Protein AF-A0A926WKE0-F1 (afdb_monomer_lite)

Secondary structure (DSSP, 8-state):
--SS---HHHHHHHHHHHHHTT--GGGHHHHHHHT-SHHHHHHHHHHHHHHHHHHHHS-HHHHHHHHHTS-HHHHHHH----SSPPHHHHHHHHHHHHHHHHHTTSS-THHHHS--GGG-HHHHH-GGGGGGB-TTS-EE--TT-EEETTEEEETTEEEEEPGGGBGGGTSSB-HHHHHHHHHHHHHS--EEEE-EEEEEEEEGGG-------------S---GGGTT-TT--EEEEEE--SS-GGGGT--EEEEEEEEEEETTTTEEEEEEEEEE-TT--BTTEEEEEEEEEEEETTTTEEEEEEEEEEEEEHHHHHHHHT--TTS-PPPSEEEEEEEEEEEE-HHHHHHHHHHHTTT-HHHHHHH-HHHIIIIIHHHHHHHHHHHHH--

Structure (mmCIF, N/CA/C/O backbone):
data_AF-A0A926WKE0-F1
#
_entry.id   AF-A0A926WKE0-F1
#
loop_
_atom_site.group_PDB
_atom_site.id
_atom_site.type_symbol
_atom_site.label_atom_id
_atom_site.label_alt_id
_atom_site.label_comp_id
_atom_site.label_asym_id
_atom_site.label_entity_id
_atom_site.label_seq_id
_atom_site.pdbx_PDB_ins_code
_atom_site.Cartn_x
_atom_site.Cartn_y
_atom_site.Cartn_z
_atom_site.occupancy
_atom_site.B_iso_or_equiv
_atom_site.auth_seq_id
_atom_site.auth_comp_id
_atom_site.auth_asym_id
_atom_site.auth_atom_id
_atom_site.pdbx_PDB_model_num
ATOM 1 N N . MET A 1 1 ? -3.768 -2.537 30.248 1.00 50.62 1 MET A N 1
ATOM 2 C CA . MET A 1 1 ? -4.640 -2.909 31.376 1.00 50.62 1 MET A CA 1
ATOM 3 C C . MET A 1 1 ? -6.034 -2.483 30.961 1.00 50.62 1 MET A C 1
ATOM 5 O O . MET A 1 1 ? -6.226 -1.296 30.725 1.00 50.62 1 MET A O 1
ATOM 9 N N . ASP A 1 2 ? -6.934 -3.432 30.718 1.00 64.12 2 ASP A N 1
ATOM 10 C CA . ASP A 1 2 ? -8.295 -3.113 30.278 1.00 64.12 2 ASP A CA 1
ATOM 11 C C . ASP A 1 2 ? -9.139 -2.862 31.525 1.00 64.12 2 ASP A C 1
ATOM 13 O O . ASP A 1 2 ? -9.459 -3.778 32.275 1.00 64.12 2 ASP A O 1
ATOM 17 N N . ILE A 1 3 ? -9.364 -1.578 31.808 1.00 75.69 3 ILE A N 1
ATOM 18 C CA . ILE A 1 3 ? -10.043 -1.104 33.021 1.00 75.69 3 ILE A CA 1
ATOM 19 C C . ILE A 1 3 ? -11.551 -1.386 32.950 1.00 75.69 3 ILE A C 1
ATOM 21 O O . ILE A 1 3 ? -12.174 -1.628 33.978 1.00 75.69 3 ILE A O 1
ATOM 25 N N . LEU A 1 4 ? -12.129 -1.410 31.745 1.00 87.12 4 LEU A N 1
ATOM 26 C CA . LEU A 1 4 ? -13.502 -1.853 31.517 1.00 87.12 4 LEU A CA 1
ATOM 27 C C . LEU A 1 4 ? -13.489 -3.259 30.918 1.00 87.12 4 LEU A C 1
ATOM 29 O O . LEU A 1 4 ? -12.735 -3.541 29.985 1.00 87.12 4 LEU A O 1
ATOM 33 N N . THR A 1 5 ? -14.348 -4.135 31.435 1.00 88.25 5 THR A N 1
ATOM 34 C CA . THR A 1 5 ? -14.555 -5.464 30.852 1.00 88.25 5 THR A CA 1
ATOM 35 C C . THR A 1 5 ? -15.672 -5.353 29.824 1.00 88.25 5 THR A C 1
ATOM 37 O O . THR A 1 5 ? -16.825 -5.204 30.203 1.00 88.25 5 THR A O 1
ATOM 40 N N . LEU A 1 6 ? -15.312 -5.379 28.540 1.00 92.62 6 LEU A N 1
ATOM 41 C CA . LEU A 1 6 ? -16.255 -5.496 27.423 1.00 92.62 6 LEU A CA 1
ATOM 42 C C . LEU A 1 6 ? -16.130 -6.874 26.777 1.00 92.62 6 LEU A C 1
ATOM 44 O O . LEU A 1 6 ? -15.054 -7.493 26.841 1.00 92.62 6 LEU A O 1
ATOM 48 N N . ASN A 1 7 ? -17.191 -7.327 26.106 1.00 93.38 7 ASN A N 1
ATOM 49 C CA . ASN A 1 7 ? -17.157 -8.576 25.352 1.00 93.38 7 ASN A CA 1
ATOM 50 C C . ASN A 1 7 ? -16.069 -8.547 24.260 1.00 93.38 7 ASN A C 1
ATOM 52 O O . ASN A 1 7 ? -16.185 -7.904 23.216 1.00 93.38 7 ASN A O 1
ATOM 56 N N . GLN A 1 8 ? -14.996 -9.305 24.490 1.00 91.88 8 GLN A N 1
ATOM 57 C CA . GLN A 1 8 ? -13.839 -9.356 23.596 1.00 91.88 8 GLN A CA 1
ATOM 58 C C . GLN A 1 8 ? -14.152 -9.987 22.238 1.00 91.88 8 GLN A C 1
ATOM 60 O O . GLN A 1 8 ? -13.481 -9.678 21.254 1.00 91.88 8 GLN A O 1
ATOM 65 N N . GLN A 1 9 ? -15.142 -10.879 22.167 1.00 94.06 9 GLN A N 1
ATOM 66 C CA . GLN A 1 9 ? -15.570 -11.463 20.901 1.00 94.06 9 GLN A CA 1
ATOM 67 C C . GLN A 1 9 ? -16.261 -10.410 20.032 1.00 94.06 9 GLN A C 1
ATOM 69 O O . GLN A 1 9 ? -15.940 -10.303 18.850 1.00 94.06 9 GLN A O 1
ATOM 74 N N . ASP A 1 10 ? -17.121 -9.590 20.630 1.00 95.19 10 ASP A N 1
ATOM 75 C CA . ASP A 1 10 ? -17.847 -8.536 19.919 1.00 95.19 10 ASP A CA 1
ATOM 76 C C . ASP A 1 10 ? -16.902 -7.416 19.472 1.00 95.19 10 ASP A C 1
ATOM 78 O O . ASP A 1 10 ? -17.025 -6.922 18.357 1.00 95.19 10 ASP A O 1
ATOM 82 N N . ILE A 1 11 ? -15.889 -7.071 20.279 1.00 94.62 11 ILE A N 1
ATOM 83 C CA . ILE A 1 11 ? -14.837 -6.122 19.874 1.00 94.62 11 ILE A CA 1
ATOM 84 C C . ILE A 1 11 ? -14.047 -6.646 18.667 1.00 94.62 11 ILE A C 1
ATOM 86 O O . ILE A 1 11 ? -13.788 -5.889 17.732 1.00 94.62 11 ILE A O 1
ATOM 90 N N . ARG A 1 12 ? -13.677 -7.933 18.653 1.00 92.19 12 ARG A N 1
ATOM 91 C CA . ARG A 1 12 ? -12.969 -8.544 17.512 1.00 92.19 12 ARG A CA 1
ATOM 92 C C . ARG A 1 12 ? -13.838 -8.597 16.262 1.00 92.19 12 ARG A C 1
ATOM 94 O O . ARG A 1 12 ? -13.347 -8.352 15.164 1.00 92.19 12 ARG A O 1
ATOM 101 N N . GLU A 1 13 ? -15.119 -8.902 16.418 1.00 94.25 13 GLU A N 1
ATOM 102 C CA . GLU A 1 13 ? -16.055 -8.911 15.299 1.00 94.25 13 GLU A CA 1
ATOM 103 C C . GLU A 1 13 ? -16.313 -7.488 14.781 1.00 94.25 13 GLU A C 1
ATOM 105 O O . GLU A 1 13 ? -16.297 -7.273 13.572 1.00 94.25 13 GLU A O 1
ATOM 110 N N . LEU A 1 14 ? -16.425 -6.489 15.664 1.00 95.56 14 LEU A N 1
ATOM 111 C CA . LEU A 1 14 ? -16.500 -5.075 15.288 1.00 95.56 14 LEU A CA 1
ATOM 112 C C . LEU A 1 14 ? -15.246 -4.644 14.519 1.00 95.56 14 LEU A C 1
ATOM 114 O O . LEU A 1 14 ? -15.367 -4.032 13.461 1.00 95.56 14 LEU A O 1
ATOM 118 N N . GLN A 1 15 ? -14.051 -5.005 14.998 1.00 92.75 15 GLN A N 1
ATOM 119 C CA . GLN A 1 15 ? -12.790 -4.771 14.282 1.00 92.75 15 GLN A CA 1
ATOM 120 C C . GLN A 1 15 ? -12.830 -5.375 12.875 1.00 92.75 15 GLN A C 1
ATOM 122 O O . GLN A 1 15 ? -12.518 -4.685 11.903 1.00 92.75 15 GLN A O 1
ATOM 127 N N . ARG A 1 16 ? -13.263 -6.636 12.754 1.00 91.06 16 ARG A N 1
ATOM 128 C CA . ARG A 1 16 ? -13.389 -7.333 11.469 1.00 91.06 16 ARG A CA 1
ATOM 129 C C . ARG A 1 16 ? -14.361 -6.622 10.525 1.00 91.06 16 ARG A C 1
ATOM 131 O O . ARG A 1 16 ? -14.027 -6.414 9.361 1.00 91.06 16 ARG A O 1
ATOM 138 N N . GLN A 1 17 ? -15.532 -6.213 11.012 1.00 93.00 17 GLN A N 1
ATOM 139 C CA . GLN A 1 17 ? -16.509 -5.486 10.197 1.00 93.00 17 GLN A CA 1
ATOM 140 C C . GLN A 1 17 ? -15.983 -4.115 9.772 1.00 93.00 17 GLN A C 1
ATOM 142 O O . GLN A 1 17 ? -16.062 -3.767 8.595 1.00 93.00 17 GLN A O 1
ATOM 147 N N . CYS A 1 18 ? -15.371 -3.356 10.681 1.00 92.25 18 CYS A N 1
ATOM 148 C CA . CYS A 1 18 ? -14.740 -2.088 10.325 1.00 92.25 18 CYS A CA 1
ATOM 149 C C . CYS A 1 18 ? -13.705 -2.280 9.211 1.00 92.25 18 CYS A C 1
ATOM 151 O O . CYS A 1 18 ? -13.685 -1.514 8.249 1.00 92.25 18 CYS A O 1
ATOM 153 N N . LEU A 1 19 ? -12.911 -3.352 9.292 1.00 89.69 19 LEU A N 1
ATOM 154 C CA . LEU A 1 19 ? -11.911 -3.690 8.289 1.00 89.69 19 LEU A CA 1
ATOM 155 C C . LEU A 1 19 ? -12.528 -3.961 6.911 1.00 89.69 19 LEU A C 1
ATOM 157 O O . LEU A 1 19 ? -12.051 -3.429 5.906 1.00 89.69 19 LEU A O 1
ATOM 161 N N . HIS A 1 20 ? -13.582 -4.780 6.865 1.00 90.19 20 HIS A N 1
ATOM 162 C CA . HIS A 1 20 ? -14.314 -5.101 5.639 1.00 90.19 20 HIS A CA 1
ATOM 163 C C . HIS A 1 20 ? -14.942 -3.862 5.001 1.00 90.19 20 HIS A C 1
ATOM 165 O O . HIS A 1 20 ? -14.899 -3.715 3.787 1.00 90.19 20 HIS A O 1
ATOM 171 N N . HIS A 1 21 ? -15.466 -2.938 5.803 1.00 89.19 21 HIS A N 1
ATOM 172 C CA . HIS A 1 21 ? -16.137 -1.740 5.298 1.00 89.19 21 HIS A CA 1
ATOM 173 C C . HIS A 1 21 ? -15.226 -0.510 5.164 1.00 89.19 21 HIS A C 1
ATOM 175 O O . HIS A 1 21 ? -15.724 0.571 4.854 1.00 89.19 21 HIS A O 1
ATOM 181 N N . ASN A 1 22 ? -13.911 -0.657 5.375 1.00 85.50 22 ASN A N 1
ATOM 182 C CA . ASN A 1 22 ? -12.935 0.440 5.380 1.00 85.50 22 ASN A CA 1
ATOM 183 C C . ASN A 1 22 ? -13.323 1.595 6.330 1.00 85.50 22 ASN A C 1
ATOM 185 O O . ASN A 1 22 ? -13.154 2.764 5.997 1.00 85.50 22 ASN A O 1
ATOM 189 N N . ILE A 1 23 ? -13.865 1.262 7.504 1.00 88.94 23 ILE A N 1
ATOM 190 C CA . ILE A 1 23 ? -14.236 2.225 8.546 1.00 88.94 23 ILE A CA 1
ATOM 191 C C . ILE A 1 23 ? -13.058 2.391 9.496 1.00 88.94 23 ILE A C 1
ATOM 193 O O . ILE A 1 23 ? -12.761 1.488 10.282 1.00 88.94 23 ILE A O 1
ATOM 197 N N . PHE A 1 24 ? -12.393 3.546 9.458 1.00 89.25 24 PHE A N 1
ATOM 198 C CA . PHE A 1 24 ? -11.326 3.818 10.413 1.00 89.25 24 PHE A CA 1
ATOM 199 C C . PHE A 1 24 ? -11.893 3.912 11.837 1.00 89.25 24 PHE A C 1
ATOM 201 O O . PHE A 1 24 ? -13.015 4.384 12.027 1.00 89.25 24 PHE A O 1
ATOM 208 N N . PRO A 1 25 ? -11.131 3.507 12.870 1.00 91.62 25 PRO A N 1
ATOM 209 C CA . PRO A 1 25 ? -11.602 3.536 14.257 1.00 91.62 25 PRO A CA 1
ATOM 210 C C . PRO A 1 25 ? -12.144 4.904 14.703 1.00 91.62 25 PRO A C 1
ATOM 212 O O . PRO A 1 25 ? -13.098 4.975 15.481 1.00 91.62 25 PRO A O 1
ATOM 215 N N . ILE A 1 26 ? -11.570 5.996 14.188 1.00 89.94 26 ILE A N 1
ATOM 216 C CA . ILE A 1 26 ? -12.008 7.368 14.481 1.00 89.94 26 ILE A CA 1
ATOM 217 C C . ILE A 1 26 ? -13.424 7.674 13.950 1.00 89.94 26 ILE A C 1
ATOM 219 O O . ILE A 1 26 ? -14.161 8.472 14.541 1.00 89.94 26 ILE A O 1
ATOM 223 N N . ASP A 1 27 ? -13.855 6.967 12.904 1.00 91.75 27 ASP A N 1
ATOM 224 C CA . ASP A 1 27 ? -15.157 7.128 12.251 1.00 91.75 27 ASP A CA 1
ATOM 225 C C . ASP A 1 27 ? -16.274 6.305 12.913 1.00 91.75 27 ASP A C 1
ATOM 227 O O . ASP A 1 27 ? -17.445 6.418 12.537 1.00 91.75 27 ASP A O 1
ATOM 231 N N . LEU A 1 28 ? -15.974 5.511 13.949 1.00 94.38 28 LEU A N 1
ATOM 232 C CA . LEU A 1 28 ? -16.997 4.773 14.707 1.00 94.38 28 LEU A CA 1
ATOM 233 C C . LEU A 1 28 ? -18.065 5.704 15.290 1.00 94.38 28 LEU A C 1
ATOM 235 O O . LEU A 1 28 ? -19.253 5.379 15.302 1.00 94.38 28 LEU A O 1
ATOM 239 N N . SER A 1 29 ? -17.659 6.908 15.697 1.00 92.00 29 SER A N 1
ATOM 240 C CA . SER A 1 29 ? -18.574 7.955 16.152 1.00 92.00 29 SER A CA 1
ATOM 241 C C . SER A 1 29 ? -19.630 8.319 15.108 1.00 92.00 29 SER A C 1
ATOM 243 O O . SER A 1 29 ? -20.815 8.455 15.429 1.00 92.00 29 SER A O 1
ATOM 245 N N . TRP A 1 30 ? -19.208 8.421 13.850 1.00 92.62 30 TRP A N 1
ATOM 246 C CA . TRP A 1 30 ? -20.073 8.694 12.718 1.00 92.62 30 TRP A CA 1
ATOM 247 C C . TRP A 1 30 ? -20.967 7.493 12.403 1.00 92.62 30 TRP A C 1
ATOM 249 O O . TRP A 1 30 ? -22.154 7.679 12.130 1.00 92.62 30 TRP A O 1
ATOM 259 N N . CYS A 1 31 ? -20.456 6.267 12.536 1.00 93.88 31 CYS A N 1
ATOM 260 C CA . CYS A 1 31 ? -21.246 5.046 12.355 1.00 93.88 31 CYS A CA 1
ATOM 261 C C . CYS A 1 31 ? -22.376 4.938 13.389 1.00 93.88 31 CYS A C 1
ATOM 263 O O . CYS A 1 31 ? -23.520 4.649 13.039 1.00 93.88 31 CYS A O 1
ATOM 265 N N . ALA A 1 32 ? -22.090 5.252 14.657 1.00 93.12 32 ALA A N 1
ATOM 266 C CA . ALA A 1 32 ? -23.094 5.291 15.721 1.00 93.12 32 ALA A CA 1
ATOM 267 C C . ALA A 1 32 ? -24.168 6.367 15.489 1.00 93.12 32 ALA A C 1
ATOM 269 O O . ALA A 1 32 ? -25.306 6.216 15.936 1.00 93.12 32 ALA A O 1
ATOM 270 N N . PHE A 1 33 ? -23.809 7.472 14.830 1.00 92.88 33 PHE A N 1
ATOM 271 C CA . PHE A 1 33 ? -24.733 8.561 14.515 1.00 92.88 33 PHE A CA 1
ATOM 272 C C . PHE A 1 33 ? -25.608 8.247 13.296 1.00 92.88 33 PHE A C 1
ATOM 274 O O . PHE A 1 33 ? -26.826 8.413 13.345 1.00 92.88 33 PHE A O 1
ATOM 281 N N . THR A 1 34 ? -24.997 7.780 12.209 1.00 93.44 34 THR A N 1
ATOM 282 C CA . THR A 1 34 ? -25.680 7.521 10.932 1.00 93.44 34 THR A CA 1
ATOM 283 C C . THR A 1 34 ? -26.339 6.153 10.853 1.00 93.44 34 THR A C 1
ATOM 285 O O . THR A 1 34 ? -27.159 5.931 9.964 1.00 93.44 34 THR A O 1
ATOM 288 N N . LYS A 1 35 ? -26.009 5.248 11.783 1.00 94.56 35 LYS A N 1
ATOM 289 C CA . LYS A 1 35 ? -26.439 3.843 11.783 1.00 94.56 35 LYS A CA 1
ATOM 290 C C . LYS A 1 35 ? -25.976 3.090 10.532 1.00 94.56 35 LYS A C 1
ATOM 292 O O . LYS A 1 35 ? -26.679 2.220 10.024 1.00 94.56 35 LYS A O 1
ATOM 297 N N . SER A 1 36 ? -24.806 3.462 10.013 1.00 91.25 36 SER A N 1
ATOM 298 C CA . SER A 1 36 ? -24.241 2.939 8.771 1.00 91.25 36 SER A CA 1
ATOM 299 C C . SER A 1 36 ? -22.720 2.767 8.895 1.00 91.25 36 SER A C 1
ATOM 301 O O . SER A 1 36 ? -22.077 3.641 9.469 1.00 91.25 36 SER A O 1
ATOM 303 N N . PRO A 1 37 ? -22.125 1.715 8.300 1.00 91.50 37 PRO A N 1
ATOM 304 C CA . PRO A 1 37 ? -22.807 0.582 7.673 1.00 91.50 37 PRO A CA 1
ATOM 305 C C . PRO A 1 37 ? -23.507 -0.286 8.729 1.00 91.50 37 PRO A C 1
ATOM 307 O O . PRO A 1 37 ? -23.085 -0.344 9.885 1.00 91.50 37 PRO A O 1
ATOM 310 N N . GLU A 1 38 ? -24.609 -0.929 8.340 1.00 93.56 38 GLU A N 1
ATOM 311 C CA . GLU A 1 38 ? -25.462 -1.687 9.264 1.00 93.56 38 GLU A CA 1
ATOM 312 C C . GLU A 1 38 ? -24.694 -2.767 10.057 1.00 93.56 38 GLU A C 1
ATOM 314 O O . GLU A 1 38 ? -24.864 -2.790 11.278 1.00 93.56 38 GLU A O 1
ATOM 319 N N . PRO A 1 39 ? -23.789 -3.575 9.456 1.00 93.62 39 PRO A N 1
ATOM 320 C CA . PRO A 1 39 ? -23.023 -4.580 10.202 1.00 93.62 39 PRO A CA 1
ATOM 321 C C . PRO A 1 39 ? -22.148 -3.991 11.317 1.00 93.62 39 PRO A C 1
ATOM 323 O O . PRO A 1 39 ? -22.067 -4.553 12.405 1.00 93.62 39 PRO A O 1
ATOM 326 N N . VAL A 1 40 ? -21.532 -2.828 11.080 1.00 95.25 40 VAL A N 1
ATOM 327 C CA . VAL A 1 40 ? -20.726 -2.124 12.093 1.00 95.25 40 VAL A CA 1
ATOM 328 C C . VAL A 1 40 ? -21.629 -1.554 13.181 1.00 95.25 40 VAL A C 1
ATOM 330 O O . VAL A 1 40 ? -21.352 -1.721 14.366 1.00 95.25 40 VAL A O 1
ATOM 333 N N . TYR A 1 41 ? -22.732 -0.905 12.800 1.00 96.19 41 TYR A N 1
ATOM 334 C CA . TYR A 1 41 ? -23.654 -0.291 13.755 1.00 96.19 41 TYR A CA 1
ATOM 335 C C . TYR A 1 41 ? -24.299 -1.315 14.700 1.00 96.19 41 TYR A C 1
ATOM 337 O O . TYR A 1 41 ? -24.374 -1.067 15.904 1.00 96.19 41 TYR A O 1
ATOM 345 N N . GLN A 1 42 ? -24.732 -2.465 14.172 1.00 96.75 42 GLN A N 1
ATOM 346 C CA . GLN A 1 42 ? -25.377 -3.521 14.957 1.00 96.75 42 GLN A CA 1
ATOM 347 C C . GLN A 1 42 ? -24.465 -4.091 16.054 1.00 96.75 42 GLN A C 1
ATOM 349 O O . GLN A 1 42 ? -24.966 -4.478 17.105 1.00 96.75 42 GLN A O 1
ATOM 354 N N . LEU A 1 43 ? -23.145 -4.102 15.838 1.00 97.06 43 LEU A N 1
ATOM 355 C CA . LEU A 1 43 ? -22.153 -4.522 16.836 1.00 97.06 43 LEU A CA 1
ATOM 356 C C . LEU A 1 43 ? -21.749 -3.380 17.773 1.00 97.06 43 LEU A C 1
ATOM 358 O O . LEU A 1 43 ? -21.578 -3.580 18.972 1.00 97.06 43 LEU A O 1
ATOM 362 N N . LEU A 1 44 ? -21.602 -2.169 17.231 1.00 97.25 44 LEU A N 1
ATOM 363 C CA . LEU A 1 44 ? -21.143 -1.004 17.980 1.00 97.25 44 LEU A CA 1
ATOM 364 C C . LEU A 1 44 ? -22.152 -0.553 19.040 1.00 97.25 44 LEU A C 1
ATOM 366 O O . LEU A 1 44 ? -21.750 -0.149 20.128 1.00 97.25 44 LEU A O 1
ATOM 370 N N . GLN A 1 45 ? -23.451 -0.584 18.734 1.00 96.94 45 GLN A N 1
ATOM 371 C CA . GLN A 1 45 ? -24.468 -0.039 19.635 1.00 96.94 45 GLN A CA 1
ATOM 372 C C . GLN A 1 45 ? -24.565 -0.810 20.970 1.00 96.94 45 GLN A C 1
ATOM 374 O O . GLN A 1 45 ? -24.479 -0.150 22.004 1.00 96.94 45 GLN A O 1
ATOM 379 N N . PRO A 1 46 ? -24.640 -2.157 20.999 1.00 97.31 46 PRO A N 1
ATOM 380 C CA . PRO A 1 46 ? -24.606 -2.912 22.255 1.00 97.31 46 PRO A CA 1
ATOM 381 C C . PRO A 1 46 ? -23.328 -2.678 23.069 1.00 97.31 46 PRO A C 1
ATOM 383 O O . PRO A 1 46 ? -23.400 -2.496 24.280 1.00 97.31 46 PRO A O 1
ATOM 386 N N . LEU A 1 47 ? -22.169 -2.611 22.403 1.00 97.50 47 LEU A N 1
ATOM 387 C CA . LEU A 1 47 ? -20.888 -2.329 23.057 1.00 97.50 47 LEU A CA 1
ATOM 388 C C . LEU A 1 47 ? -20.849 -0.926 23.677 1.00 97.50 47 LEU A C 1
ATOM 390 O O . LEU A 1 47 ? -20.289 -0.741 24.757 1.00 97.50 47 LEU A O 1
ATOM 394 N N . LEU A 1 48 ? -21.436 0.072 23.007 1.00 97.12 48 LEU A N 1
ATOM 395 C CA . LEU A 1 48 ? -21.572 1.422 23.555 1.00 97.12 48 LEU A CA 1
ATOM 396 C C . LEU A 1 48 ? -22.440 1.423 24.809 1.00 97.12 48 LEU A C 1
ATOM 398 O O . LEU A 1 48 ? -22.066 2.067 25.786 1.00 97.12 48 LEU A O 1
ATOM 402 N N . ASP A 1 49 ? -23.569 0.719 24.779 1.00 96.56 49 ASP A N 1
ATOM 403 C CA . ASP A 1 49 ? -24.500 0.660 25.904 1.00 96.56 49 ASP A CA 1
ATOM 404 C C . ASP A 1 49 ? -23.850 -0.049 27.110 1.00 96.56 49 ASP A C 1
ATOM 406 O O . ASP A 1 49 ? -23.799 0.532 28.195 1.00 96.56 49 ASP A O 1
ATOM 410 N N . GLU A 1 50 ? -23.211 -1.208 26.899 1.00 97.06 50 GLU A N 1
ATOM 411 C CA . GLU A 1 50 ? -22.418 -1.925 27.917 1.00 97.06 50 GLU A CA 1
ATOM 412 C C . GLU A 1 50 ? -21.307 -1.035 28.503 1.00 97.06 50 GLU A C 1
ATOM 414 O O . GLU A 1 50 ? -21.104 -0.955 29.717 1.00 97.06 50 GLU A O 1
ATOM 419 N N . CYS A 1 51 ? -20.585 -0.310 27.645 1.00 97.25 51 CYS A N 1
ATOM 420 C CA . CYS A 1 51 ? -19.511 0.570 28.084 1.00 97.25 51 CYS A CA 1
ATOM 421 C C . CYS A 1 51 ? -20.031 1.763 28.899 1.00 97.25 51 CYS A C 1
ATOM 423 O O . CYS A 1 51 ? -19.374 2.167 29.858 1.00 97.25 51 CYS A O 1
ATOM 425 N N . ILE A 1 52 ? -21.184 2.336 28.542 1.00 97.00 52 ILE A N 1
ATOM 426 C CA . ILE A 1 52 ? -21.809 3.429 29.299 1.00 97.00 52 ILE A CA 1
ATOM 427 C C . ILE A 1 52 ? -22.240 2.939 30.681 1.00 97.00 52 ILE A C 1
ATOM 429 O O . ILE A 1 52 ? -21.956 3.619 31.667 1.00 97.00 52 ILE A O 1
ATOM 433 N N . GLU A 1 53 ? -22.878 1.771 30.763 1.00 96.38 53 GLU A N 1
ATOM 434 C CA . GLU A 1 53 ? -23.275 1.161 32.036 1.00 96.38 53 GLU A CA 1
ATOM 435 C C . GLU A 1 53 ? -22.057 0.942 32.942 1.00 96.38 53 GLU A C 1
ATOM 437 O O . GLU A 1 53 ? -22.050 1.379 34.094 1.00 96.38 53 GLU A O 1
ATOM 442 N N . ASN A 1 54 ? -20.976 0.379 32.396 1.00 96.25 54 ASN A N 1
ATOM 443 C CA . ASN A 1 54 ? -19.732 0.177 33.135 1.00 96.25 54 ASN A CA 1
ATOM 444 C C . ASN A 1 54 ? -19.100 1.500 33.606 1.00 96.25 54 ASN A C 1
ATOM 446 O O . ASN A 1 54 ? -18.644 1.598 34.745 1.00 96.25 54 ASN A O 1
ATOM 450 N N . LEU A 1 55 ? -19.095 2.540 32.764 1.00 96.31 55 LEU A N 1
ATOM 451 C CA . LEU A 1 55 ? -18.561 3.860 33.121 1.00 96.31 55 LEU A CA 1
ATOM 452 C C . LEU A 1 55 ? -19.351 4.546 34.243 1.00 96.31 55 LEU A C 1
ATOM 454 O O . LEU A 1 55 ? -18.766 5.296 35.022 1.00 96.31 55 LEU A O 1
ATOM 458 N N . GLN A 1 56 ? -20.664 4.323 34.322 1.00 95.44 56 GLN A N 1
ATOM 459 C CA . GLN A 1 56 ? -21.526 4.916 35.352 1.00 95.44 56 GLN A CA 1
ATOM 460 C C . GLN A 1 56 ? -21.318 4.297 36.739 1.00 95.44 56 GLN A C 1
ATOM 462 O O . GLN A 1 56 ? -21.680 4.916 37.739 1.00 95.44 56 GLN A O 1
ATOM 467 N N . ILE A 1 57 ? -20.733 3.099 36.805 1.00 95.25 57 ILE A N 1
ATOM 468 C CA . ILE A 1 57 ? -20.403 2.411 38.059 1.00 95.25 57 ILE A CA 1
ATOM 469 C C . ILE A 1 57 ? -19.076 2.928 38.640 1.00 95.25 57 ILE A C 1
ATOM 471 O O . ILE A 1 57 ? -18.878 2.863 39.854 1.00 95.25 57 ILE A O 1
ATOM 475 N N . LEU A 1 58 ? -18.185 3.463 37.797 1.00 94.25 58 LEU A N 1
ATOM 476 C CA . LEU A 1 58 ? -16.881 3.961 38.231 1.00 94.25 58 LEU A CA 1
ATOM 477 C C . LEU A 1 58 ? -17.013 5.174 39.154 1.00 94.25 58 LEU A C 1
ATOM 479 O O . LEU A 1 58 ? -17.768 6.114 38.891 1.00 94.25 58 LEU A O 1
ATOM 483 N N . ASN A 1 59 ? -16.191 5.202 40.200 1.00 93.00 59 ASN A N 1
ATOM 484 C CA . ASN A 1 59 ? -15.989 6.416 40.979 1.00 93.00 59 ASN A CA 1
ATOM 485 C C . ASN A 1 59 ? -15.068 7.414 40.239 1.00 93.00 59 ASN A C 1
ATOM 487 O O . ASN A 1 59 ? -14.446 7.100 39.222 1.00 93.00 59 ASN A O 1
ATOM 491 N N . THR A 1 60 ? -14.966 8.643 40.754 1.00 90.62 60 THR A N 1
ATOM 492 C CA . THR A 1 60 ? -14.187 9.723 40.122 1.00 90.62 60 THR A CA 1
ATOM 493 C C . THR A 1 60 ? -12.708 9.374 39.922 1.00 90.62 60 THR A C 1
ATOM 495 O O . THR A 1 60 ? -12.127 9.755 38.905 1.00 90.62 60 THR A O 1
ATOM 498 N N . ASP A 1 61 ? -12.089 8.657 40.864 1.00 92.06 61 ASP A N 1
ATOM 499 C CA . ASP A 1 61 ? -10.678 8.273 40.762 1.00 92.06 61 ASP A CA 1
ATOM 500 C C . ASP A 1 61 ? -10.467 7.176 39.716 1.00 92.06 61 ASP A C 1
ATOM 502 O O . ASP A 1 61 ? -9.540 7.272 38.912 1.00 92.06 61 ASP A O 1
ATOM 506 N N . GLU A 1 62 ? -11.350 6.179 39.666 1.00 93.81 62 GLU A N 1
ATOM 507 C CA . GLU A 1 62 ? -11.321 5.117 38.652 1.00 93.81 62 GLU A CA 1
ATOM 508 C C . GLU A 1 62 ? -11.525 5.676 37.241 1.00 93.81 62 GLU A C 1
ATOM 510 O O . GLU A 1 62 ? -10.788 5.321 36.318 1.00 93.81 62 GLU A O 1
ATOM 515 N N . LEU A 1 63 ? -12.477 6.602 37.076 1.00 93.88 63 LEU A N 1
ATOM 516 C CA . LEU A 1 63 ? -12.705 7.277 35.802 1.00 93.88 63 LEU A CA 1
ATOM 517 C C . LEU A 1 63 ? -11.476 8.084 35.369 1.00 93.88 63 LEU A C 1
ATOM 519 O O . LEU A 1 63 ? -11.107 8.060 34.197 1.00 93.88 63 LEU A O 1
ATOM 523 N N . ARG A 1 64 ? -10.813 8.774 36.302 1.00 92.06 64 ARG A N 1
ATOM 524 C CA . ARG A 1 64 ? -9.572 9.496 36.003 1.00 92.06 64 ARG A CA 1
ATOM 525 C C . ARG A 1 64 ? -8.466 8.543 35.552 1.00 92.06 64 ARG A C 1
ATOM 527 O O . ARG A 1 64 ? -7.855 8.800 34.524 1.00 92.06 64 ARG A O 1
ATOM 534 N N . ILE A 1 65 ? -8.258 7.428 36.256 1.00 93.81 65 ILE A N 1
ATOM 535 C CA . ILE A 1 65 ? -7.259 6.414 35.875 1.00 93.81 65 ILE A CA 1
ATOM 536 C C . ILE A 1 65 ? -7.543 5.867 34.468 1.00 93.81 65 ILE A C 1
ATOM 538 O O . ILE A 1 65 ? -6.613 5.682 33.682 1.00 93.81 65 ILE A O 1
ATOM 542 N N . LEU A 1 66 ? -8.816 5.636 34.128 1.00 94.56 66 LEU A N 1
ATOM 543 C CA . LEU A 1 66 ? -9.219 5.220 32.785 1.00 94.56 66 LEU A CA 1
ATOM 544 C C . LEU A 1 66 ? -8.817 6.246 31.723 1.00 94.56 66 LEU A C 1
ATOM 546 O O . LEU A 1 66 ? -8.242 5.871 30.704 1.00 94.56 66 LEU A O 1
ATOM 550 N N . LEU A 1 67 ? -9.133 7.520 31.951 1.00 93.56 67 LEU A N 1
ATOM 551 C CA . LEU A 1 67 ? -8.837 8.601 31.013 1.00 93.56 67 LEU A CA 1
ATOM 552 C C . LEU A 1 67 ? -7.328 8.810 30.865 1.00 93.56 67 LEU A C 1
ATOM 554 O O . LEU A 1 67 ? -6.834 8.893 29.746 1.00 93.56 67 LEU A O 1
ATOM 558 N N . ASP A 1 68 ? -6.587 8.802 31.971 1.00 92.44 68 ASP A N 1
ATOM 559 C CA . ASP A 1 68 ? -5.129 8.951 31.977 1.00 92.44 68 ASP A CA 1
ATOM 560 C C . ASP A 1 68 ? -4.421 7.803 31.232 1.00 92.44 68 ASP A C 1
ATOM 562 O O . ASP A 1 68 ? -3.305 7.969 30.739 1.00 92.44 68 ASP A O 1
ATOM 566 N N . ALA A 1 69 ? -5.067 6.637 31.115 1.00 92.19 69 ALA A N 1
ATOM 567 C CA . ALA A 1 69 ? -4.564 5.503 30.346 1.00 92.19 69 ALA A CA 1
ATOM 568 C C . ALA A 1 69 ? -4.856 5.590 28.832 1.00 92.19 69 ALA A C 1
ATOM 570 O O . ALA A 1 69 ? -4.337 4.764 28.072 1.00 92.19 69 ALA A O 1
ATOM 571 N N . MET A 1 70 ? -5.684 6.539 28.374 1.00 92.50 70 MET A N 1
ATOM 572 C CA . MET A 1 70 ? -6.004 6.701 26.952 1.00 92.50 70 MET A CA 1
ATOM 573 C C . MET A 1 70 ? -4.924 7.511 26.211 1.00 92.50 70 MET A C 1
ATOM 575 O O . MET A 1 70 ? -4.370 8.462 26.764 1.00 92.50 70 MET A O 1
ATOM 579 N N . PRO A 1 71 ? -4.640 7.200 24.930 1.00 90.88 71 PRO A N 1
ATOM 580 C CA . PRO A 1 71 ? -3.732 8.004 24.116 1.00 90.88 71 PRO A CA 1
ATOM 581 C C . PRO A 1 71 ? -4.196 9.468 23.987 1.00 90.88 71 PRO A C 1
ATOM 583 O O . PRO A 1 71 ? -5.401 9.714 23.868 1.00 90.88 71 PRO A O 1
ATOM 586 N N . PRO A 1 72 ? -3.278 10.452 23.897 1.00 89.62 72 PRO A N 1
ATOM 587 C CA . PRO A 1 72 ? -3.642 11.868 23.774 1.00 89.62 72 PRO A CA 1
ATOM 588 C C . PRO A 1 72 ? -4.608 12.182 22.621 1.00 89.62 72 PRO A C 1
ATOM 590 O O . PRO A 1 72 ? -5.522 12.985 22.792 1.00 89.62 72 PRO A O 1
ATOM 593 N N . GLY A 1 73 ? -4.457 11.518 21.468 1.00 86.31 73 GLY A N 1
ATOM 594 C CA . GLY A 1 73 ? -5.359 11.693 20.322 1.00 86.31 73 GLY A CA 1
ATOM 595 C C . GLY A 1 73 ? -6.804 11.269 20.612 1.00 86.31 73 GLY A C 1
ATOM 596 O O . GLY A 1 73 ? -7.740 11.948 20.200 1.00 86.31 73 GLY A O 1
ATOM 597 N N . ILE A 1 74 ? -6.990 10.209 21.404 1.00 89.94 74 ILE A N 1
ATOM 598 C CA . ILE A 1 74 ? -8.307 9.725 21.847 1.00 89.94 74 ILE A CA 1
ATOM 599 C C . ILE A 1 74 ? -8.935 10.716 22.837 1.00 89.94 74 ILE A C 1
ATOM 601 O O . ILE A 1 74 ? -10.115 11.059 22.735 1.00 89.94 74 ILE A O 1
ATOM 605 N N . LEU A 1 75 ? -8.129 11.260 23.756 1.00 90.69 75 LEU A N 1
ATOM 606 C CA . LEU A 1 75 ? -8.576 12.253 24.738 1.00 90.69 75 LEU A CA 1
ATOM 607 C C . LEU A 1 75 ? -9.081 13.551 24.095 1.00 90.69 75 LEU A C 1
ATOM 609 O O . LEU A 1 75 ? -10.055 14.137 24.580 1.00 90.69 75 LEU A O 1
ATOM 613 N N . MET A 1 76 ? -8.487 13.978 22.975 1.00 88.94 76 MET A N 1
ATOM 614 C CA . MET A 1 76 ? -8.973 15.143 22.222 1.00 88.94 76 MET A CA 1
ATOM 615 C C . MET A 1 76 ? -10.440 14.984 21.789 1.00 88.94 76 MET A C 1
ATOM 617 O O . MET A 1 76 ? -11.195 15.957 21.812 1.00 88.94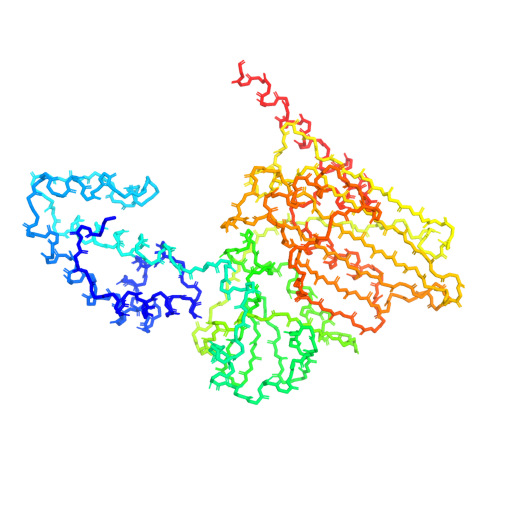 76 MET A O 1
ATOM 621 N N . GLY A 1 77 ? -10.875 13.759 21.469 1.00 85.94 77 GLY A N 1
ATOM 622 C CA . GLY A 1 77 ? -12.264 13.454 21.113 1.00 85.94 77 GLY A CA 1
ATOM 623 C C . GLY A 1 77 ? -13.254 13.562 22.283 1.00 85.94 77 GLY A C 1
ATOM 624 O O . GLY A 1 77 ? -14.453 13.785 22.074 1.00 85.94 77 GLY A O 1
ATOM 625 N N . ILE A 1 78 ? -12.776 13.462 23.527 1.00 90.50 78 ILE A N 1
ATOM 626 C CA . ILE A 1 78 ? -13.600 13.530 24.745 1.00 90.50 78 ILE A CA 1
ATOM 627 C C . ILE A 1 78 ? -13.795 14.978 25.210 1.00 90.50 78 ILE A C 1
ATOM 629 O O . ILE A 1 78 ? -14.905 15.366 25.584 1.00 90.50 78 ILE A O 1
ATOM 633 N N . GLY A 1 79 ? -12.752 15.806 25.118 1.00 87.25 79 GLY A N 1
ATOM 634 C CA . GLY A 1 79 ? -12.782 17.195 25.579 1.00 87.25 79 GLY A CA 1
ATOM 635 C C . GLY A 1 79 ? -12.935 17.324 27.100 1.00 87.25 79 GLY A C 1
ATOM 636 O O . GLY A 1 79 ? -12.569 16.430 27.858 1.00 87.25 79 GLY A O 1
ATOM 637 N N . LYS A 1 80 ? -13.460 18.466 27.562 1.00 89.88 80 LYS A N 1
ATOM 638 C CA . LYS A 1 80 ? -13.641 18.732 28.996 1.00 89.88 80 LYS A CA 1
ATOM 639 C C . LYS A 1 80 ? -14.782 17.887 29.580 1.00 89.88 80 LYS A C 1
ATOM 641 O O . LYS A 1 80 ? -15.878 17.840 29.017 1.00 89.88 80 LYS A O 1
ATOM 646 N N . ILE A 1 81 ? -14.519 17.276 30.732 1.00 90.31 81 ILE A N 1
ATOM 647 C CA . ILE A 1 81 ? -15.458 16.423 31.467 1.00 90.31 81 ILE A CA 1
ATOM 648 C C . ILE A 1 81 ? -15.924 17.155 32.730 1.00 90.31 81 ILE A C 1
ATOM 650 O O . ILE A 1 81 ? -15.109 17.751 33.436 1.00 90.31 81 ILE A O 1
ATOM 654 N N . ASP A 1 82 ? -17.231 17.123 32.984 1.00 89.25 82 ASP A N 1
ATOM 655 C CA . ASP A 1 82 ? -17.838 17.639 34.211 1.00 89.25 82 ASP A CA 1
ATOM 656 C C . ASP A 1 82 ? -17.754 16.608 35.344 1.00 89.25 82 ASP A C 1
ATOM 658 O O . ASP A 1 82 ? -17.602 15.410 35.104 1.00 89.25 82 ASP A O 1
ATOM 662 N N . THR A 1 83 ? -17.895 17.066 36.588 1.00 86.06 83 THR A N 1
ATOM 663 C CA . THR A 1 83 ? -17.914 16.190 37.766 1.00 86.06 83 THR A CA 1
ATOM 664 C C . THR A 1 83 ? -19.233 16.382 38.525 1.00 86.06 83 THR A C 1
ATOM 666 O O . THR A 1 83 ? -19.376 17.401 39.207 1.00 86.06 83 THR A O 1
ATOM 669 N N . PRO A 1 84 ? -20.197 15.439 38.444 1.00 86.50 84 PRO A N 1
ATOM 670 C CA . PRO A 1 84 ? -20.160 14.189 37.672 1.00 86.50 84 PRO A CA 1
ATOM 671 C C . PRO A 1 84 ? -20.378 14.403 36.157 1.00 86.50 84 PRO A C 1
ATOM 673 O O . PRO A 1 84 ? -20.996 15.400 35.772 1.00 86.50 84 PRO A O 1
ATOM 676 N N . PRO A 1 85 ? -19.931 13.467 35.295 1.00 93.94 85 PRO A N 1
ATOM 677 C CA . PRO A 1 85 ? -20.167 13.558 33.858 1.00 93.94 85 PRO A CA 1
ATOM 678 C C . PRO A 1 85 ? -21.659 13.496 33.511 1.00 93.94 85 PRO A C 1
ATOM 680 O O . PRO A 1 85 ? -22.434 12.733 34.088 1.00 93.94 85 PRO A O 1
ATOM 683 N N . SER A 1 86 ? -22.066 14.267 32.507 1.00 95.06 86 SER A N 1
ATOM 684 C CA . SER A 1 86 ? -23.385 14.142 31.883 1.00 95.06 86 SER A CA 1
ATOM 685 C C . SER A 1 86 ? -23.513 12.842 31.077 1.00 95.06 86 SER A C 1
ATOM 687 O O . SER A 1 86 ? -22.524 12.258 30.632 1.00 95.06 86 SER A O 1
ATOM 689 N N . GLN A 1 87 ? -24.748 12.425 30.781 1.00 94.06 87 GLN A N 1
ATOM 690 C CA . GLN A 1 87 ? -25.015 11.267 29.910 1.00 94.06 87 GLN A CA 1
ATOM 691 C C . GLN A 1 87 ? -24.346 11.387 28.532 1.00 94.06 87 GLN A C 1
ATOM 693 O O . GLN A 1 87 ? -23.820 10.417 27.987 1.00 94.06 87 GLN A O 1
ATOM 698 N N . GLN A 1 88 ? -24.296 12.601 27.980 1.00 93.56 88 GLN A N 1
ATOM 699 C CA . GLN A 1 88 ? -23.613 12.853 26.715 1.00 93.56 88 GLN A CA 1
ATOM 700 C C . GLN A 1 88 ? -22.092 12.678 26.837 1.00 93.56 88 GLN A C 1
ATOM 702 O O . GLN A 1 88 ? -21.467 12.150 25.916 1.00 93.56 88 GLN A O 1
ATOM 707 N N . GLN A 1 89 ? -21.488 13.094 27.955 1.00 94.44 89 GLN A N 1
ATOM 708 C CA . GLN A 1 89 ? -20.062 12.879 28.209 1.00 94.44 89 GLN A CA 1
ATOM 709 C C . GLN A 1 89 ? -19.746 11.396 28.397 1.00 94.44 89 GLN A C 1
ATOM 711 O O . GLN A 1 89 ? -18.795 10.928 27.780 1.00 94.44 89 GLN A O 1
ATOM 716 N N . TYR A 1 90 ? -20.573 10.635 29.123 1.00 96.44 90 TYR A N 1
ATOM 717 C CA . TYR A 1 90 ? -20.415 9.178 29.207 1.00 96.44 90 TYR A CA 1
ATOM 718 C C . TYR A 1 90 ? -20.428 8.518 27.828 1.00 96.44 90 TYR A C 1
ATOM 720 O O . TYR A 1 90 ? -19.529 7.742 27.514 1.00 96.44 90 TYR A O 1
ATOM 728 N N . ARG A 1 91 ? -21.371 8.894 26.955 1.00 95.31 91 ARG A N 1
ATOM 729 C CA . ARG A 1 91 ? -21.420 8.371 25.581 1.00 95.31 91 ARG A CA 1
ATOM 730 C C . ARG A 1 91 ? -20.177 8.728 24.763 1.00 95.31 91 ARG A C 1
ATOM 732 O O . ARG A 1 91 ? -19.708 7.909 23.978 1.00 95.31 91 ARG A O 1
ATOM 739 N N . ARG A 1 92 ? -19.631 9.938 24.929 1.00 94.44 92 ARG A N 1
ATOM 740 C CA . ARG A 1 92 ? -18.378 10.344 24.266 1.00 94.44 92 ARG A CA 1
ATOM 741 C C . ARG A 1 92 ? -17.187 9.534 24.771 1.00 94.44 92 ARG A C 1
ATOM 743 O O . ARG A 1 92 ? -16.417 9.060 23.945 1.00 94.44 92 ARG A O 1
ATOM 750 N N . ILE A 1 93 ? -17.063 9.356 26.086 1.00 95.94 93 ILE A N 1
ATOM 751 C CA . ILE A 1 93 ? -15.997 8.553 26.702 1.00 95.94 93 ILE A CA 1
ATOM 752 C C . ILE A 1 93 ? -16.088 7.103 26.217 1.00 95.94 93 ILE A C 1
ATOM 754 O O . ILE A 1 93 ? -15.090 6.570 25.745 1.00 95.94 93 ILE A O 1
ATOM 758 N N . ALA A 1 94 ? -17.280 6.498 26.252 1.00 96.75 94 ALA A N 1
ATOM 759 C CA . ALA A 1 94 ? -17.511 5.128 25.792 1.00 96.75 94 ALA A CA 1
ATOM 760 C C . ALA A 1 94 ? -17.088 4.928 24.334 1.00 96.75 94 ALA A C 1
ATOM 762 O O . ALA A 1 94 ? -16.359 3.998 24.004 1.00 96.75 94 ALA A O 1
ATOM 763 N N . ASN A 1 95 ? -17.494 5.848 23.463 1.00 95.44 95 ASN A N 1
ATOM 764 C CA . ASN A 1 95 ? -17.145 5.802 22.052 1.00 95.44 95 ASN A CA 1
ATOM 765 C C . ASN A 1 95 ? -15.631 5.892 21.824 1.00 95.44 95 ASN A C 1
ATOM 767 O O . ASN A 1 95 ? -15.068 5.069 21.115 1.00 95.44 95 ASN A O 1
ATOM 771 N N . GLN A 1 96 ? -14.960 6.835 22.486 1.00 95.31 96 GLN A N 1
ATOM 772 C CA . GLN A 1 96 ? -13.508 6.992 22.385 1.00 95.31 96 GLN A CA 1
ATOM 773 C C . GLN A 1 96 ? -12.747 5.795 22.975 1.00 95.31 96 GLN A C 1
ATOM 775 O 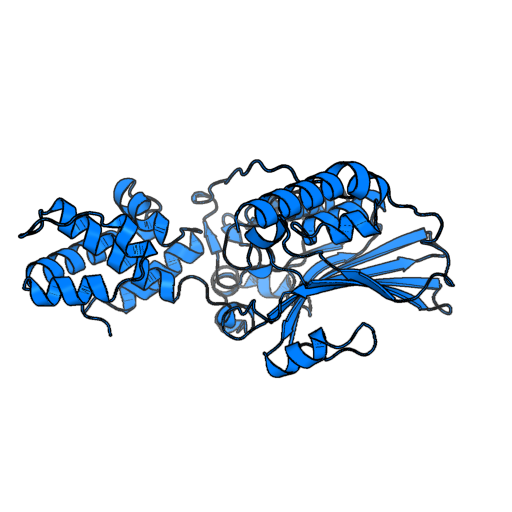O . GLN A 1 96 ? -11.729 5.371 22.428 1.00 95.31 96 GLN A O 1
ATOM 780 N N . TYR A 1 97 ? -13.276 5.184 24.037 1.00 95.38 97 TYR A N 1
ATOM 781 C CA . TYR A 1 97 ? -12.730 3.951 24.591 1.00 95.38 97 TYR A CA 1
ATOM 782 C C . TYR A 1 97 ? -12.835 2.782 23.603 1.00 95.38 97 TYR A C 1
ATOM 784 O O . TYR A 1 97 ? -11.842 2.100 23.357 1.00 95.38 97 TYR A O 1
ATOM 792 N N . ILE A 1 98 ? -14.001 2.579 22.981 1.00 95.75 98 ILE A N 1
ATOM 793 C CA . ILE A 1 98 ? -14.185 1.543 21.954 1.00 95.75 98 ILE A CA 1
ATOM 794 C C . ILE A 1 98 ? -13.306 1.829 20.733 1.00 95.75 98 ILE A C 1
ATOM 796 O O . ILE A 1 98 ? -12.649 0.910 20.250 1.00 95.75 98 ILE A O 1
ATOM 800 N N . THR A 1 99 ? -13.217 3.081 20.271 1.00 94.88 99 THR A N 1
ATOM 801 C CA . THR A 1 99 ? -12.281 3.492 19.211 1.00 94.88 99 THR A CA 1
ATOM 802 C C . THR A 1 99 ? -10.857 3.058 19.534 1.00 94.88 99 THR A C 1
ATOM 804 O O . THR A 1 99 ? -10.240 2.388 18.711 1.00 94.88 99 THR A O 1
ATOM 807 N N . MET A 1 100 ? -10.363 3.339 20.743 1.00 93.19 100 MET A N 1
ATOM 808 C CA . MET A 1 100 ? -9.035 2.900 21.178 1.00 93.19 100 MET A CA 1
ATOM 809 C C . MET A 1 100 ? -8.891 1.368 21.145 1.00 93.19 100 MET A C 1
ATOM 811 O O . MET A 1 100 ? -7.857 0.852 20.717 1.00 93.19 100 MET A O 1
ATOM 815 N N . LEU A 1 101 ? -9.902 0.618 21.599 1.00 92.69 101 LEU A N 1
ATOM 816 C CA . LEU A 1 101 ? -9.867 -0.849 21.576 1.00 92.69 101 LEU A CA 1
ATOM 817 C C . LEU A 1 101 ? -9.849 -1.406 20.148 1.00 92.69 101 LEU A C 1
ATOM 819 O O . LEU A 1 101 ? -9.113 -2.353 19.869 1.00 92.69 101 LEU A O 1
ATOM 823 N N . VAL A 1 102 ? -10.632 -0.823 19.239 1.00 92.31 102 VAL A N 1
ATOM 824 C CA . VAL A 1 102 ? -10.666 -1.208 17.823 1.00 92.31 102 VAL A CA 1
ATOM 825 C C . VAL A 1 102 ? -9.339 -0.861 17.143 1.00 92.31 102 VAL A C 1
ATOM 827 O O . VAL A 1 102 ? -8.783 -1.699 16.437 1.00 92.31 102 VAL A O 1
ATOM 830 N N . GLU A 1 103 ? -8.788 0.324 17.407 1.00 88.88 103 GLU A N 1
ATOM 831 C CA . GLU A 1 103 ? -7.546 0.825 16.808 1.00 88.88 103 GLU A CA 1
ATOM 832 C C . GLU A 1 103 ? -6.333 -0.064 17.091 1.00 88.88 103 GLU A C 1
ATOM 834 O O . GLU A 1 103 ? -5.572 -0.356 16.169 1.00 88.88 103 GLU A O 1
ATOM 839 N N . ARG A 1 104 ? -6.195 -0.578 18.322 1.00 83.88 104 ARG A N 1
ATOM 840 C CA . ARG A 1 104 ? -5.059 -1.428 18.742 1.00 83.88 104 ARG A CA 1
ATOM 841 C C . ARG A 1 104 ? -4.781 -2.622 17.825 1.00 83.88 104 ARG A C 1
ATOM 843 O O . ARG A 1 104 ? -3.647 -3.092 17.783 1.00 83.88 104 ARG A O 1
ATOM 850 N N . CYS A 1 105 ? -5.798 -3.129 17.133 1.00 73.19 105 CYS A N 1
ATOM 851 C CA . CYS A 1 105 ? -5.686 -4.296 16.262 1.00 73.19 105 CYS A CA 1
ATOM 852 C C . CYS A 1 105 ? -6.318 -4.067 14.884 1.00 73.19 105 CYS A C 1
ATOM 854 O O . CYS A 1 105 ? -6.581 -5.043 14.187 1.00 73.19 105 CYS A O 1
ATOM 856 N N . TYR A 1 106 ? -6.594 -2.817 14.490 1.00 82.00 106 TYR A N 1
ATOM 857 C CA . TYR A 1 106 ? -7.418 -2.553 13.309 1.00 82.00 106 TYR A CA 1
ATOM 858 C C . TYR A 1 106 ? -6.793 -3.112 12.028 1.00 82.00 106 TYR A C 1
ATOM 860 O O . TYR A 1 106 ? -7.469 -3.800 11.279 1.00 82.00 106 TYR A O 1
ATOM 868 N N . SER A 1 107 ? -5.509 -2.867 11.759 1.00 81.62 107 SER A N 1
ATOM 869 C CA . SER A 1 107 ? -4.882 -3.345 10.518 1.00 81.62 107 SER A CA 1
ATOM 870 C C . SER A 1 107 ? -3.391 -3.633 10.698 1.00 81.62 107 SER A C 1
ATOM 872 O O . SER A 1 107 ? -2.570 -2.974 10.050 1.00 81.62 107 SER A O 1
ATOM 874 N N . PRO A 1 108 ? -3.022 -4.598 11.561 1.00 84.62 108 PRO A N 1
ATOM 875 C CA . PRO A 1 108 ? -1.625 -4.856 11.851 1.00 84.62 108 PRO A CA 1
ATOM 876 C C . PRO A 1 108 ? -0.895 -5.378 10.612 1.00 84.62 108 PRO A C 1
ATOM 878 O O . PRO A 1 108 ? -1.461 -6.107 9.787 1.00 84.62 108 PRO A O 1
ATOM 881 N N . LEU A 1 109 ? 0.375 -5.005 10.485 1.00 87.00 109 LEU A N 1
ATOM 882 C CA . LEU A 1 109 ? 1.217 -5.381 9.353 1.00 87.00 109 LEU A CA 1
ATOM 883 C C . LEU A 1 109 ? 1.571 -6.860 9.360 1.00 87.00 109 LEU A C 1
ATOM 885 O O . LEU A 1 109 ? 1.650 -7.481 8.300 1.00 87.00 109 LEU A O 1
ATOM 889 N N . ARG A 1 110 ? 1.741 -7.454 10.544 1.00 86.69 110 ARG A N 1
ATOM 890 C CA . ARG A 1 110 ? 2.059 -8.888 10.667 1.00 86.69 110 ARG A CA 1
ATOM 891 C C . ARG A 1 110 ? 1.064 -9.780 9.904 1.00 86.69 110 ARG A C 1
ATOM 893 O O . ARG A 1 110 ? 1.465 -10.782 9.320 1.00 86.69 110 ARG A O 1
ATOM 900 N N . ASP A 1 111 ? -0.203 -9.367 9.856 1.00 85.25 111 ASP A N 1
ATOM 901 C CA . ASP A 1 111 ? -1.301 -10.118 9.249 1.00 85.25 111 ASP A CA 1
ATOM 902 C C . ASP A 1 111 ? -1.306 -10.017 7.706 1.00 85.25 111 ASP A C 1
ATOM 904 O O . ASP A 1 111 ? -1.986 -10.803 7.051 1.00 85.25 111 ASP A O 1
ATOM 908 N N . VAL A 1 112 ? -0.568 -9.066 7.111 1.00 88.50 112 VAL A N 1
ATOM 909 C CA . VAL A 1 112 ? -0.379 -8.969 5.644 1.00 88.50 112 VAL A CA 1
ATOM 910 C C . VAL A 1 112 ? 0.976 -9.480 5.171 1.00 88.50 112 VAL A C 1
ATOM 912 O O . VAL A 1 112 ? 1.135 -9.798 3.999 1.00 88.50 112 VAL A O 1
ATOM 915 N N . ILE A 1 113 ? 1.957 -9.580 6.069 1.00 89.56 113 ILE A N 1
ATOM 916 C CA . ILE A 1 113 ? 3.269 -10.163 5.760 1.00 89.56 113 ILE A CA 1
ATOM 917 C C . ILE A 1 113 ? 3.168 -11.691 5.691 1.00 89.56 113 ILE A C 1
ATOM 919 O O . ILE A 1 113 ? 3.773 -12.323 4.826 1.00 89.56 113 ILE A O 1
ATOM 923 N N . HIS A 1 114 ? 2.382 -12.285 6.592 1.00 79.94 114 HIS A N 1
ATOM 924 C CA . HIS A 1 114 ? 2.180 -13.726 6.691 1.00 79.94 114 HIS A CA 1
ATOM 925 C C . HIS A 1 114 ? 0.718 -14.080 6.428 1.00 79.94 114 HIS A C 1
ATOM 927 O O . HIS A 1 114 ? -0.059 -14.305 7.354 1.00 79.94 114 HIS A O 1
ATOM 933 N N . ILE A 1 115 ? 0.339 -14.133 5.153 1.00 78.06 115 ILE A N 1
ATOM 934 C CA . ILE A 1 115 ? -1.007 -14.559 4.769 1.00 78.06 115 ILE A CA 1
ATOM 935 C C . ILE A 1 115 ? -1.052 -16.087 4.799 1.00 78.06 115 ILE A C 1
ATOM 937 O O . ILE A 1 115 ? -0.435 -16.745 3.966 1.00 78.06 115 ILE A O 1
ATOM 941 N N . ASP A 1 116 ? -1.793 -16.656 5.750 1.00 78.94 116 ASP A N 1
ATOM 942 C CA . ASP A 1 116 ? -2.216 -18.055 5.670 1.00 78.94 116 ASP A CA 1
ATOM 943 C C . ASP A 1 116 ? -3.381 -18.145 4.671 1.00 78.94 116 ASP A C 1
ATOM 945 O O . ASP A 1 116 ? -4.446 -17.576 4.924 1.00 78.94 116 ASP A O 1
ATOM 949 N N . PRO A 1 117 ? -3.240 -18.854 3.537 1.00 70.75 117 PRO A N 1
ATOM 950 C CA . PRO A 1 117 ? -4.325 -18.983 2.568 1.00 70.75 117 PRO A CA 1
ATOM 951 C C . PRO A 1 117 ? -5.615 -19.555 3.172 1.00 70.75 117 PRO A C 1
ATOM 953 O O . PRO A 1 117 ? -6.701 -19.248 2.681 1.00 70.75 117 PRO A O 1
ATOM 956 N N . ASN A 1 118 ? -5.521 -20.352 4.244 1.00 78.06 118 ASN A N 1
ATOM 957 C CA . ASN A 1 118 ? -6.684 -20.930 4.921 1.00 78.06 118 ASN A CA 1
ATOM 958 C C . ASN A 1 118 ? -7.449 -19.917 5.786 1.00 78.06 118 ASN A C 1
ATOM 960 O O . ASN A 1 118 ? -8.594 -20.178 6.151 1.00 78.06 118 ASN A O 1
ATOM 964 N N . SER A 1 119 ? -6.845 -18.768 6.105 1.00 86.12 119 SER A N 1
ATOM 965 C CA . SER A 1 119 ? -7.478 -17.689 6.872 1.00 86.12 119 SER A CA 1
ATOM 966 C C . SER A 1 119 ? -7.984 -16.539 5.993 1.00 86.12 119 SER A C 1
ATOM 968 O O . SER A 1 119 ? -8.544 -15.568 6.503 1.00 86.12 119 SER A O 1
ATOM 970 N N . SER A 1 120 ? -7.839 -16.641 4.666 1.00 92.62 120 SER A N 1
ATOM 971 C CA . SER A 1 120 ? -8.300 -15.608 3.739 1.00 92.62 120 SER A CA 1
ATOM 972 C C . SER A 1 120 ? -9.828 -15.515 3.716 1.00 92.62 120 SER A C 1
ATOM 974 O O . SER A 1 120 ? -10.501 -16.371 3.145 1.00 92.62 120 SER A O 1
ATOM 976 N N . SER A 1 121 ? -10.381 -14.419 4.243 1.00 93.06 121 SER A N 1
ATOM 977 C CA . SER A 1 121 ? -11.811 -14.094 4.130 1.00 93.06 121 SER A CA 1
ATOM 978 C C . SER A 1 121 ? -12.275 -14.060 2.672 1.00 93.06 121 SER A C 1
ATOM 980 O O . SER A 1 121 ? -13.364 -14.533 2.361 1.00 93.06 121 SER A O 1
ATOM 982 N N . VAL A 1 122 ? -11.421 -13.574 1.763 1.00 95.25 122 VAL A N 1
ATOM 983 C CA . VAL A 1 122 ? -11.702 -13.574 0.320 1.00 95.25 122 VAL A CA 1
ATOM 984 C C . VAL A 1 122 ? -11.877 -14.995 -0.219 1.00 95.25 122 VAL A C 1
ATOM 986 O O . VAL A 1 122 ? -12.859 -15.256 -0.904 1.00 95.25 122 VAL A O 1
ATOM 989 N N . LEU A 1 123 ? -10.963 -15.923 0.081 1.00 95.31 123 LEU A N 1
ATOM 990 C CA . LEU A 1 123 ? -11.051 -17.300 -0.425 1.00 95.31 123 LEU A CA 1
ATOM 991 C C . LEU A 1 123 ? -12.118 -18.134 0.293 1.00 95.31 123 LEU A C 1
ATOM 993 O O . LEU A 1 123 ? -12.633 -19.086 -0.287 1.00 95.31 123 LEU A O 1
ATOM 997 N N . LEU A 1 124 ? -12.468 -17.785 1.532 1.00 94.38 124 LEU A N 1
ATOM 998 C CA . LEU A 1 124 ? -13.599 -18.391 2.234 1.00 94.38 124 LEU A CA 1
ATOM 999 C C . LEU A 1 124 ? -14.934 -18.014 1.575 1.00 94.38 124 LEU A C 1
ATOM 1001 O O . LEU A 1 124 ? -15.803 -18.870 1.428 1.00 94.38 124 LEU A O 1
ATOM 1005 N N . GLU A 1 125 ? -15.094 -16.757 1.150 1.00 94.44 125 GLU A N 1
ATOM 1006 C CA . GLU A 1 125 ? -16.310 -16.287 0.472 1.00 94.44 125 GLU A CA 1
ATOM 1007 C C . GLU A 1 125 ? -16.338 -16.581 -1.036 1.00 94.44 125 GLU A C 1
ATOM 1009 O O . GLU A 1 125 ? -17.413 -16.769 -1.607 1.00 94.44 125 GLU A O 1
ATOM 1014 N N . CYS A 1 126 ? -15.180 -16.597 -1.694 1.00 95.62 126 CYS A N 1
ATOM 1015 C CA . CYS A 1 126 ? -15.021 -16.792 -3.138 1.00 95.62 126 CYS A CA 1
ATOM 1016 C C . CYS A 1 126 ? -13.931 -17.847 -3.414 1.00 95.62 126 CYS A C 1
ATOM 1018 O O . CYS A 1 126 ? -12.848 -17.512 -3.912 1.00 95.62 126 CYS A O 1
ATOM 1020 N N . PRO A 1 127 ? -14.172 -19.129 -3.078 1.00 95.50 127 PRO A N 1
ATOM 1021 C CA . PRO A 1 127 ? -13.162 -20.188 -3.162 1.00 95.50 127 PRO A CA 1
ATOM 1022 C C . PRO A 1 127 ? -12.655 -20.440 -4.585 1.00 95.50 127 PRO A C 1
ATOM 1024 O O . PRO A 1 127 ? -11.523 -20.892 -4.768 1.00 95.50 127 PRO A O 1
ATOM 1027 N N . GLU A 1 128 ? -13.450 -20.119 -5.606 1.00 95.31 128 GLU A N 1
ATOM 1028 C CA . GLU A 1 128 ? -13.052 -20.223 -7.008 1.00 95.31 128 GLU A CA 1
ATOM 1029 C C . GLU A 1 128 ? -11.872 -19.309 -7.370 1.00 95.31 128 GLU A C 1
ATOM 1031 O O . GLU A 1 128 ? -11.114 -19.635 -8.287 1.00 95.31 128 GLU A O 1
ATOM 1036 N N . LEU A 1 129 ? -11.667 -18.211 -6.627 1.00 95.94 129 LEU A N 1
ATOM 1037 C CA . LEU A 1 129 ? -10.566 -17.277 -6.862 1.00 95.94 129 LEU A CA 1
ATOM 1038 C C . LEU A 1 129 ? -9.198 -17.892 -6.583 1.00 95.94 129 LEU A C 1
ATOM 1040 O O . LEU A 1 129 ? -8.204 -17.356 -7.056 1.00 95.94 129 LEU A O 1
ATOM 1044 N N . LYS A 1 130 ? -9.117 -19.033 -5.887 1.00 94.62 130 LYS A N 1
ATOM 1045 C CA . LYS A 1 130 ? -7.847 -19.728 -5.636 1.00 94.62 130 LYS A CA 1
ATOM 1046 C C . LYS A 1 130 ? -7.066 -20.023 -6.925 1.00 94.62 130 LYS A C 1
ATOM 1048 O O . LYS A 1 130 ? -5.843 -20.012 -6.903 1.00 94.62 130 LYS A O 1
ATOM 1053 N N . ASN A 1 131 ? -7.765 -20.239 -8.041 1.00 95.00 131 ASN A N 1
ATOM 1054 C CA . ASN A 1 131 ? -7.157 -20.501 -9.351 1.00 95.00 131 ASN A CA 1
ATOM 1055 C C . ASN A 1 131 ? -6.855 -19.224 -10.157 1.00 95.00 131 ASN A C 1
ATOM 1057 O O . ASN A 1 131 ? -6.397 -19.310 -11.294 1.00 95.00 131 ASN A O 1
ATOM 1061 N N . CYS A 1 132 ? -7.154 -18.051 -9.599 1.00 96.50 132 CYS A N 1
ATOM 1062 C CA . CYS A 1 132 ? -6.949 -16.751 -10.231 1.00 96.50 132 CYS A CA 1
ATOM 1063 C C . CYS A 1 132 ? -5.697 -16.032 -9.712 1.00 96.50 132 CYS A C 1
ATOM 1065 O O . CYS A 1 132 ? -5.461 -14.902 -10.127 1.00 96.50 132 CYS A O 1
ATOM 1067 N N . PHE A 1 133 ? -4.916 -16.645 -8.821 1.00 95.88 133 PHE A N 1
ATOM 1068 C CA . PHE A 1 133 ? -3.648 -16.097 -8.336 1.00 95.88 133 PHE A CA 1
ATOM 1069 C C . PHE A 1 133 ? -2.467 -16.742 -9.060 1.00 95.88 133 PHE A C 1
ATOM 1071 O O . PHE A 1 133 ? -2.526 -17.924 -9.402 1.00 95.88 133 PHE A O 1
ATOM 1078 N N . ASP A 1 134 ? -1.414 -15.966 -9.309 1.00 95.69 134 ASP A N 1
ATOM 1079 C CA . ASP A 1 134 ? -0.133 -16.504 -9.768 1.00 95.69 134 ASP A CA 1
ATOM 1080 C C . ASP A 1 134 ? 0.738 -16.998 -8.598 1.00 95.69 134 ASP A C 1
ATOM 1082 O O . ASP A 1 134 ? 0.346 -16.932 -7.431 1.00 95.69 134 ASP A O 1
ATOM 1086 N N . ASP A 1 135 ? 1.933 -17.497 -8.917 1.00 93.75 135 ASP A N 1
ATOM 1087 C CA . ASP A 1 135 ? 2.878 -18.029 -7.926 1.00 93.75 135 ASP A CA 1
ATOM 1088 C C . ASP A 1 135 ? 3.410 -16.953 -6.957 1.00 93.75 135 ASP A C 1
ATOM 1090 O O . ASP A 1 135 ? 3.884 -17.285 -5.872 1.00 93.75 135 ASP A O 1
ATOM 1094 N N . ASP A 1 136 ? 3.308 -15.670 -7.329 1.00 93.50 136 ASP A N 1
ATOM 1095 C CA . ASP A 1 136 ? 3.664 -14.520 -6.491 1.00 93.50 136 ASP A CA 1
ATOM 1096 C C . ASP A 1 136 ? 2.483 -14.074 -5.592 1.00 93.50 136 ASP A C 1
ATOM 1098 O O . ASP A 1 136 ? 2.622 -13.140 -4.798 1.00 93.50 136 ASP A O 1
ATOM 1102 N N . GLY A 1 137 ? 1.314 -14.724 -5.696 1.00 93.88 137 GLY A N 1
ATOM 1103 C CA . GLY A 1 137 ? 0.100 -14.378 -4.950 1.00 93.88 137 GLY A CA 1
ATOM 1104 C C . GLY A 1 137 ? -0.659 -13.171 -5.513 1.00 93.88 137 GLY A C 1
ATOM 1105 O O . GLY A 1 137 ? -1.515 -12.606 -4.829 1.00 93.88 137 GLY A O 1
ATOM 1106 N N . LEU A 1 138 ? -0.373 -12.753 -6.749 1.00 97.50 138 LEU A N 1
ATOM 1107 C CA . LEU A 1 138 ? -1.060 -11.645 -7.409 1.00 97.50 138 LEU A CA 1
ATOM 1108 C C . LEU A 1 138 ? -2.321 -12.134 -8.120 1.00 97.50 138 LEU A C 1
ATOM 1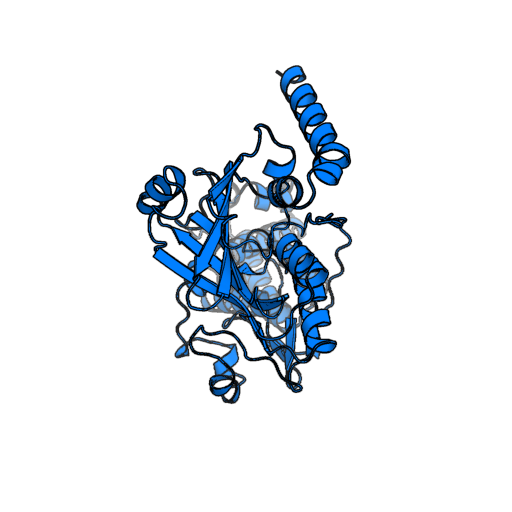110 O O . LEU A 1 138 ? -2.298 -13.130 -8.842 1.00 97.50 138 LEU A O 1
ATOM 1114 N N . LEU A 1 139 ? -3.419 -11.391 -7.980 1.00 97.88 139 LEU A N 1
ATOM 1115 C CA . LEU A 1 139 ? -4.654 -11.661 -8.707 1.00 97.88 139 LEU A CA 1
ATOM 1116 C C . LEU A 1 139 ? -4.439 -11.390 -10.200 1.00 97.88 139 LEU A C 1
ATOM 1118 O O . LEU A 1 139 ? -4.139 -10.260 -10.592 1.00 97.88 139 LEU A O 1
ATOM 1122 N N . ILE A 1 140 ? -4.620 -12.413 -11.033 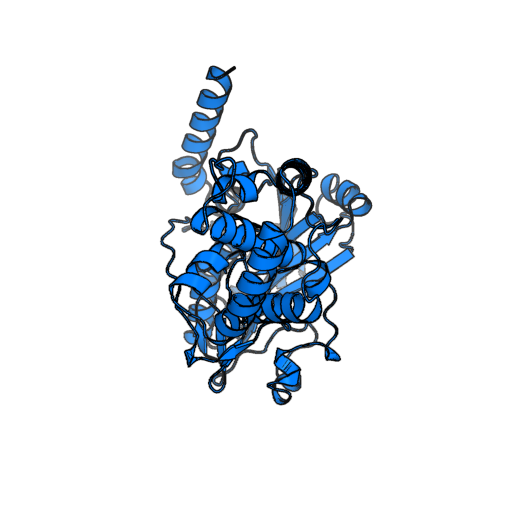1.00 98.00 140 ILE A N 1
ATOM 1123 C CA . ILE A 1 140 ? -4.516 -12.340 -12.489 1.00 98.00 140 ILE A CA 1
ATOM 1124 C C . ILE A 1 140 ? -5.777 -11.677 -13.038 1.00 98.00 140 ILE A C 1
ATOM 1126 O O . ILE A 1 140 ? -6.867 -12.257 -13.022 1.00 98.00 140 ILE A O 1
ATOM 1130 N N . LEU A 1 141 ? -5.627 -10.454 -13.545 1.00 97.19 141 LEU A N 1
ATOM 1131 C CA . LEU A 1 141 ? -6.756 -9.677 -14.030 1.00 97.19 141 LEU A CA 1
ATOM 1132 C C . LEU A 1 141 ? -7.242 -10.194 -15.382 1.00 97.19 141 LEU A C 1
ATOM 1134 O O . LEU A 1 141 ? -6.475 -10.557 -16.272 1.00 97.19 141 LEU A O 1
ATOM 1138 N N . ASN A 1 142 ? -8.560 -10.217 -15.523 1.00 94.31 142 ASN A N 1
ATOM 1139 C CA . ASN A 1 142 ? -9.278 -10.600 -16.725 1.00 94.31 142 ASN A CA 1
ATOM 1140 C C . ASN A 1 142 ? -10.632 -9.866 -16.747 1.00 94.31 142 ASN A C 1
ATOM 1142 O O . ASN A 1 142 ? -10.953 -9.097 -15.842 1.00 94.31 142 ASN A O 1
ATOM 1146 N N . LYS A 1 143 ? -11.450 -10.131 -17.768 1.00 93.88 143 LYS A N 1
ATOM 1147 C CA . LYS A 1 143 ? -12.752 -9.474 -17.984 1.00 93.88 143 LYS A CA 1
ATOM 1148 C C . LYS A 1 143 ? -13.794 -9.653 -16.865 1.00 93.88 143 LYS A C 1
ATOM 1150 O O . LYS A 1 143 ? -14.811 -8.970 -16.895 1.00 93.88 143 LYS A O 1
ATOM 1155 N N . GLU A 1 144 ? -13.600 -10.584 -15.930 1.00 95.69 144 GLU A N 1
ATOM 1156 C CA . GLU A 1 144 ? -14.495 -10.769 -14.777 1.00 95.69 144 GLU A CA 1
ATOM 1157 C C . GLU A 1 144 ? -14.262 -9.727 -13.676 1.00 95.69 144 GLU A C 1
ATOM 1159 O O . GLU A 1 144 ? -15.135 -9.528 -12.828 1.00 95.69 144 GLU A O 1
ATOM 1164 N N . PHE A 1 145 ? -13.111 -9.051 -13.694 1.00 97.00 145 PHE A N 1
ATOM 1165 C CA . PHE A 1 145 ? -12.734 -8.049 -12.707 1.00 97.00 145 PHE A CA 1
ATOM 1166 C C . PHE A 1 145 ? -12.933 -6.645 -13.269 1.00 97.00 145 PHE A C 1
ATOM 1168 O O . PHE A 1 145 ? -12.495 -6.326 -14.372 1.00 97.00 145 PHE A O 1
ATOM 1175 N N . THR A 1 146 ? -13.580 -5.777 -12.495 1.00 96.25 146 THR A N 1
ATOM 1176 C CA . THR A 1 146 ? -13.639 -4.341 -12.796 1.00 96.25 146 THR A CA 1
ATOM 1177 C C . THR A 1 146 ? -12.864 -3.589 -11.730 1.00 96.25 146 THR A C 1
ATOM 1179 O O . THR A 1 146 ? -13.296 -3.526 -10.579 1.00 96.25 146 THR A O 1
ATOM 1182 N N . LEU A 1 147 ? -11.714 -3.031 -12.103 1.00 95.06 147 LEU A N 1
ATOM 1183 C CA . LEU A 1 147 ? -10.904 -2.232 -11.192 1.00 95.06 147 LEU A CA 1
ATOM 1184 C C . LEU A 1 147 ? -11.572 -0.876 -10.961 1.00 95.06 147 LEU A C 1
ATOM 1186 O O . LEU A 1 147 ? -11.943 -0.173 -11.900 1.00 95.06 147 LEU A O 1
ATOM 1190 N N . LEU A 1 148 ? -11.720 -0.526 -9.691 1.00 91.69 148 LEU A N 1
ATOM 1191 C CA . LEU A 1 148 ? -12.139 0.781 -9.203 1.00 91.69 148 LEU A CA 1
ATOM 1192 C C . LEU A 1 148 ? -10.966 1.380 -8.410 1.00 91.69 148 LEU A C 1
ATOM 1194 O O . LEU A 1 148 ? -10.161 0.621 -7.866 1.00 91.69 148 LEU A O 1
ATOM 1198 N N . PRO A 1 149 ? -10.874 2.710 -8.244 1.00 83.69 149 PRO A N 1
ATOM 1199 C CA . PRO A 1 149 ? -9.795 3.311 -7.452 1.00 83.69 149 PRO A CA 1
ATOM 1200 C C . PRO A 1 149 ? -9.729 2.785 -6.005 1.00 83.69 149 PRO A C 1
ATOM 1202 O O . PRO A 1 149 ? -8.652 2.660 -5.435 1.00 83.69 149 PRO A O 1
ATOM 1205 N N . GLY A 1 150 ? -10.881 2.428 -5.418 1.00 86.19 150 GLY A N 1
ATOM 1206 C CA . GLY A 1 150 ? -10.975 1.928 -4.039 1.00 86.19 150 GLY A CA 1
ATOM 1207 C C . GLY A 1 150 ? -10.991 0.402 -3.866 1.00 86.19 150 GLY A C 1
ATOM 1208 O O . GLY A 1 150 ? -11.011 -0.069 -2.733 1.00 86.19 150 GLY A O 1
ATOM 1209 N N . GLY A 1 151 ? -11.025 -0.380 -4.948 1.00 92.94 151 GLY A N 1
ATOM 1210 C CA . GLY A 1 151 ? -11.083 -1.844 -4.878 1.00 92.94 151 GLY A CA 1
ATOM 1211 C C . GLY A 1 151 ? -11.429 -2.496 -6.215 1.00 92.94 151 GLY A C 1
ATOM 1212 O O . GLY A 1 151 ? -11.556 -1.827 -7.233 1.00 92.94 151 GLY A O 1
ATOM 1213 N N . ILE A 1 152 ? -11.607 -3.811 -6.224 1.00 96.31 152 ILE A N 1
ATOM 1214 C CA . ILE A 1 152 ? -11.865 -4.604 -7.428 1.00 96.31 152 ILE A CA 1
ATOM 1215 C C . ILE A 1 152 ? -13.256 -5.215 -7.321 1.00 96.31 152 ILE A C 1
ATOM 1217 O O . ILE A 1 152 ? -13.521 -6.023 -6.432 1.00 96.31 152 ILE A O 1
ATOM 1221 N N . LYS A 1 153 ? -14.154 -4.851 -8.235 1.00 97.19 153 LYS A N 1
ATOM 1222 C CA . LYS A 1 153 ? -15.486 -5.448 -8.311 1.00 97.19 153 LYS A CA 1
ATOM 1223 C C . LYS A 1 153 ? -15.409 -6.843 -8.930 1.00 97.19 153 LYS A C 1
ATOM 1225 O O . LYS A 1 153 ? -14.866 -7.013 -10.023 1.00 97.19 153 LYS A O 1
ATOM 1230 N N . TYR A 1 154 ? -16.016 -7.808 -8.243 1.00 97.56 154 TYR A N 1
ATOM 1231 C CA . TYR A 1 154 ? -16.131 -9.205 -8.656 1.00 97.56 154 TYR A CA 1
ATOM 1232 C C . TYR A 1 154 ? -17.450 -9.796 -8.142 1.00 97.56 154 TYR A C 1
ATOM 1234 O O . TYR A 1 154 ? -17.684 -9.824 -6.941 1.00 97.56 154 TYR A O 1
ATOM 1242 N N . ARG A 1 155 ? -18.338 -10.251 -9.038 1.00 95.75 155 ARG A N 1
ATOM 1243 C CA . ARG A 1 155 ? -19.584 -10.987 -8.703 1.00 95.75 155 ARG A CA 1
ATOM 1244 C C . ARG A 1 155 ? -20.426 -10.398 -7.547 1.00 95.75 155 ARG A C 1
ATOM 1246 O O . ARG A 1 155 ? -20.910 -11.126 -6.686 1.00 95.75 155 ARG A O 1
ATOM 1253 N N . GLY A 1 156 ? -20.636 -9.079 -7.531 1.00 96.00 156 GLY A N 1
ATOM 1254 C CA . GLY A 1 156 ? -21.422 -8.408 -6.482 1.00 96.00 156 GLY A CA 1
ATOM 1255 C C . GLY A 1 156 ? -20.660 -8.158 -5.175 1.00 96.00 156 GLY A C 1
ATOM 1256 O O . GLY A 1 156 ? -21.268 -7.785 -4.170 1.00 96.00 156 GLY A O 1
ATOM 1257 N N . LYS A 1 157 ? -19.340 -8.356 -5.182 1.00 96.44 157 LYS A N 1
ATOM 1258 C CA . LYS A 1 157 ? -18.406 -8.103 -4.083 1.00 96.44 157 LYS A CA 1
ATOM 1259 C C . LYS A 1 157 ? -17.346 -7.089 -4.502 1.00 96.44 157 LYS A C 1
ATOM 1261 O O . LYS A 1 157 ? -17.094 -6.905 -5.696 1.00 96.44 157 LYS A O 1
ATOM 1266 N N . ILE A 1 158 ? -16.705 -6.474 -3.515 1.00 96.25 158 ILE A N 1
ATOM 1267 C CA . ILE A 1 158 ? -15.478 -5.693 -3.683 1.00 96.25 158 ILE A CA 1
ATOM 1268 C C . ILE A 1 158 ? -14.340 -6.403 -2.952 1.00 96.25 158 ILE A C 1
ATOM 1270 O O . ILE A 1 158 ? -14.438 -6.677 -1.755 1.00 96.25 158 ILE A O 1
ATOM 1274 N N . LEU A 1 159 ? -13.261 -6.674 -3.683 1.00 95.88 159 LEU A N 1
ATOM 1275 C CA . LEU A 1 159 ? -11.975 -7.108 -3.147 1.00 95.88 159 LEU A CA 1
ATOM 1276 C C . LEU A 1 159 ? -11.116 -5.864 -2.910 1.00 95.88 159 LEU A C 1
ATOM 1278 O O . LEU A 1 159 ? -11.000 -5.018 -3.798 1.00 95.88 159 LEU A O 1
ATOM 1282 N N . HIS A 1 160 ? -10.508 -5.726 -1.737 1.00 94.12 160 HIS A N 1
ATOM 1283 C CA . HIS A 1 160 ? -9.674 -4.555 -1.455 1.00 94.12 160 HIS A CA 1
ATOM 1284 C C . HIS A 1 160 ? -8.254 -4.764 -1.970 1.00 94.12 160 HIS A C 1
ATOM 1286 O O . HIS A 1 160 ? -7.724 -5.870 -1.900 1.00 94.12 160 HIS A O 1
ATOM 1292 N N . TYR A 1 161 ? -7.601 -3.693 -2.418 1.00 94.94 161 TYR A N 1
ATOM 1293 C CA . TYR A 1 161 ? -6.170 -3.736 -2.713 1.00 94.94 161 TYR A CA 1
ATOM 1294 C C . TYR A 1 161 ? -5.356 -4.027 -1.452 1.00 94.94 161 TYR A C 1
ATOM 1296 O O . TYR A 1 161 ? -5.757 -3.663 -0.335 1.00 94.94 161 TYR A O 1
ATOM 1304 N N . HIS A 1 162 ? -4.204 -4.667 -1.650 1.00 94.88 162 HIS A N 1
ATOM 1305 C CA . HIS A 1 162 ? -3.276 -5.000 -0.577 1.00 94.88 162 HIS A CA 1
ATOM 1306 C C . HIS A 1 162 ? -2.896 -3.763 0.256 1.00 94.88 162 HIS A C 1
ATOM 1308 O O . HIS A 1 162 ? -2.802 -2.652 -0.263 1.00 94.88 162 HIS A O 1
ATOM 1314 N N . GLN A 1 163 ? -2.652 -3.947 1.556 1.00 93.25 163 GLN A N 1
ATOM 1315 C CA . GLN A 1 163 ? -2.358 -2.854 2.495 1.00 93.25 163 GLN A CA 1
ATOM 1316 C C . GLN A 1 163 ? -1.146 -1.997 2.078 1.00 93.25 163 GLN A C 1
ATOM 1318 O O . GLN A 1 163 ? -1.151 -0.788 2.276 1.00 93.25 163 GLN A O 1
ATOM 1323 N N . PHE A 1 164 ? -0.149 -2.594 1.426 1.00 94.31 164 PHE A N 1
ATOM 1324 C CA . PHE A 1 164 ? 1.025 -1.880 0.906 1.00 94.31 164 PHE A CA 1
ATOM 1325 C C . PHE A 1 164 ? 0.786 -1.061 -0.375 1.00 94.31 164 PHE A C 1
ATOM 1327 O O . PHE A 1 164 ? 1.646 -0.276 -0.758 1.00 94.31 164 PHE A O 1
ATOM 1334 N N . LEU A 1 165 ? -0.388 -1.178 -1.003 1.00 93.75 165 LEU A N 1
ATOM 1335 C CA . LEU A 1 165 ? -0.844 -0.269 -2.064 1.00 93.75 165 LEU A CA 1
ATOM 1336 C C . LEU A 1 165 ? -1.598 0.949 -1.503 1.00 93.75 165 LEU A C 1
ATOM 1338 O O . LEU A 1 165 ? -2.178 1.734 -2.255 1.00 93.75 165 LEU A O 1
ATOM 1342 N N . ARG A 1 166 ? -1.622 1.100 -0.176 1.00 87.50 166 ARG A N 1
ATOM 1343 C CA . ARG A 1 166 ? -2.287 2.193 0.530 1.00 87.50 166 ARG A CA 1
ATOM 1344 C C . ARG A 1 166 ? -1.270 3.167 1.100 1.00 87.50 166 ARG A C 1
ATOM 1346 O O . ARG A 1 166 ? -0.131 2.802 1.395 1.00 87.50 166 ARG A O 1
ATOM 1353 N N . ARG A 1 167 ? -1.693 4.414 1.275 1.00 78.00 167 ARG A N 1
ATOM 1354 C CA . ARG A 1 167 ? -0.847 5.471 1.833 1.00 78.00 167 ARG A CA 1
ATOM 1355 C C . ARG A 1 167 ? -0.427 5.122 3.257 1.00 78.00 167 ARG A C 1
ATOM 1357 O O . ARG A 1 167 ? -1.224 4.589 4.036 1.00 78.00 167 ARG A O 1
ATOM 1364 N N . SER A 1 168 ? 0.848 5.367 3.556 1.00 76.94 168 SER A N 1
ATOM 1365 C CA . SER A 1 168 ? 1.478 5.041 4.845 1.00 76.94 168 SER A CA 1
ATOM 1366 C C . SER A 1 168 ? 1.223 3.596 5.303 1.00 76.94 168 SER A C 1
ATOM 1368 O O . SER A 1 168 ? 1.183 3.316 6.500 1.00 76.94 168 SER A O 1
ATOM 1370 N N . PHE A 1 169 ? 0.971 2.687 4.351 1.00 85.19 169 PHE A N 1
ATOM 1371 C CA . PHE A 1 169 ? 0.712 1.265 4.575 1.00 85.19 169 PHE A CA 1
ATOM 1372 C C . PHE A 1 169 ? -0.437 0.963 5.545 1.00 85.19 169 PHE A C 1
ATOM 1374 O O . PHE A 1 169 ? -0.471 -0.107 6.142 1.00 85.19 169 PHE A O 1
ATOM 1381 N N . SER A 1 170 ? -1.364 1.892 5.756 1.00 73.56 170 SER A N 1
ATOM 1382 C CA . SER A 1 170 ? -2.417 1.761 6.778 1.00 73.56 170 SER A CA 1
ATOM 1383 C C . SER A 1 170 ? -3.697 2.511 6.417 1.00 73.56 170 SER A C 1
ATOM 1385 O O . SER A 1 170 ? -4.779 2.075 6.810 1.00 73.56 170 SER A O 1
ATOM 1387 N N . ALA A 1 171 ? -3.579 3.592 5.642 1.00 69.75 171 ALA A N 1
ATOM 1388 C CA . ALA A 1 171 ? -4.663 4.506 5.312 1.00 69.75 171 ALA A CA 1
ATOM 1389 C C . ALA A 1 171 ? -5.380 4.126 4.000 1.00 69.75 171 ALA A C 1
ATOM 1391 O O . ALA A 1 171 ? -5.487 2.951 3.640 1.00 69.75 171 ALA A O 1
ATOM 1392 N N . GLU A 1 172 ? -5.906 5.132 3.301 1.00 77.50 172 GLU A N 1
ATOM 1393 C CA . GLU A 1 172 ? -6.614 4.985 2.029 1.00 77.50 172 GLU A CA 1
ATOM 1394 C C . GLU A 1 172 ? -5.716 4.477 0.887 1.00 77.50 172 GLU A C 1
ATOM 1396 O O . GLU A 1 172 ? -4.501 4.720 0.901 1.00 77.50 172 GLU A O 1
ATOM 1401 N N . PRO A 1 173 ? -6.298 3.822 -0.135 1.00 84.38 173 PRO A N 1
ATOM 1402 C CA . PRO A 1 173 ? -5.591 3.411 -1.345 1.00 84.38 173 PRO A CA 1
ATOM 1403 C C . PRO A 1 173 ? -4.793 4.548 -2.003 1.00 84.38 173 PRO A C 1
ATOM 1405 O O . PRO A 1 173 ? -5.174 5.717 -1.942 1.00 84.38 173 PRO A O 1
ATOM 1408 N N . ASN A 1 174 ? -3.688 4.208 -2.670 1.00 87.62 174 ASN A N 1
ATOM 1409 C CA . ASN A 1 174 ? -2.984 5.136 -3.555 1.00 87.62 174 ASN A CA 1
ATOM 1410 C C . ASN A 1 174 ? -3.809 5.338 -4.838 1.00 87.62 174 ASN A C 1
ATOM 1412 O O . ASN A 1 174 ? -3.580 4.665 -5.843 1.00 87.62 174 ASN A O 1
ATOM 1416 N N . PHE A 1 175 ? -4.814 6.217 -4.765 1.00 88.19 175 PHE A N 1
ATOM 1417 C CA . PHE A 1 175 ? -5.794 6.410 -5.833 1.00 88.19 175 PHE A CA 1
ATOM 1418 C C . PHE A 1 175 ? -5.148 6.770 -7.173 1.00 88.19 175 PHE A C 1
ATOM 1420 O O . PHE A 1 175 ? -5.552 6.197 -8.177 1.00 88.19 175 PHE A O 1
ATOM 1427 N N . ASP A 1 176 ? -4.107 7.609 -7.191 1.00 87.69 176 ASP A N 1
ATOM 1428 C CA . ASP A 1 176 ? -3.459 8.029 -8.443 1.00 87.69 176 ASP A CA 1
ATOM 1429 C C . ASP A 1 176 ? -2.803 6.847 -9.166 1.00 87.69 176 ASP A C 1
ATOM 1431 O O . ASP A 1 176 ? -2.986 6.650 -10.368 1.00 87.69 176 ASP A O 1
ATOM 1435 N N . PHE A 1 177 ? -2.068 6.012 -8.420 1.00 93.12 177 PHE A N 1
ATOM 1436 C CA . PHE A 1 177 ? -1.466 4.806 -8.982 1.00 93.12 177 PHE A CA 1
ATOM 1437 C C . PHE A 1 177 ? -2.539 3.813 -9.434 1.00 93.12 177 PHE A C 1
ATOM 1439 O O . PHE A 1 177 ? -2.457 3.274 -10.534 1.00 93.12 177 PHE A O 1
ATOM 1446 N N . LEU A 1 178 ? -3.544 3.565 -8.593 1.00 94.00 178 LEU A N 1
ATOM 1447 C CA . LEU A 1 178 ? -4.553 2.536 -8.835 1.00 94.00 178 LEU A CA 1
ATOM 1448 C C . LEU A 1 178 ? -5.518 2.908 -9.960 1.00 94.00 178 LEU A C 1
ATOM 1450 O O . LEU A 1 178 ? -5.895 2.033 -10.734 1.00 94.00 178 LEU A O 1
ATOM 1454 N N . GLU A 1 179 ? -5.901 4.179 -10.082 1.00 92.06 179 GLU A N 1
ATOM 1455 C CA . GLU A 1 179 ? -6.716 4.673 -11.194 1.00 92.06 179 GLU A CA 1
ATOM 1456 C C . GLU A 1 179 ? -5.950 4.543 -12.509 1.00 92.06 179 GLU A C 1
ATOM 1458 O O . GLU A 1 179 ? -6.469 3.971 -13.469 1.00 92.06 179 GLU A O 1
ATOM 1463 N N . ARG A 1 180 ? -4.673 4.941 -12.531 1.00 93.19 180 ARG A N 1
ATOM 1464 C CA . ARG A 1 180 ? -3.848 4.811 -13.733 1.00 93.19 180 ARG A CA 1
ATOM 1465 C C . ARG A 1 180 ? -3.553 3.357 -14.100 1.00 93.19 180 ARG A C 1
ATOM 1467 O O . ARG A 1 180 ? -3.628 2.990 -15.270 1.00 93.19 180 ARG A O 1
ATOM 1474 N N . PHE A 1 181 ? -3.294 2.501 -13.113 1.00 96.25 181 PHE A N 1
ATOM 1475 C CA . PHE A 1 181 ? -3.145 1.059 -13.315 1.00 96.25 181 PHE A CA 1
ATOM 1476 C C . PHE A 1 181 ? -4.440 0.425 -13.847 1.00 96.25 181 PHE A C 1
ATOM 1478 O O . PHE A 1 181 ? -4.403 -0.390 -14.773 1.00 96.25 181 PHE A O 1
ATOM 1485 N N . ALA A 1 182 ? -5.598 0.819 -13.307 1.00 94.69 182 ALA A N 1
ATOM 1486 C CA . ALA A 1 182 ? -6.902 0.369 -13.783 1.00 94.69 182 ALA A CA 1
ATOM 1487 C C . ALA A 1 182 ? -7.140 0.786 -15.239 1.00 94.69 182 ALA A C 1
ATOM 1489 O O . ALA A 1 182 ? -7.515 -0.051 -16.065 1.00 94.69 182 ALA A O 1
ATOM 1490 N N . ASP A 1 183 ? -6.860 2.045 -15.573 1.00 94.44 183 ASP A N 1
ATOM 1491 C CA . ASP A 1 183 ? -6.965 2.559 -16.934 1.00 94.44 183 ASP A CA 1
ATOM 1492 C C . ASP A 1 183 ? -6.040 1.801 -17.889 1.00 94.44 183 ASP A C 1
ATOM 1494 O O . ASP A 1 183 ? -6.511 1.323 -18.923 1.00 94.44 183 ASP A O 1
ATOM 1498 N N . HIS A 1 184 ? -4.775 1.583 -17.511 1.00 95.38 184 HIS A N 1
ATOM 1499 C CA . HIS A 1 184 ? -3.825 0.776 -18.280 1.00 95.38 184 HIS A CA 1
ATOM 1500 C C . HIS A 1 184 ? -4.362 -0.634 -18.559 1.00 95.38 184 HIS A C 1
ATOM 1502 O O . HIS A 1 184 ? -4.343 -1.096 -19.704 1.00 95.38 184 HIS A O 1
ATOM 1508 N N . SER A 1 185 ? -4.889 -1.307 -17.531 1.00 95.12 185 SER A N 1
ATOM 1509 C CA . SER A 1 185 ? -5.442 -2.661 -17.659 1.00 95.12 185 SER A CA 1
ATOM 1510 C C . SER A 1 185 ? -6.661 -2.733 -18.586 1.00 95.12 185 SER A C 1
ATOM 1512 O O . SER A 1 185 ? -6.927 -3.773 -19.182 1.00 95.12 185 SER A O 1
ATOM 1514 N N . ARG A 1 186 ? -7.401 -1.624 -18.729 1.00 93.12 186 ARG A N 1
ATOM 1515 C CA . ARG A 1 186 ? -8.607 -1.534 -19.560 1.00 93.12 186 ARG A CA 1
ATOM 1516 C C . ARG A 1 186 ? -8.295 -1.219 -21.021 1.00 93.12 186 ARG A C 1
ATOM 1518 O O . ARG A 1 186 ? -9.015 -1.685 -21.901 1.00 93.12 186 ARG A O 1
ATOM 1525 N N . ILE A 1 187 ? -7.294 -0.376 -21.276 1.00 93.88 187 ILE A N 1
ATOM 1526 C CA . ILE A 1 187 ? -7.006 0.149 -22.623 1.00 93.88 187 ILE A CA 1
ATOM 1527 C C . ILE A 1 187 ? -5.948 -0.658 -23.380 1.00 93.88 187 ILE A C 1
ATOM 1529 O O . ILE A 1 187 ? -5.811 -0.492 -24.592 1.00 93.88 187 ILE A O 1
ATOM 1533 N N . THR A 1 188 ? -5.190 -1.509 -22.688 1.00 94.69 188 THR A N 1
ATOM 1534 C CA . THR A 1 188 ? -4.123 -2.319 -23.284 1.00 94.69 188 THR A CA 1
ATOM 1535 C C . THR A 1 188 ? -4.478 -3.805 -23.292 1.00 94.69 188 THR A C 1
ATOM 1537 O O . THR A 1 188 ? -5.375 -4.255 -22.587 1.00 94.69 188 THR A O 1
ATOM 1540 N N . ASN A 1 189 ? -3.733 -4.585 -24.079 1.00 95.06 189 ASN A N 1
ATOM 1541 C CA . ASN A 1 189 ? -3.782 -6.051 -24.040 1.00 95.06 189 ASN A CA 1
ATOM 1542 C C . ASN A 1 189 ? -2.701 -6.641 -23.113 1.00 95.06 189 ASN A C 1
ATOM 1544 O O . ASN A 1 189 ? -2.366 -7.820 -23.235 1.00 95.06 189 ASN A O 1
ATOM 1548 N N . ASN A 1 190 ? -2.112 -5.824 -22.234 1.00 97.31 190 ASN A N 1
ATOM 1549 C CA . ASN A 1 190 ? -1.053 -6.265 -21.335 1.00 97.31 190 ASN A CA 1
ATOM 1550 C C . ASN A 1 190 ? -1.634 -7.128 -20.214 1.00 97.31 190 ASN A C 1
ATOM 1552 O O . ASN A 1 190 ? -2.718 -6.866 -19.688 1.00 97.31 190 ASN A O 1
ATOM 1556 N N . GLN A 1 191 ? -0.890 -8.155 -19.815 1.00 97.88 191 GLN A N 1
ATOM 1557 C CA . GLN A 1 191 ? -1.274 -8.999 -18.699 1.00 97.88 191 GLN A CA 1
ATOM 1558 C C . GLN A 1 191 ? -0.981 -8.269 -17.391 1.00 97.88 191 GLN A C 1
ATOM 1560 O O . GLN A 1 191 ? 0.169 -8.166 -16.965 1.00 97.88 191 GLN A O 1
ATOM 1565 N N . CYS A 1 192 ? -2.041 -7.779 -16.754 1.00 98.31 192 CYS A N 1
ATOM 1566 C CA . CYS A 1 192 ? -1.965 -7.072 -15.484 1.00 98.31 192 CYS A CA 1
ATOM 1567 C C . CYS A 1 192 ? -2.296 -8.015 -14.323 1.00 98.31 192 CYS A C 1
ATOM 1569 O O . CYS A 1 192 ? -3.227 -8.820 -14.397 1.00 98.31 192 CYS A O 1
ATOM 1571 N N . ARG A 1 193 ? -1.545 -7.900 -13.231 1.00 98.44 193 ARG A N 1
ATOM 1572 C CA . ARG A 1 193 ? -1.786 -8.613 -11.975 1.00 98.44 193 ARG A CA 1
ATOM 1573 C C . ARG A 1 193 ? -1.595 -7.668 -10.803 1.00 98.44 193 ARG A C 1
ATOM 1575 O O . ARG A 1 193 ? -0.746 -6.780 -10.874 1.00 98.44 193 ARG A O 1
ATOM 1582 N N . ILE A 1 194 ? -2.364 -7.853 -9.737 1.00 98.25 194 ILE A N 1
ATOM 1583 C CA . ILE A 1 194 ? -2.337 -6.950 -8.582 1.00 98.25 194 ILE A CA 1
ATOM 1584 C C . ILE A 1 194 ? -2.625 -7.691 -7.277 1.00 98.25 194 ILE A C 1
ATOM 1586 O O . ILE A 1 194 ? -3.419 -8.629 -7.242 1.00 98.25 194 ILE A O 1
ATOM 1590 N N . ALA A 1 195 ? -1.973 -7.275 -6.199 1.00 97.12 195 ALA A N 1
ATOM 1591 C CA . ALA A 1 195 ? -2.149 -7.843 -4.875 1.00 97.12 195 ALA A CA 1
ATOM 1592 C C . ALA A 1 195 ? -3.449 -7.336 -4.234 1.00 97.12 195 ALA A C 1
ATOM 1594 O O . ALA A 1 195 ? -3.778 -6.144 -4.290 1.00 97.12 195 ALA A O 1
ATOM 1595 N N . ILE A 1 196 ? -4.160 -8.237 -3.558 1.00 95.69 196 ILE A N 1
ATOM 1596 C CA . ILE A 1 196 ? -5.369 -7.919 -2.793 1.00 95.69 196 ILE A CA 1
ATOM 1597 C C . ILE A 1 196 ? -5.145 -8.140 -1.296 1.00 95.69 196 ILE A C 1
ATOM 1599 O O . ILE A 1 196 ? -4.260 -8.886 -0.885 1.00 95.69 196 ILE A O 1
ATOM 1603 N N . ASP A 1 197 ? -5.961 -7.504 -0.463 1.00 93.88 197 ASP A N 1
ATOM 1604 C CA . ASP A 1 197 ? -6.003 -7.777 0.971 1.00 93.88 197 ASP A CA 1
ATOM 1605 C C . ASP A 1 197 ? -6.921 -8.974 1.233 1.00 93.88 197 ASP A C 1
ATOM 1607 O O . ASP A 1 197 ? -8.147 -8.863 1.233 1.00 93.88 197 ASP A O 1
ATOM 1611 N N . HIS A 1 198 ? -6.314 -10.132 1.476 1.00 93.69 198 HIS A N 1
ATOM 1612 C CA . HIS A 1 198 ? -7.011 -11.399 1.701 1.00 93.69 198 HIS A CA 1
ATOM 1613 C C . HIS A 1 198 ? -7.947 -11.407 2.916 1.00 93.69 198 HIS A C 1
ATOM 1615 O O . HIS A 1 198 ? -8.774 -12.317 3.023 1.00 93.69 198 HIS A O 1
ATOM 1621 N N . ARG A 1 199 ? -7.832 -10.413 3.805 1.00 91.25 199 ARG A N 1
ATOM 1622 C CA . ARG A 1 199 ? -8.646 -10.241 5.016 1.00 91.25 199 ARG A CA 1
ATOM 1623 C C . ARG A 1 199 ? -9.862 -9.348 4.775 1.00 91.25 199 ARG A C 1
ATOM 1625 O O . ARG A 1 199 ? -10.659 -9.160 5.686 1.00 91.25 199 ARG A O 1
ATOM 1632 N N . ARG A 1 200 ? -9.990 -8.730 3.594 1.00 90.31 200 ARG A N 1
ATOM 1633 C CA . ARG A 1 200 ? -11.012 -7.716 3.311 1.00 90.31 200 ARG A CA 1
ATOM 1634 C C . ARG A 1 200 ? -11.850 -8.077 2.096 1.00 90.31 200 ARG A C 1
ATOM 1636 O O . ARG A 1 200 ? -11.361 -8.100 0.969 1.00 90.31 200 ARG A O 1
ATOM 1643 N N . ILE A 1 201 ? -13.139 -8.276 2.337 1.00 93.00 201 ILE A N 1
ATOM 1644 C CA . ILE A 1 201 ? -14.156 -8.420 1.305 1.00 93.00 201 ILE A CA 1
ATOM 1645 C C . ILE A 1 201 ? -15.430 -7.732 1.785 1.00 93.00 201 ILE A C 1
ATOM 1647 O O . ILE A 1 201 ? -15.761 -7.794 2.966 1.00 93.00 201 ILE A O 1
ATOM 1651 N N . MET A 1 202 ? -16.132 -7.060 0.878 1.00 92.50 202 MET A N 1
ATOM 1652 C CA . MET A 1 202 ? -17.400 -6.400 1.192 1.00 92.50 202 MET A CA 1
ATOM 1653 C C . MET A 1 202 ? -18.423 -6.591 0.078 1.00 92.50 202 MET A C 1
ATOM 1655 O O . MET A 1 202 ? -18.078 -6.931 -1.058 1.00 92.50 202 MET A O 1
ATOM 1659 N N . SER A 1 203 ? -19.699 -6.354 0.386 1.00 93.06 203 SER A N 1
ATOM 1660 C CA . SER A 1 203 ? -20.740 -6.304 -0.637 1.00 93.06 203 SER A CA 1
ATOM 1661 C C . SER A 1 203 ? -20.542 -5.093 -1.543 1.00 93.06 203 SER A C 1
ATOM 1663 O O . SER A 1 203 ? -20.268 -3.987 -1.079 1.00 93.06 203 SER A O 1
ATOM 1665 N N . GLU A 1 204 ? -20.787 -5.257 -2.842 1.00 93.06 204 GLU A N 1
ATOM 1666 C CA . GLU A 1 204 ? -20.792 -4.135 -3.786 1.00 93.06 204 GLU A CA 1
ATOM 1667 C C . GLU A 1 204 ? -21.800 -3.044 -3.387 1.00 93.06 204 GLU A C 1
ATOM 1669 O O . GLU A 1 204 ? -21.551 -1.862 -3.600 1.00 93.06 204 GLU A O 1
ATOM 1674 N N . LYS A 1 205 ? -22.918 -3.410 -2.745 1.00 91.19 205 LYS A N 1
ATOM 1675 C CA . LYS A 1 205 ? -23.953 -2.450 -2.305 1.00 91.19 205 LYS A CA 1
ATOM 1676 C C . LYS A 1 205 ? -23.454 -1.469 -1.240 1.00 91.19 205 LYS A C 1
ATOM 1678 O O . LYS A 1 205 ? -23.988 -0.366 -1.092 1.00 91.19 205 LYS A O 1
ATOM 1683 N N . GLU A 1 206 ? -22.454 -1.892 -0.482 1.00 87.00 206 GLU A N 1
ATOM 1684 C CA . GLU A 1 206 ? -21.876 -1.135 0.624 1.00 87.00 206 GLU A CA 1
ATOM 1685 C C . GLU A 1 206 ? -20.688 -0.301 0.161 1.00 87.00 206 GLU A C 1
ATOM 1687 O O . GLU A 1 206 ? -20.237 0.571 0.898 1.00 87.00 206 GLU A O 1
ATOM 1692 N N . TYR A 1 207 ? -20.206 -0.528 -1.067 1.00 88.62 207 TYR A N 1
ATOM 1693 C CA . TYR A 1 207 ? -19.123 0.248 -1.637 1.00 88.62 207 TYR A CA 1
ATOM 1694 C C . TYR A 1 207 ? -19.489 1.731 -1.648 1.00 88.62 207 TYR A C 1
ATOM 1696 O O . TYR A 1 207 ? -20.584 2.146 -2.057 1.00 88.62 207 TYR A O 1
ATOM 1704 N N . ARG A 1 208 ? -18.545 2.544 -1.187 1.00 82.12 208 ARG A N 1
ATOM 1705 C CA . ARG A 1 208 ? -18.610 3.997 -1.254 1.00 82.12 208 ARG A CA 1
ATOM 1706 C C . ARG A 1 208 ? -17.364 4.467 -1.978 1.00 82.12 208 ARG A C 1
ATOM 1708 O O . ARG A 1 208 ? -16.249 4.116 -1.605 1.00 82.12 208 ARG A O 1
ATOM 1715 N N . ARG A 1 209 ? -17.562 5.251 -3.036 1.00 79.50 209 ARG A N 1
ATOM 1716 C CA . ARG A 1 209 ? -16.448 5.898 -3.720 1.00 79.50 209 ARG A CA 1
ATOM 1717 C C . ARG A 1 209 ? -15.977 7.058 -2.853 1.00 79.50 209 ARG A C 1
ATOM 1719 O O . ARG A 1 209 ? -16.725 8.009 -2.646 1.00 79.50 209 ARG A O 1
ATOM 1726 N N . ILE A 1 210 ? -14.740 6.968 -2.388 1.00 74.88 210 ILE A N 1
ATOM 1727 C CA . ILE A 1 210 ? -14.023 8.093 -1.798 1.00 74.88 210 ILE A CA 1
ATOM 1728 C C . ILE A 1 210 ? -13.366 8.846 -2.952 1.00 74.88 210 ILE A C 1
ATOM 1730 O O . ILE A 1 210 ? -12.821 8.234 -3.872 1.00 74.88 210 ILE A O 1
ATOM 1734 N N . MET A 1 211 ? -13.496 10.168 -2.944 1.00 71.00 211 MET A N 1
ATOM 1735 C CA . MET A 1 211 ? -12.801 11.038 -3.883 1.00 71.00 211 MET A CA 1
ATOM 1736 C C . MET A 1 211 ? -11.854 11.903 -3.077 1.00 71.00 211 MET A C 1
ATOM 1738 O O . MET A 1 211 ? -12.291 12.697 -2.246 1.00 71.00 211 MET A O 1
ATOM 1742 N N . GLU A 1 212 ? -10.569 11.734 -3.332 1.00 68.56 212 GLU A N 1
ATOM 1743 C CA . GLU A 1 212 ? -9.547 12.641 -2.854 1.00 68.56 212 GLU A CA 1
ATOM 1744 C C . GLU A 1 212 ? -9.032 13.441 -4.042 1.00 68.56 212 GLU A C 1
ATOM 1746 O O . GLU A 1 212 ? -8.730 12.873 -5.088 1.00 68.56 212 GLU A O 1
ATOM 1751 N N . TYR A 1 213 ? -8.952 14.756 -3.871 1.00 70.94 213 TYR A N 1
ATOM 1752 C CA . TYR A 1 213 ? -8.350 15.642 -4.851 1.00 70.94 213 TYR A CA 1
ATOM 1753 C C . TYR A 1 213 ? -7.014 16.103 -4.301 1.00 70.94 213 TYR A C 1
ATOM 1755 O O . TYR A 1 213 ? -6.965 16.878 -3.347 1.00 70.94 213 TYR A O 1
ATOM 1763 N N . ASP A 1 214 ? -5.946 15.617 -4.912 1.00 64.38 214 ASP A N 1
ATOM 1764 C CA . ASP A 1 214 ? -4.584 16.014 -4.604 1.00 64.38 214 ASP A CA 1
ATOM 1765 C C . ASP A 1 214 ? -3.823 16.207 -5.922 1.00 64.38 214 ASP A C 1
ATOM 1767 O O . ASP A 1 214 ? -4.198 15.632 -6.944 1.00 64.38 214 ASP A O 1
ATOM 1771 N N . HIS A 1 215 ? -2.799 17.059 -5.932 1.00 63.88 215 HIS A N 1
ATOM 1772 C CA . HIS A 1 215 ? -2.002 17.317 -7.135 1.00 63.88 215 HIS A CA 1
ATOM 1773 C C . HIS A 1 215 ? -0.610 16.727 -6.955 1.00 63.88 215 HIS A C 1
ATOM 1775 O O . HIS A 1 215 ? 0.198 17.238 -6.181 1.00 63.88 215 HIS A O 1
ATOM 1781 N N . TRP A 1 216 ? -0.332 15.664 -7.709 1.00 63.56 216 TRP A N 1
ATOM 1782 C CA . TRP A 1 216 ? 0.977 15.024 -7.755 1.00 63.56 216 TRP A CA 1
ATOM 1783 C C . TRP A 1 216 ? 1.553 15.108 -9.154 1.00 63.56 216 TRP A C 1
ATOM 1785 O O . TRP A 1 216 ? 0.903 14.750 -10.135 1.00 63.56 216 TRP A O 1
ATOM 1795 N N . TYR A 1 217 ? 2.795 15.573 -9.224 1.00 58.03 217 TYR A N 1
ATOM 1796 C CA . TYR A 1 217 ? 3.543 15.686 -10.463 1.00 58.03 217 TYR A CA 1
ATOM 1797 C C . TYR A 1 217 ? 4.478 14.489 -10.585 1.00 58.03 217 TYR A C 1
ATOM 1799 O O . TYR A 1 217 ? 5.244 14.184 -9.668 1.00 58.03 217 TYR A O 1
ATOM 1807 N N . GLY A 1 218 ? 4.396 13.807 -11.723 1.00 59.28 218 GLY A N 1
ATOM 1808 C CA . GLY A 1 218 ? 5.422 12.885 -12.181 1.00 59.28 218 GLY A CA 1
ATOM 1809 C C . GLY A 1 218 ? 6.213 13.518 -13.329 1.00 59.28 218 GLY A C 1
ATOM 1810 O O . GLY A 1 218 ? 5.689 14.415 -13.992 1.00 59.28 218 GLY A O 1
ATOM 1811 N N . PRO A 1 219 ? 7.448 13.064 -13.587 1.00 63.03 219 PRO A N 1
ATOM 1812 C CA . PRO A 1 219 ? 8.184 13.381 -14.808 1.00 63.03 219 PRO A CA 1
ATOM 1813 C C . PRO A 1 219 ? 7.291 13.286 -16.057 1.00 63.03 219 PRO A C 1
ATOM 1815 O O . PRO A 1 219 ? 6.764 12.217 -16.372 1.00 63.03 219 PRO A O 1
ATOM 1818 N N . LEU A 1 220 ? 7.134 14.406 -16.772 1.00 56.19 220 LEU A N 1
ATOM 1819 C CA . LEU A 1 220 ? 6.403 14.458 -18.048 1.00 56.19 220 LEU A CA 1
ATOM 1820 C C . LEU A 1 220 ? 7.330 14.175 -19.232 1.00 56.19 220 LEU A C 1
ATOM 1822 O O . LEU A 1 220 ? 6.879 13.719 -20.284 1.00 56.19 220 LEU A O 1
ATOM 1826 N N . VAL A 1 221 ? 8.626 14.449 -19.059 1.00 60.75 221 VAL A N 1
ATOM 1827 C CA . VAL A 1 221 ? 9.656 14.252 -20.076 1.00 60.75 221 VAL A CA 1
ATOM 1828 C C . VAL A 1 221 ? 10.827 13.503 -19.454 1.00 60.75 221 VAL A C 1
ATOM 1830 O O . VAL A 1 221 ? 11.567 14.051 -18.646 1.00 60.75 221 VAL A O 1
ATOM 1833 N N . PHE A 1 222 ? 11.007 12.249 -19.864 1.00 71.69 222 PHE A N 1
ATOM 1834 C CA . PHE A 1 222 ? 12.201 11.467 -19.560 1.00 71.69 222 PHE A CA 1
ATOM 1835 C C . PHE A 1 222 ? 13.188 11.541 -20.728 1.00 71.69 222 PHE A C 1
ATOM 1837 O O . PHE A 1 222 ? 12.796 11.334 -21.878 1.00 71.69 222 PHE A O 1
ATOM 1844 N N . ASP A 1 223 ? 14.474 11.796 -20.460 1.00 73.75 223 ASP A N 1
ATOM 1845 C CA . ASP A 1 223 ? 15.512 11.668 -21.490 1.00 73.75 223 ASP A CA 1
ATOM 1846 C C . ASP A 1 223 ? 15.717 10.191 -21.854 1.00 73.75 223 ASP A C 1
ATOM 1848 O O . ASP A 1 223 ? 16.412 9.420 -21.190 1.00 73.75 223 ASP A O 1
ATOM 1852 N N . THR A 1 224 ? 15.102 9.805 -22.966 1.00 80.62 224 THR A N 1
ATOM 1853 C CA . THR A 1 224 ? 15.118 8.435 -23.477 1.00 80.62 224 THR A CA 1
ATOM 1854 C C . THR A 1 224 ? 16.384 8.100 -24.261 1.00 80.62 224 THR A C 1
ATOM 1856 O O . THR A 1 224 ? 16.578 6.941 -24.627 1.00 80.62 224 THR A O 1
ATOM 1859 N N . SER A 1 225 ? 17.280 9.066 -24.508 1.00 82.19 225 SER A N 1
ATOM 1860 C CA . SER A 1 225 ? 18.420 8.898 -25.424 1.00 82.19 225 SER A CA 1
ATOM 1861 C C . SER A 1 225 ? 19.345 7.735 -25.053 1.00 82.19 225 SER A C 1
ATOM 1863 O O . SER A 1 225 ? 19.993 7.156 -25.925 1.00 82.19 225 SER A O 1
ATOM 1865 N N . ARG A 1 226 ? 19.379 7.355 -23.768 1.00 86.75 226 ARG A N 1
ATOM 1866 C CA . ARG A 1 226 ? 20.237 6.289 -23.221 1.00 86.75 226 ARG A CA 1
ATOM 1867 C C . ARG A 1 226 ? 19.483 5.034 -22.787 1.00 86.75 226 ARG A C 1
ATOM 1869 O O . ARG A 1 226 ? 20.100 4.098 -22.271 1.00 86.75 226 ARG A O 1
ATOM 1876 N N . ILE A 1 227 ? 18.163 4.981 -22.968 1.00 89.88 227 ILE A N 1
ATOM 1877 C CA . ILE A 1 227 ? 17.356 3.854 -22.482 1.00 89.88 227 ILE A CA 1
ATOM 1878 C C . ILE A 1 227 ? 17.680 2.550 -23.232 1.00 89.88 227 ILE A C 1
ATOM 1880 O O . ILE A 1 227 ? 17.630 1.478 -22.639 1.00 89.88 227 ILE A O 1
ATOM 1884 N N . ASP A 1 228 ? 18.100 2.648 -24.497 1.00 92.94 228 ASP A N 1
ATOM 1885 C CA . ASP A 1 228 ? 18.506 1.510 -25.337 1.00 92.94 228 ASP A CA 1
ATOM 1886 C C . ASP A 1 228 ? 20.030 1.262 -25.346 1.00 92.94 228 ASP A C 1
ATOM 1888 O O . ASP A 1 228 ? 20.492 0.276 -25.919 1.00 92.94 228 ASP A O 1
ATOM 1892 N N . ASP A 1 229 ? 20.834 2.121 -24.704 1.00 92.31 229 ASP A N 1
ATOM 1893 C CA . ASP A 1 229 ? 22.285 1.922 -24.610 1.00 92.31 229 ASP A CA 1
ATOM 1894 C C . ASP A 1 229 ? 22.616 0.873 -23.537 1.00 92.31 229 ASP A C 1
ATOM 1896 O O . ASP A 1 229 ? 22.489 1.124 -22.334 1.00 92.31 229 ASP A O 1
ATOM 1900 N N . LEU A 1 230 ? 23.074 -0.303 -23.976 1.00 91.69 230 LEU A N 1
ATOM 1901 C CA . LEU A 1 230 ? 23.505 -1.411 -23.113 1.00 91.69 230 LEU A CA 1
ATOM 1902 C C . LEU A 1 230 ? 24.794 -1.106 -22.323 1.00 91.69 230 LEU A C 1
ATOM 1904 O O . LEU A 1 230 ? 25.156 -1.864 -21.428 1.00 91.69 230 LEU A O 1
ATOM 1908 N N . ASN A 1 231 ? 25.518 -0.028 -22.638 1.00 92.19 231 ASN A N 1
ATOM 1909 C CA . ASN A 1 231 ? 26.670 0.421 -21.848 1.00 92.19 231 ASN A CA 1
ATOM 1910 C C . ASN A 1 231 ? 26.271 1.414 -20.752 1.00 92.19 231 ASN A C 1
ATOM 1912 O O . ASN A 1 231 ? 27.041 1.625 -19.815 1.00 92.19 231 ASN A O 1
ATOM 1916 N N . TYR A 1 232 ? 25.082 2.014 -20.847 1.00 90.06 232 TYR A N 1
ATOM 1917 C CA . TYR A 1 232 ? 24.575 2.936 -19.840 1.00 90.06 232 TYR A CA 1
ATOM 1918 C C . TYR A 1 232 ? 23.960 2.149 -18.677 1.00 90.06 232 TYR A C 1
ATOM 1920 O O . TYR A 1 232 ? 22.747 1.942 -18.608 1.00 90.06 232 TYR A O 1
ATOM 1928 N N . VAL A 1 233 ? 24.837 1.667 -17.800 1.00 93.06 233 VAL A N 1
ATOM 1929 C CA . VAL A 1 233 ? 24.541 0.862 -16.608 1.00 93.06 233 VAL A CA 1
ATOM 1930 C C . VAL A 1 233 ? 25.199 1.485 -15.377 1.00 93.06 233 VAL A C 1
ATOM 1932 O O . VAL A 1 233 ? 26.107 2.306 -15.499 1.00 93.06 233 VAL A O 1
ATOM 1935 N N . GLY A 1 234 ? 24.769 1.076 -14.187 1.00 93.75 234 GLY A N 1
ATOM 1936 C CA . GLY A 1 234 ? 25.311 1.553 -12.918 1.00 93.75 234 GLY A CA 1
ATOM 1937 C C . GLY A 1 234 ? 24.228 2.014 -11.954 1.00 93.75 234 GLY A C 1
ATOM 1938 O O . GLY A 1 234 ? 23.048 2.083 -12.300 1.00 93.75 234 GLY A O 1
ATOM 1939 N N . VAL A 1 235 ? 24.648 2.294 -10.722 1.00 95.12 235 VAL A N 1
ATOM 1940 C CA . VAL A 1 235 ? 23.777 2.783 -9.652 1.00 95.12 235 VAL A CA 1
ATOM 1941 C C . VAL A 1 235 ? 23.876 4.302 -9.554 1.00 95.12 235 VAL A C 1
ATOM 1943 O O . VAL A 1 235 ? 24.967 4.870 -9.551 1.00 95.12 235 VAL A O 1
ATOM 1946 N N . THR A 1 236 ? 22.727 4.960 -9.484 1.00 95.81 236 THR A N 1
ATOM 1947 C CA . THR A 1 236 ? 22.589 6.373 -9.139 1.00 95.81 236 THR A CA 1
ATOM 1948 C C . THR A 1 236 ? 21.901 6.461 -7.790 1.00 95.81 236 THR A C 1
ATOM 1950 O O . THR A 1 236 ? 20.863 5.838 -7.590 1.00 95.81 236 THR A O 1
ATOM 1953 N N . VAL A 1 237 ? 22.464 7.247 -6.878 1.00 96.62 237 VAL A N 1
ATOM 1954 C CA . VAL A 1 237 ? 21.855 7.527 -5.577 1.00 96.62 237 VAL A CA 1
ATOM 1955 C C . VAL A 1 237 ? 21.411 8.981 -5.565 1.00 96.62 237 VAL A C 1
ATOM 1957 O O . VAL A 1 237 ? 22.216 9.882 -5.809 1.00 96.62 237 VAL A O 1
ATOM 1960 N N . LYS A 1 238 ? 20.125 9.203 -5.308 1.00 96.44 238 LYS A N 1
ATOM 1961 C CA . LYS A 1 238 ? 19.554 10.521 -5.034 1.00 96.44 238 LYS A CA 1
ATOM 1962 C C . LYS A 1 238 ? 19.254 10.599 -3.549 1.00 96.44 238 LYS A C 1
ATOM 1964 O O . LYS A 1 238 ? 18.690 9.659 -3.007 1.00 96.44 238 LYS A O 1
ATOM 1969 N N . THR A 1 239 ? 19.661 11.676 -2.891 1.00 95.12 239 THR A N 1
ATOM 1970 C CA . THR A 1 239 ? 19.544 11.825 -1.434 1.00 95.12 239 THR A CA 1
ATOM 1971 C C . THR A 1 239 ? 18.633 12.994 -1.117 1.00 95.12 239 THR A C 1
ATOM 1973 O O . THR A 1 239 ? 18.833 14.097 -1.639 1.00 95.12 239 THR A O 1
ATOM 1976 N N . ARG A 1 240 ? 17.673 12.774 -0.218 1.00 93.06 240 ARG A N 1
ATOM 1977 C CA . ARG A 1 240 ? 16.793 13.832 0.255 1.00 93.06 240 ARG A CA 1
ATOM 1978 C C . ARG A 1 240 ? 17.580 14.795 1.132 1.00 93.06 240 ARG A C 1
ATOM 1980 O O . ARG A 1 240 ? 18.383 14.426 1.987 1.00 93.06 240 ARG A O 1
ATOM 1987 N N . LYS A 1 241 ? 17.353 16.086 0.917 1.00 90.25 241 LYS A N 1
ATOM 1988 C CA . LYS A 1 241 ? 17.974 17.131 1.726 1.00 90.25 241 LYS A CA 1
ATOM 1989 C C . LYS A 1 241 ? 17.097 17.444 2.934 1.00 90.25 241 LYS A C 1
ATOM 1991 O O . LYS A 1 241 ? 16.036 18.029 2.762 1.00 90.25 241 LYS A O 1
ATOM 1996 N N . HIS A 1 242 ? 17.596 17.183 4.138 1.00 88.94 242 HIS A N 1
ATOM 1997 C CA . HIS A 1 242 ? 16.889 17.531 5.373 1.00 88.94 242 HIS A CA 1
ATOM 1998 C C . HIS A 1 242 ? 17.235 18.945 5.896 1.00 88.94 242 HIS A C 1
ATOM 2000 O O . HIS A 1 242 ? 18.319 19.465 5.588 1.00 88.94 242 HIS A O 1
ATOM 2006 N N . PRO A 1 243 ? 16.331 19.576 6.674 1.00 88.94 243 PRO A N 1
ATOM 2007 C CA . PRO A 1 243 ? 14.921 19.189 6.823 1.00 88.94 243 PRO A CA 1
ATOM 2008 C C . PRO A 1 243 ? 14.170 19.356 5.487 1.00 88.94 243 PRO A C 1
ATOM 2010 O O . PRO A 1 243 ? 14.491 20.268 4.719 1.00 88.94 243 PRO A O 1
ATOM 2013 N N . SER A 1 244 ? 13.216 18.466 5.195 1.00 89.38 244 SER A N 1
ATOM 2014 C CA . SER A 1 244 ? 12.455 18.471 3.939 1.00 89.38 244 SER A CA 1
ATOM 2015 C C . SER A 1 244 ? 10.961 18.693 4.193 1.00 89.38 244 SER A C 1
ATOM 2017 O O . SER A 1 244 ? 10.418 18.110 5.133 1.00 89.38 244 SER A O 1
ATOM 2019 N N . PRO A 1 245 ? 10.256 19.472 3.349 1.00 88.62 245 PRO A N 1
ATOM 2020 C CA . PRO A 1 245 ? 8.799 19.593 3.440 1.00 88.62 245 PRO A CA 1
ATOM 2021 C C . PRO A 1 245 ? 8.079 18.255 3.188 1.00 88.62 245 PRO A C 1
ATOM 2023 O O . PRO A 1 245 ? 6.937 18.082 3.608 1.00 88.62 245 PRO A O 1
ATOM 2026 N N . PHE A 1 246 ? 8.745 17.297 2.533 1.00 87.69 246 PHE A N 1
ATOM 2027 C CA . PHE A 1 246 ? 8.196 15.972 2.225 1.00 87.69 246 PHE A CA 1
ATOM 2028 C C . PHE A 1 246 ? 8.267 14.990 3.407 1.00 87.69 246 PHE A C 1
ATOM 2030 O O . PHE A 1 246 ? 7.570 13.974 3.393 1.00 87.69 246 PHE A O 1
ATOM 2037 N N . ASP A 1 247 ? 9.039 15.309 4.453 1.00 86.50 247 ASP A N 1
ATOM 2038 C CA . ASP A 1 247 ? 9.183 14.458 5.645 1.00 86.50 247 ASP A CA 1
ATOM 2039 C C . ASP A 1 247 ? 7.873 14.354 6.448 1.00 86.50 247 ASP A C 1
ATOM 2041 O O . ASP A 1 247 ? 7.677 13.394 7.183 1.00 86.50 247 ASP A O 1
ATOM 2045 N N . ASN A 1 248 ? 6.933 15.288 6.266 1.00 73.06 248 ASN A N 1
ATOM 2046 C CA . ASN A 1 248 ? 5.622 15.235 6.924 1.00 73.06 248 ASN A CA 1
ATOM 2047 C C . ASN A 1 248 ? 4.744 14.067 6.445 1.00 73.06 248 ASN A C 1
ATOM 2049 O O . ASN A 1 248 ? 3.833 13.663 7.162 1.00 73.06 248 ASN A O 1
ATOM 2053 N N . ASN A 1 249 ? 4.994 13.548 5.238 1.00 69.25 249 ASN A N 1
ATOM 2054 C CA . ASN A 1 249 ? 4.174 12.497 4.634 1.00 69.25 249 ASN A CA 1
ATOM 2055 C C . ASN A 1 249 ? 4.873 11.135 4.656 1.00 69.25 249 ASN A C 1
ATOM 2057 O O . ASN A 1 249 ? 4.239 10.120 4.940 1.00 69.25 249 ASN A O 1
ATOM 2061 N N . TYR A 1 250 ? 6.161 11.106 4.308 1.00 79.19 250 TYR A N 1
ATOM 2062 C CA . TYR A 1 250 ? 6.933 9.872 4.207 1.00 79.19 250 TYR A CA 1
ATOM 2063 C C . TYR A 1 250 ? 8.427 10.188 4.286 1.00 79.19 250 TYR A C 1
ATOM 2065 O O . TYR A 1 250 ? 8.967 10.823 3.376 1.00 79.19 250 TYR A O 1
ATOM 2073 N N . VAL A 1 251 ? 9.091 9.791 5.376 1.00 88.50 251 VAL A N 1
ATOM 2074 C CA . VAL A 1 251 ? 10.488 10.160 5.630 1.00 88.50 251 VAL A CA 1
ATOM 2075 C C . VAL A 1 251 ? 11.414 9.215 4.866 1.00 88.50 251 VAL A C 1
ATOM 2077 O O . VAL A 1 251 ? 11.563 8.038 5.194 1.00 88.50 251 VAL A O 1
ATOM 2080 N N . LEU A 1 252 ? 12.057 9.748 3.831 1.00 93.12 252 LEU A N 1
ATOM 2081 C CA . LEU A 1 252 ? 13.043 9.044 3.017 1.00 93.12 252 LEU A CA 1
ATOM 2082 C C . LEU A 1 252 ? 14.417 9.669 3.214 1.00 93.12 252 LEU A C 1
ATOM 2084 O O . LEU A 1 252 ? 14.526 10.892 3.239 1.00 93.12 252 LEU A O 1
ATOM 2088 N N . ASP A 1 253 ? 15.451 8.836 3.264 1.00 95.00 253 ASP A N 1
ATOM 2089 C CA . ASP A 1 253 ? 16.837 9.303 3.300 1.00 95.00 253 ASP A CA 1
ATOM 2090 C C . ASP A 1 253 ? 17.396 9.388 1.867 1.00 95.00 253 ASP A C 1
ATOM 2092 O O . ASP A 1 253 ? 17.929 10.420 1.445 1.00 95.00 253 ASP A O 1
ATOM 2096 N N . HIS A 1 254 ? 17.226 8.328 1.069 1.00 96.19 254 HIS A N 1
ATOM 2097 C CA . HIS A 1 254 ? 17.680 8.293 -0.323 1.00 96.19 254 HIS A CA 1
ATOM 2098 C C . HIS A 1 254 ? 16.887 7.316 -1.195 1.00 96.19 254 HIS A C 1
ATOM 2100 O O . HIS A 1 254 ? 16.125 6.485 -0.714 1.00 96.19 254 HIS A O 1
ATOM 2106 N N . THR A 1 255 ? 17.046 7.436 -2.511 1.00 97.69 255 THR A N 1
ATOM 2107 C CA . THR A 1 255 ? 16.530 6.497 -3.514 1.00 97.69 255 THR A CA 1
ATOM 2108 C C . THR A 1 255 ? 17.676 6.016 -4.384 1.00 97.69 255 THR A C 1
ATOM 2110 O O . THR A 1 255 ? 18.482 6.810 -4.877 1.00 97.69 255 THR A O 1
ATOM 2113 N N . GLU A 1 256 ? 17.743 4.707 -4.583 1.00 98.00 256 GLU A N 1
ATOM 2114 C CA . GLU A 1 256 ? 18.741 4.063 -5.424 1.00 98.00 256 GLU A CA 1
ATOM 2115 C C . GLU A 1 256 ? 18.094 3.640 -6.745 1.00 98.00 256 GLU A C 1
ATOM 2117 O O . GLU A 1 256 ? 17.106 2.910 -6.750 1.00 98.00 256 GLU A O 1
ATOM 2122 N N . ILE A 1 257 ? 18.662 4.090 -7.864 1.00 97.62 257 ILE A N 1
ATOM 2123 C CA . ILE A 1 257 ? 18.236 3.769 -9.229 1.00 97.62 257 ILE A CA 1
ATOM 2124 C C . ILE A 1 257 ? 19.361 2.980 -9.895 1.00 97.62 257 ILE A C 1
ATOM 2126 O O . ILE A 1 257 ? 20.439 3.522 -10.146 1.00 97.62 257 ILE A O 1
ATOM 2130 N N . TYR A 1 258 ? 19.132 1.703 -10.179 1.00 96.94 258 TYR A N 1
ATOM 2131 C CA . TYR A 1 258 ? 20.140 0.793 -10.702 1.00 96.94 258 TYR A CA 1
ATOM 2132 C C . TYR A 1 258 ? 19.767 0.270 -12.088 1.00 96.94 258 TYR A C 1
ATOM 2134 O O . TYR A 1 258 ? 18.791 -0.455 -12.262 1.00 96.94 258 TYR A O 1
ATOM 2142 N N . TRP A 1 259 ? 20.591 0.606 -13.081 1.00 96.50 259 TRP A N 1
ATOM 2143 C CA . TRP A 1 259 ? 20.503 0.035 -14.421 1.00 96.50 259 TRP A CA 1
ATOM 2144 C C . TRP A 1 259 ? 21.523 -1.083 -14.599 1.00 96.50 259 TRP A C 1
ATOM 2146 O O . TRP A 1 259 ? 22.715 -0.903 -14.336 1.00 96.50 259 TRP A O 1
ATOM 2156 N N . LYS A 1 260 ? 21.076 -2.215 -15.139 1.00 95.38 260 LYS A N 1
ATOM 2157 C CA . LYS A 1 260 ? 21.934 -3.319 -15.587 1.00 95.38 260 LYS A CA 1
ATOM 2158 C C . LYS A 1 260 ? 21.481 -3.817 -16.954 1.00 95.38 260 LYS A C 1
ATOM 2160 O O . LYS A 1 260 ? 20.38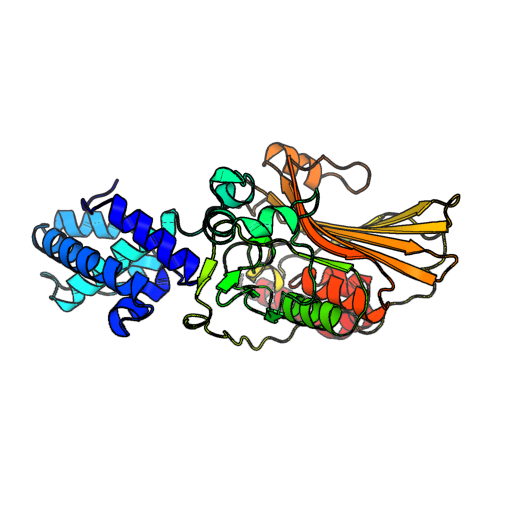9 -3.494 -17.415 1.00 95.38 260 LYS A O 1
ATOM 2165 N N . SER A 1 261 ? 22.323 -4.592 -17.619 1.00 95.62 261 SER A N 1
ATOM 2166 C CA . SER A 1 261 ? 22.021 -5.112 -18.951 1.00 95.62 261 SER A CA 1
ATOM 2167 C C . SER A 1 261 ? 22.546 -6.527 -19.128 1.00 95.62 261 SER A C 1
ATOM 2169 O O . SER A 1 261 ? 23.688 -6.801 -18.756 1.00 95.62 261 SER A O 1
ATOM 2171 N N . ASP A 1 262 ? 21.767 -7.368 -19.794 1.00 93.00 262 ASP A N 1
ATOM 2172 C CA . ASP A 1 262 ? 22.222 -8.625 -20.368 1.00 93.00 262 ASP A CA 1
ATOM 2173 C C . ASP A 1 262 ? 22.403 -8.451 -21.882 1.00 93.00 262 ASP A C 1
ATOM 2175 O O . ASP A 1 262 ? 21.450 -8.282 -22.647 1.00 93.00 262 ASP A O 1
ATOM 2179 N N . ARG A 1 263 ? 23.666 -8.478 -22.321 1.00 89.62 263 ARG A N 1
ATOM 2180 C CA . ARG A 1 263 ? 24.028 -8.322 -23.737 1.00 89.62 263 ARG A CA 1
ATOM 2181 C C . ARG A 1 263 ? 23.666 -9.540 -24.575 1.00 89.62 263 ARG A C 1
ATOM 2183 O O . ARG A 1 263 ? 23.489 -9.392 -25.778 1.00 89.62 263 ARG A O 1
ATOM 2190 N N . SER A 1 264 ? 23.581 -10.723 -23.968 1.00 91.19 264 SER A N 1
ATOM 2191 C CA . SER A 1 264 ? 23.252 -11.952 -24.692 1.00 91.19 264 SER A CA 1
ATOM 2192 C C . SER A 1 264 ? 21.787 -11.967 -25.127 1.00 91.19 264 SER A C 1
ATOM 2194 O O . SER A 1 264 ? 21.470 -12.451 -26.211 1.00 91.19 264 SER A O 1
ATOM 2196 N N . THR A 1 265 ? 20.912 -11.355 -24.327 1.00 92.06 265 THR A N 1
ATOM 2197 C CA . THR A 1 265 ? 19.472 -11.272 -24.593 1.00 92.06 265 THR A CA 1
ATOM 2198 C C . THR A 1 265 ? 19.017 -9.896 -25.076 1.00 92.06 265 THR A C 1
ATOM 2200 O O . THR A 1 265 ? 17.841 -9.738 -25.383 1.00 92.06 265 THR A O 1
ATOM 2203 N N . SER A 1 266 ? 19.912 -8.901 -25.147 1.00 94.62 266 SER A N 1
ATOM 2204 C CA . SER A 1 266 ? 19.572 -7.494 -25.438 1.00 94.62 266 SER A CA 1
ATOM 2205 C C . SER A 1 266 ? 18.492 -6.938 -24.501 1.00 94.62 266 SER A C 1
ATOM 2207 O O . SER A 1 266 ? 17.569 -6.241 -24.921 1.00 94.62 266 SER A O 1
ATOM 2209 N N . VAL A 1 267 ? 18.596 -7.277 -23.214 1.00 96.81 267 VAL A N 1
ATOM 2210 C CA . VAL A 1 267 ? 17.652 -6.830 -22.183 1.00 96.81 267 VAL A CA 1
ATOM 2211 C C . VAL A 1 267 ? 18.350 -5.855 -21.259 1.00 96.81 267 VAL A C 1
ATOM 2213 O O . VAL A 1 267 ? 19.431 -6.135 -20.741 1.00 96.81 267 VAL A O 1
ATOM 2216 N N . LYS A 1 268 ? 17.709 -4.718 -21.019 1.00 96.44 268 LYS A N 1
ATOM 2217 C CA . LYS A 1 268 ? 18.107 -3.756 -20.003 1.00 96.44 268 LYS A CA 1
ATOM 2218 C C . LYS A 1 268 ? 17.112 -3.808 -18.855 1.00 96.44 268 LYS A C 1
ATOM 2220 O O . LYS A 1 268 ? 15.907 -3.759 -19.077 1.00 96.44 268 LYS A O 1
ATOM 2225 N N . THR A 1 269 ? 17.618 -3.897 -17.637 1.00 97.56 269 THR A N 1
ATOM 2226 C CA . THR A 1 269 ? 16.807 -3.956 -16.425 1.00 97.56 269 THR A CA 1
ATOM 2227 C C . THR A 1 269 ? 17.003 -2.685 -15.621 1.00 97.56 269 THR A C 1
ATOM 2229 O O . THR A 1 269 ? 18.144 -2.254 -15.422 1.00 97.56 269 THR A O 1
ATOM 2232 N N . LEU A 1 270 ? 15.897 -2.115 -15.154 1.00 97.81 270 LEU A N 1
ATOM 2233 C CA . LEU A 1 270 ? 15.890 -1.075 -14.140 1.00 97.81 270 LEU A CA 1
ATOM 2234 C C . LEU A 1 270 ? 15.398 -1.653 -12.822 1.00 97.81 270 LEU A C 1
ATOM 2236 O O . LEU A 1 270 ? 14.336 -2.266 -12.780 1.00 97.81 270 LEU A O 1
ATOM 2240 N N . GLU A 1 271 ? 16.127 -1.363 -11.756 1.00 98.31 271 GLU A N 1
ATOM 2241 C CA . GLU A 1 271 ? 15.686 -1.568 -10.385 1.00 98.31 271 GLU A CA 1
ATOM 2242 C C . GLU A 1 271 ? 15.680 -0.225 -9.653 1.00 98.31 271 GLU A C 1
ATOM 2244 O O . GLU A 1 271 ? 16.635 0.546 -9.765 1.00 98.31 271 GLU A O 1
ATOM 2249 N N . ILE A 1 272 ? 14.616 0.069 -8.908 1.00 98.50 272 ILE A N 1
ATOM 2250 C CA . ILE A 1 272 ? 14.555 1.243 -8.030 1.00 98.50 272 ILE A CA 1
ATOM 2251 C C . ILE A 1 272 ? 14.166 0.789 -6.636 1.00 98.50 272 ILE A C 1
ATOM 2253 O O . ILE A 1 272 ? 13.199 0.047 -6.489 1.00 98.50 272 ILE A O 1
ATOM 2257 N N . GLU A 1 273 ? 14.879 1.266 -5.621 1.00 98.25 273 GLU A N 1
ATOM 2258 C CA . GLU A 1 273 ? 14.514 1.071 -4.221 1.00 98.25 273 GLU A CA 1
ATOM 2259 C C . GLU A 1 273 ? 14.549 2.397 -3.461 1.00 98.25 273 GLU A C 1
ATOM 2261 O O . GLU A 1 273 ? 15.528 3.142 -3.528 1.00 98.25 273 GLU A O 1
ATOM 2266 N N . GLU A 1 274 ? 13.482 2.673 -2.720 1.00 96.50 274 GLU A N 1
ATOM 2267 C CA . GLU A 1 274 ? 13.459 3.740 -1.722 1.00 96.50 274 GLU A CA 1
ATOM 2268 C C . GLU A 1 274 ? 14.078 3.276 -0.420 1.00 96.50 274 GLU A C 1
ATOM 2270 O O . GLU A 1 274 ? 13.757 2.185 0.035 1.00 96.50 274 GLU A O 1
ATOM 2275 N N . ILE A 1 275 ? 14.880 4.126 0.215 1.00 96.44 275 ILE A N 1
ATOM 2276 C CA . ILE A 1 275 ? 15.451 3.876 1.534 1.00 96.44 275 ILE A CA 1
ATOM 2277 C C . ILE A 1 275 ? 14.807 4.844 2.523 1.00 96.44 275 ILE A C 1
ATOM 2279 O O . ILE A 1 275 ? 15.108 6.041 2.544 1.00 96.44 275 ILE A O 1
ATOM 2283 N N . ALA A 1 276 ? 13.875 4.313 3.315 1.00 92.81 276 ALA A N 1
ATOM 2284 C CA . ALA A 1 276 ? 13.199 5.039 4.384 1.00 92.81 276 ALA A CA 1
ATOM 2285 C C . ALA A 1 276 ? 14.160 5.430 5.517 1.00 92.81 276 ALA A C 1
ATOM 2287 O O . ALA A 1 276 ? 15.240 4.849 5.684 1.00 92.81 276 ALA A O 1
ATOM 2288 N N . SER A 1 277 ? 13.758 6.391 6.345 1.00 90.38 277 SER A N 1
ATOM 2289 C CA . SER A 1 277 ? 14.562 6.748 7.509 1.00 90.38 277 SER A CA 1
ATOM 2290 C C . SER A 1 277 ? 14.740 5.558 8.451 1.00 90.38 277 SER A C 1
ATOM 2292 O O . SER A 1 277 ? 13.800 4.820 8.739 1.00 90.38 277 SER A O 1
ATOM 2294 N N . SER A 1 278 ? 15.935 5.403 9.023 1.00 85.94 278 SER A N 1
ATOM 2295 C CA . SER A 1 278 ? 16.183 4.409 10.085 1.00 85.94 278 SER A CA 1
ATOM 2296 C C . SER A 1 278 ? 15.316 4.606 11.339 1.00 85.94 278 SER A C 1
ATOM 2298 O O . SER A 1 278 ? 15.227 3.706 12.172 1.00 85.94 278 SER A O 1
ATOM 2300 N N . LYS A 1 279 ? 14.667 5.768 11.477 1.00 85.19 279 LYS A N 1
ATOM 2301 C CA . LYS A 1 279 ? 13.708 6.064 12.550 1.00 85.19 279 LYS A CA 1
ATOM 2302 C C . LYS A 1 279 ? 12.302 5.541 12.262 1.00 85.19 279 LYS A C 1
ATOM 2304 O O . LYS A 1 279 ? 11.548 5.325 13.208 1.00 85.19 279 LYS A O 1
ATOM 2309 N N . ASP A 1 280 ? 11.963 5.331 10.993 1.00 84.50 280 ASP A N 1
ATOM 2310 C CA . ASP A 1 280 ? 10.643 4.866 10.590 1.00 84.50 280 ASP A CA 1
ATOM 2311 C C . ASP A 1 280 ? 10.560 3.362 10.813 1.00 84.50 280 ASP A C 1
ATOM 2313 O O . ASP A 1 280 ? 11.229 2.574 10.143 1.00 84.50 280 ASP A O 1
ATOM 2317 N N . ASN A 1 281 ? 9.744 2.963 11.783 1.00 85.50 281 ASN A N 1
ATOM 2318 C CA . ASN A 1 281 ? 9.530 1.572 12.135 1.00 85.50 281 ASN A CA 1
ATOM 2319 C C . ASN A 1 281 ? 8.032 1.294 12.241 1.00 85.50 281 ASN A C 1
ATOM 2321 O O . ASN A 1 281 ? 7.320 1.923 13.023 1.00 85.50 281 ASN A O 1
ATOM 2325 N N . TYR A 1 282 ? 7.571 0.324 11.463 1.00 87.00 282 TYR A N 1
ATOM 2326 C CA . TYR A 1 282 ? 6.184 -0.095 11.416 1.00 87.00 282 TYR A CA 1
ATOM 2327 C C . TYR A 1 282 ? 6.081 -1.505 11.994 1.00 87.00 282 TYR A C 1
ATOM 2329 O O . TYR A 1 282 ? 6.409 -2.487 11.331 1.00 87.00 282 TYR A O 1
ATOM 2337 N N . GLU A 1 283 ? 5.662 -1.610 13.257 1.00 87.31 283 GLU A N 1
ATOM 2338 C CA . GLU A 1 283 ? 5.518 -2.893 13.968 1.00 87.31 283 GLU A CA 1
ATOM 2339 C C . GLU A 1 283 ? 6.785 -3.773 13.931 1.00 87.31 283 GLU A C 1
ATOM 2341 O O . GLU A 1 283 ? 6.715 -4.990 13.767 1.00 87.31 283 GLU A O 1
ATOM 2346 N N . GLY A 1 284 ? 7.963 -3.162 14.074 1.00 90.12 284 GLY A N 1
ATOM 2347 C CA . GLY A 1 284 ? 9.252 -3.856 14.027 1.00 90.12 284 GLY A CA 1
ATOM 2348 C C . GLY A 1 284 ? 9.884 -3.934 12.635 1.00 90.12 284 GLY A C 1
ATOM 2349 O O . GLY A 1 284 ? 11.026 -4.382 12.529 1.00 90.12 284 GLY A O 1
ATOM 2350 N N . TRP A 1 285 ? 9.204 -3.453 11.591 1.00 93.69 285 TRP A N 1
ATOM 2351 C CA . TRP A 1 285 ? 9.682 -3.502 10.209 1.00 93.69 285 TRP A CA 1
ATOM 2352 C C . TRP A 1 285 ? 10.061 -2.131 9.657 1.00 93.69 285 TRP A C 1
ATOM 2354 O O . TRP A 1 285 ? 9.346 -1.147 9.839 1.00 93.69 285 TRP A O 1
ATOM 2364 N N . HIS A 1 286 ? 11.155 -2.093 8.903 1.00 94.25 286 HIS A N 1
ATOM 2365 C CA . HIS A 1 286 ? 11.464 -1.008 7.976 1.00 94.25 286 HIS A CA 1
ATOM 2366 C C . HIS A 1 286 ? 10.998 -1.409 6.577 1.00 94.25 286 HIS A C 1
ATOM 2368 O O . HIS A 1 286 ? 11.202 -2.554 6.159 1.00 94.25 286 HIS A O 1
ATOM 2374 N N . ILE A 1 287 ? 10.339 -0.487 5.879 1.00 94.56 287 ILE A N 1
ATOM 2375 C CA . ILE A 1 287 ? 9.589 -0.774 4.657 1.00 94.56 287 ILE A CA 1
ATOM 2376 C C . ILE A 1 287 ? 10.146 0.064 3.511 1.00 94.56 287 ILE A C 1
ATOM 2378 O O . ILE A 1 287 ? 10.126 1.288 3.576 1.00 94.56 287 ILE A O 1
ATOM 2382 N N . ASN A 1 288 ? 10.566 -0.609 2.442 1.00 95.69 288 ASN A N 1
ATOM 2383 C CA . ASN A 1 288 ? 11.084 0.014 1.229 1.00 95.69 288 ASN A CA 1
ATOM 2384 C C . ASN A 1 288 ? 10.196 -0.355 0.036 1.00 95.69 288 ASN A C 1
ATOM 2386 O O . ASN A 1 288 ? 9.981 -1.542 -0.235 1.00 95.69 288 ASN A O 1
ATOM 2390 N N . ARG A 1 289 ? 9.701 0.636 -0.718 1.00 96.75 289 ARG A N 1
ATOM 2391 C CA . ARG A 1 289 ? 9.071 0.372 -2.022 1.00 96.75 289 ARG A CA 1
ATOM 2392 C C . ARG A 1 289 ? 10.152 0.054 -3.050 1.00 96.75 289 ARG A C 1
ATOM 2394 O O . ARG A 1 289 ? 11.230 0.649 -3.046 1.00 96.75 289 ARG A O 1
ATOM 2401 N N . TYR A 1 290 ? 9.843 -0.883 -3.936 1.00 98.31 290 TYR A N 1
ATOM 2402 C CA . TYR A 1 290 ? 10.754 -1.386 -4.952 1.00 98.31 290 TYR A CA 1
ATOM 2403 C C . TYR A 1 290 ? 10.049 -1.536 -6.302 1.00 98.31 290 TYR A C 1
ATOM 2405 O O . TYR A 1 290 ? 8.891 -1.947 -6.351 1.00 98.31 290 TYR A O 1
ATOM 2413 N N . ILE A 1 291 ? 10.759 -1.239 -7.385 1.00 98.62 291 ILE A N 1
ATOM 2414 C CA . ILE A 1 291 ? 10.336 -1.476 -8.769 1.00 98.62 291 ILE A CA 1
ATOM 2415 C C . ILE A 1 291 ? 11.396 -2.316 -9.473 1.00 98.62 291 ILE A C 1
ATOM 2417 O O . ILE A 1 291 ? 12.588 -2.038 -9.327 1.00 98.62 291 ILE A O 1
ATOM 2421 N N . HIS A 1 292 ? 10.957 -3.258 -10.306 1.00 98.44 292 HIS A N 1
ATOM 2422 C CA . HIS A 1 292 ? 11.783 -3.916 -11.316 1.00 98.44 292 HIS A CA 1
ATOM 2423 C C . HIS A 1 292 ? 11.117 -3.803 -12.691 1.00 98.44 292 HIS A C 1
ATOM 2425 O O . HIS A 1 292 ? 9.907 -3.957 -12.847 1.00 98.44 292 HIS A O 1
ATOM 2431 N N . SER A 1 293 ? 11.905 -3.478 -13.712 1.00 98.25 293 SER A N 1
ATOM 2432 C CA . SER A 1 293 ? 11.422 -3.307 -15.083 1.00 98.25 293 SER A CA 1
ATOM 2433 C C . SER A 1 293 ? 12.415 -3.868 -16.086 1.00 98.25 293 SER A C 1
ATOM 2435 O O . SER A 1 293 ? 13.624 -3.712 -15.916 1.00 98.25 293 SER A O 1
ATOM 2437 N N . GLU A 1 294 ? 11.918 -4.476 -17.161 1.00 98.19 294 GLU A N 1
ATOM 2438 C CA . GLU A 1 294 ? 12.738 -4.963 -18.267 1.00 98.19 294 GLU A CA 1
ATOM 2439 C C . GLU A 1 294 ? 12.365 -4.294 -19.582 1.00 98.19 294 GLU A C 1
ATOM 2441 O O . GLU A 1 294 ? 11.209 -4.283 -20.017 1.00 98.19 294 GLU A O 1
ATOM 2446 N N . ARG A 1 295 ? 13.398 -3.824 -20.271 1.00 96.56 295 ARG A N 1
ATOM 2447 C CA . ARG A 1 295 ? 13.333 -3.294 -21.619 1.00 96.56 295 ARG A CA 1
ATOM 2448 C C . ARG A 1 295 ? 14.091 -4.201 -22.572 1.00 96.56 295 ARG A C 1
ATOM 2450 O O . ARG A 1 295 ? 15.290 -4.411 -22.418 1.00 96.56 295 ARG A O 1
ATOM 2457 N N . ASP A 1 296 ? 13.398 -4.691 -23.586 1.00 96.44 296 ASP A N 1
ATOM 2458 C CA . ASP A 1 296 ? 14.018 -5.285 -24.762 1.00 96.44 296 ASP A CA 1
ATOM 2459 C C . ASP A 1 296 ? 14.551 -4.150 -25.645 1.00 96.44 296 ASP A C 1
ATOM 2461 O O . ASP A 1 296 ? 13.771 -3.394 -26.230 1.00 96.44 296 ASP A O 1
ATOM 2465 N N . THR A 1 297 ? 15.873 -3.990 -25.706 1.00 95.06 297 THR A N 1
ATOM 2466 C CA . THR A 1 297 ? 16.506 -2.885 -26.442 1.00 95.06 297 THR A CA 1
ATOM 2467 C C . THR A 1 297 ? 16.552 -3.145 -27.945 1.00 95.06 297 THR A C 1
ATOM 2469 O O . THR A 1 297 ? 16.672 -2.200 -28.723 1.00 95.06 297 THR A O 1
ATOM 2472 N N . ALA A 1 298 ? 16.434 -4.405 -28.377 1.00 93.50 298 ALA A N 1
ATOM 2473 C CA . ALA A 1 298 ? 16.356 -4.754 -29.793 1.00 93.50 298 ALA A CA 1
ATOM 2474 C C . ALA A 1 298 ? 14.977 -4.391 -30.360 1.00 93.50 298 ALA A C 1
ATOM 2476 O O . ALA A 1 298 ? 14.879 -3.750 -31.406 1.00 93.50 298 ALA A O 1
ATOM 2477 N N . ASN A 1 299 ? 13.917 -4.728 -29.621 1.00 93.75 299 ASN A N 1
ATOM 2478 C CA . ASN A 1 299 ? 12.529 -4.431 -29.978 1.00 93.75 299 ASN A CA 1
ATOM 2479 C C . ASN A 1 299 ? 12.032 -3.083 -29.433 1.00 93.75 299 ASN A C 1
ATOM 2481 O O . ASN A 1 299 ? 10.871 -2.725 -29.634 1.00 93.75 299 ASN A O 1
ATOM 2485 N N . LYS A 1 300 ? 12.885 -2.338 -28.719 1.00 93.50 300 LYS A N 1
ATOM 2486 C CA . LYS A 1 300 ? 12.583 -1.040 -28.088 1.00 93.50 300 LYS A CA 1
ATOM 2487 C C . LYS A 1 300 ? 11.326 -1.047 -27.213 1.00 93.50 300 LYS A C 1
ATOM 2489 O O . LYS A 1 300 ? 10.630 -0.035 -27.107 1.00 93.50 300 LYS A O 1
ATOM 2494 N N . THR A 1 301 ? 11.051 -2.175 -26.569 1.00 94.50 301 THR A N 1
ATOM 2495 C CA . THR A 1 301 ? 9.790 -2.443 -25.870 1.00 94.50 301 THR A CA 1
ATOM 2496 C C . THR A 1 301 ? 10.043 -2.639 -24.380 1.00 94.50 301 THR A C 1
ATOM 2498 O O . THR A 1 301 ? 10.908 -3.425 -23.998 1.00 94.50 301 THR A O 1
ATOM 2501 N N . LEU A 1 302 ? 9.286 -1.945 -23.527 1.00 96.81 302 LEU A N 1
ATOM 2502 C CA . LEU A 1 302 ? 9.204 -2.284 -22.106 1.00 96.81 302 LEU A CA 1
ATOM 2503 C C . LEU A 1 302 ? 8.266 -3.475 -21.963 1.00 96.81 302 LEU A C 1
ATOM 2505 O O . LEU A 1 302 ? 7.072 -3.360 -22.236 1.00 96.81 302 LEU A O 1
ATOM 2509 N N . ARG A 1 303 ? 8.841 -4.624 -21.608 1.00 97.19 303 ARG A N 1
ATOM 2510 C CA . ARG A 1 303 ? 8.152 -5.915 -21.685 1.00 97.19 303 ARG A CA 1
ATOM 2511 C C . ARG A 1 303 ? 7.628 -6.436 -20.356 1.00 97.19 303 ARG A C 1
ATOM 2513 O O . ARG A 1 303 ? 6.771 -7.316 -20.334 1.00 97.19 303 ARG A O 1
ATOM 2520 N N . HIS A 1 304 ? 8.178 -5.911 -19.270 1.00 98.19 304 HIS A N 1
ATOM 2521 C CA . HIS A 1 304 ? 7.907 -6.355 -17.916 1.00 98.19 304 HIS A CA 1
ATOM 2522 C C . HIS A 1 304 ? 8.073 -5.177 -16.962 1.00 98.19 304 HIS A C 1
ATOM 2524 O O . HIS A 1 304 ? 9.060 -4.450 -17.059 1.00 98.19 304 HIS A O 1
ATOM 2530 N N . PHE A 1 305 ? 7.124 -5.001 -16.054 1.00 98.69 305 PHE A N 1
ATOM 2531 C CA . PHE A 1 305 ? 7.156 -3.983 -15.014 1.00 98.69 305 PHE A CA 1
ATOM 2532 C C . PHE A 1 305 ? 6.427 -4.517 -13.787 1.00 98.69 305 PHE A C 1
ATOM 2534 O O . PHE A 1 305 ? 5.224 -4.776 -13.843 1.00 98.69 305 PHE A O 1
ATOM 2541 N N . ASP A 1 306 ? 7.143 -4.695 -12.686 1.00 98.44 306 ASP A N 1
ATOM 2542 C CA . ASP A 1 306 ? 6.558 -5.086 -11.415 1.00 98.44 306 ASP A CA 1
ATOM 2543 C C . ASP A 1 306 ? 6.981 -4.144 -10.287 1.00 98.44 306 ASP A C 1
ATOM 2545 O O . ASP A 1 306 ? 7.991 -3.433 -10.348 1.00 98.44 306 ASP A O 1
ATOM 2549 N N . GLY A 1 307 ? 6.118 -4.083 -9.280 1.00 98.44 307 GLY A N 1
ATOM 2550 C CA . GLY A 1 307 ? 6.365 -3.343 -8.059 1.00 98.44 307 GLY A CA 1
ATOM 2551 C C . GLY A 1 307 ? 6.189 -4.241 -6.860 1.00 98.44 307 GLY A C 1
ATOM 2552 O O . GLY A 1 307 ? 5.317 -5.111 -6.829 1.00 98.44 307 GLY A O 1
ATOM 2553 N N . ALA A 1 308 ? 7.030 -4.022 -5.863 1.00 98.19 308 ALA A N 1
ATOM 2554 C CA . ALA A 1 308 ? 7.076 -4.802 -4.645 1.00 98.19 308 ALA A CA 1
ATOM 2555 C C . ALA A 1 308 ? 7.353 -3.909 -3.438 1.00 98.19 308 ALA A C 1
ATOM 2557 O O . ALA A 1 308 ? 7.733 -2.739 -3.556 1.00 98.19 308 ALA A O 1
ATOM 2558 N N . VAL A 1 309 ? 7.183 -4.496 -2.263 1.00 97.00 309 VAL A N 1
ATOM 2559 C CA . VAL A 1 309 ? 7.634 -3.942 -0.995 1.00 97.00 309 VAL A CA 1
ATOM 2560 C C . VAL A 1 309 ? 8.634 -4.901 -0.366 1.00 97.00 309 VAL A C 1
ATOM 2562 O O . VAL A 1 309 ? 8.391 -6.106 -0.267 1.00 97.00 309 VAL A O 1
ATOM 2565 N N . LYS A 1 310 ? 9.775 -4.352 0.049 1.00 97.00 310 LYS A N 1
ATOM 2566 C CA . LYS A 1 310 ? 10.813 -5.048 0.803 1.00 97.00 310 LYS A CA 1
ATOM 2567 C C . LYS A 1 310 ? 10.685 -4.685 2.276 1.00 97.00 310 LYS A C 1
ATOM 2569 O O . LYS A 1 310 ? 10.627 -3.506 2.617 1.00 97.00 310 LYS A O 1
ATOM 2574 N N . LEU A 1 311 ? 10.665 -5.697 3.137 1.00 96.44 311 LEU A N 1
ATOM 2575 C CA . LEU A 1 311 ? 10.629 -5.519 4.583 1.00 96.44 311 LEU A CA 1
ATOM 2576 C C . LEU A 1 311 ? 11.924 -5.998 5.217 1.00 96.44 311 LEU A C 1
ATOM 2578 O O . LEU A 1 311 ? 12.419 -7.086 4.907 1.00 96.44 311 LEU A O 1
ATOM 2582 N N . TYR A 1 312 ? 12.427 -5.199 6.148 1.00 96.44 312 TYR A N 1
ATOM 2583 C CA . TYR A 1 312 ? 13.670 -5.445 6.858 1.00 96.44 312 TYR A CA 1
ATOM 2584 C C . TYR A 1 312 ? 13.447 -5.379 8.367 1.00 96.44 312 TYR A C 1
ATOM 2586 O O . TYR A 1 312 ? 12.819 -4.442 8.864 1.00 96.44 312 TYR A O 1
ATOM 2594 N N . SER A 1 313 ? 13.981 -6.352 9.105 1.00 95.00 313 SER A N 1
ATOM 2595 C CA . SER A 1 313 ? 14.149 -6.209 10.553 1.00 95.00 313 SER A CA 1
ATOM 2596 C C . SER A 1 313 ? 15.156 -5.094 10.839 1.00 95.00 313 SER A C 1
ATOM 2598 O O . SER A 1 313 ? 15.979 -4.778 9.982 1.00 95.00 313 SER A O 1
ATOM 2600 N N . SER A 1 314 ? 15.146 -4.514 12.038 1.00 93.44 314 SER A N 1
ATOM 2601 C CA . SER A 1 314 ? 16.070 -3.419 12.378 1.00 93.44 314 SER A CA 1
ATOM 2602 C C . SER A 1 314 ? 17.549 -3.763 12.154 1.00 93.44 314 SER A C 1
ATOM 2604 O O . SER A 1 314 ? 18.296 -2.928 11.646 1.00 93.44 314 SER A O 1
ATOM 2606 N N . ASP A 1 315 ? 17.964 -5.000 12.448 1.00 90.50 315 ASP A N 1
ATOM 2607 C CA . ASP A 1 315 ? 19.345 -5.448 12.219 1.00 90.50 315 ASP A CA 1
ATOM 2608 C C . ASP A 1 315 ? 19.703 -5.468 10.728 1.00 90.50 315 ASP A C 1
ATOM 2610 O O . ASP A 1 315 ? 20.693 -4.860 10.318 1.00 90.50 315 ASP A O 1
ATOM 2614 N N . ASN A 1 316 ? 18.863 -6.101 9.901 1.00 94.44 316 ASN A N 1
ATOM 2615 C CA . ASN A 1 316 ? 19.079 -6.166 8.455 1.00 94.44 316 ASN A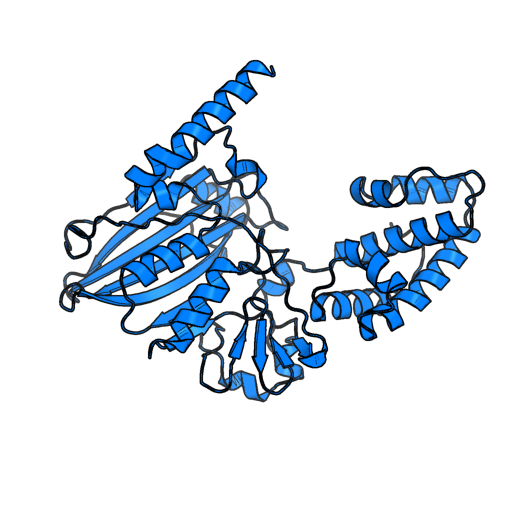 CA 1
ATOM 2616 C C . ASN A 1 316 ? 18.934 -4.792 7.800 1.00 94.44 316 ASN A C 1
ATOM 2618 O O . ASN A 1 316 ? 19.590 -4.511 6.797 1.00 94.44 316 ASN A O 1
ATOM 2622 N N . TYR A 1 317 ? 18.075 -3.934 8.354 1.00 96.19 317 TYR A N 1
ATOM 2623 C CA . TYR A 1 317 ? 17.856 -2.605 7.818 1.00 96.19 317 TYR A CA 1
ATOM 2624 C C . TYR A 1 317 ? 19.060 -1.706 8.026 1.00 96.19 317 TYR A C 1
ATOM 2626 O O . TYR A 1 317 ? 19.408 -0.957 7.123 1.00 96.19 317 TYR A O 1
ATOM 2634 N N . ARG A 1 318 ? 19.753 -1.815 9.165 1.00 93.81 318 ARG A N 1
ATOM 2635 C CA . ARG A 1 318 ? 21.011 -1.091 9.372 1.00 93.81 318 ARG A CA 1
ATOM 2636 C C . ARG A 1 318 ? 22.025 -1.432 8.281 1.00 93.81 318 ARG A C 1
ATOM 2638 O O . ARG A 1 318 ? 22.665 -0.531 7.747 1.00 93.81 318 ARG A O 1
ATOM 2645 N N . ASP A 1 319 ? 22.151 -2.703 7.919 1.00 93.69 319 ASP A N 1
ATOM 2646 C CA . ASP A 1 319 ? 23.064 -3.114 6.851 1.00 93.69 319 ASP A CA 1
ATOM 2647 C C . ASP A 1 319 ? 22.557 -2.650 5.477 1.00 93.69 319 ASP A C 1
ATOM 2649 O O . ASP A 1 319 ? 23.338 -2.134 4.676 1.00 93.69 319 ASP A O 1
ATOM 2653 N N . ARG A 1 320 ? 21.244 -2.753 5.212 1.00 95.38 320 ARG A N 1
ATOM 2654 C CA . ARG A 1 320 ? 20.627 -2.246 3.974 1.00 95.38 320 ARG A CA 1
ATOM 2655 C C . ARG A 1 320 ? 20.826 -0.743 3.801 1.00 95.38 320 ARG A C 1
ATOM 2657 O O . ARG A 1 320 ? 21.125 -0.307 2.698 1.00 95.38 320 ARG A O 1
ATOM 2664 N N . HIS A 1 321 ? 20.656 0.028 4.866 1.00 94.50 321 HIS A N 1
ATOM 2665 C CA . HIS A 1 321 ? 20.760 1.486 4.884 1.00 94.50 321 HIS A CA 1
ATOM 2666 C C . HIS A 1 321 ? 22.190 1.968 4.598 1.00 94.50 321 HIS A C 1
ATOM 2668 O O . HIS A 1 321 ? 22.382 2.968 3.915 1.00 94.50 321 HIS A O 1
ATOM 2674 N N . ASN A 1 322 ? 23.195 1.205 5.046 1.00 92.31 322 ASN A N 1
ATOM 2675 C CA . ASN A 1 322 ? 24.618 1.520 4.869 1.00 92.31 322 ASN A CA 1
ATOM 2676 C C . ASN A 1 322 ? 25.250 0.918 3.598 1.00 92.31 322 ASN A C 1
ATOM 2678 O O . ASN A 1 322 ? 26.462 1.033 3.397 1.00 92.31 322 ASN A O 1
ATOM 2682 N N . THR A 1 323 ? 24.468 0.246 2.752 1.00 93.50 323 THR A N 1
ATOM 2683 C CA . THR A 1 323 ? 24.945 -0.389 1.516 1.00 93.50 323 THR A CA 1
ATOM 2684 C C . THR A 1 323 ? 24.115 0.067 0.324 1.00 93.50 323 THR A C 1
ATOM 2686 O O . THR A 1 323 ? 22.944 0.386 0.473 1.00 93.50 323 THR A O 1
ATOM 2689 N N . ASN A 1 324 ? 24.716 0.074 -0.868 1.00 93.44 324 ASN A N 1
ATOM 2690 C CA . ASN A 1 324 ? 24.024 0.412 -2.114 1.00 93.44 324 ASN A CA 1
ATOM 2691 C C . ASN A 1 324 ? 23.837 -0.837 -2.983 1.00 93.44 324 ASN A C 1
ATOM 2693 O O . ASN A 1 324 ? 24.639 -1.779 -2.929 1.00 93.44 324 ASN A O 1
ATOM 2697 N N . MET A 1 325 ? 22.831 -0.820 -3.858 1.00 92.69 325 MET A N 1
ATOM 2698 C CA . MET A 1 325 ? 22.697 -1.800 -4.933 1.00 92.69 325 MET A CA 1
ATOM 2699 C C . MET A 1 325 ? 23.982 -1.880 -5.791 1.00 92.69 325 MET A C 1
ATOM 2701 O O . MET A 1 325 ? 24.590 -0.850 -6.094 1.00 92.69 325 MET A O 1
ATOM 2705 N N . PRO A 1 326 ? 24.411 -3.087 -6.216 1.00 88.88 326 PRO A N 1
ATOM 2706 C CA . PRO A 1 326 ? 23.756 -4.383 -6.008 1.00 88.88 326 PRO A CA 1
ATOM 2707 C C . PRO A 1 326 ? 24.164 -5.097 -4.706 1.00 88.88 326 PRO A C 1
ATOM 2709 O O . PRO A 1 326 ? 23.517 -6.070 -4.331 1.00 88.88 326 PRO A O 1
ATOM 2712 N N . SER A 1 327 ? 25.192 -4.625 -4.000 1.00 85.62 327 SER A N 1
ATOM 2713 C CA . SER A 1 327 ? 25.819 -5.306 -2.855 1.00 85.62 327 SER A CA 1
ATOM 2714 C C . SER A 1 327 ? 25.111 -5.032 -1.521 1.00 85.62 327 SER A C 1
ATOM 2716 O O . SER A 1 327 ? 25.757 -4.697 -0.530 1.00 85.62 327 SER A O 1
ATOM 2718 N N . HIS A 1 328 ? 23.786 -5.154 -1.503 1.00 85.88 328 HIS A N 1
ATOM 2719 C CA . HIS A 1 328 ? 22.944 -4.790 -0.366 1.00 85.88 328 HIS A CA 1
ATOM 2720 C C . HIS A 1 328 ? 22.442 -6.006 0.420 1.00 85.88 328 HIS A C 1
ATOM 2722 O O . HIS A 1 328 ? 22.404 -7.133 -0.085 1.00 85.88 328 HIS A O 1
ATOM 2728 N N . ALA A 1 329 ? 22.035 -5.774 1.670 1.00 86.31 329 ALA A N 1
ATOM 2729 C CA . ALA A 1 329 ? 21.411 -6.801 2.497 1.00 86.31 329 ALA A CA 1
ATOM 2730 C C . ALA A 1 329 ? 20.094 -7.301 1.873 1.00 86.31 329 ALA A C 1
ATOM 2732 O O . ALA A 1 329 ? 19.295 -6.525 1.335 1.00 86.31 329 ALA A O 1
ATOM 2733 N N . LYS A 1 330 ? 19.846 -8.612 1.974 1.00 92.00 330 LYS A N 1
ATOM 2734 C CA . LYS A 1 330 ? 18.580 -9.211 1.537 1.00 92.00 330 LYS A CA 1
ATOM 2735 C C . LYS A 1 330 ? 17.451 -8.787 2.473 1.00 92.00 330 LYS A C 1
ATOM 2737 O O . LYS A 1 330 ? 17.621 -8.787 3.690 1.00 92.00 330 LYS A O 1
ATOM 2742 N N . ALA A 1 331 ? 16.297 -8.471 1.894 1.00 96.12 331 ALA A N 1
ATOM 2743 C CA . ALA A 1 331 ? 15.080 -8.241 2.660 1.00 96.12 331 ALA A CA 1
ATOM 2744 C C . ALA A 1 331 ? 14.652 -9.520 3.392 1.00 96.12 331 ALA A C 1
ATOM 2746 O O . ALA A 1 331 ? 14.836 -10.627 2.880 1.00 96.12 331 ALA A O 1
ATOM 2747 N N . ASN A 1 332 ? 14.055 -9.364 4.573 1.00 96.31 332 ASN A N 1
ATOM 2748 C CA . ASN A 1 332 ? 13.422 -10.465 5.298 1.00 96.31 332 ASN A CA 1
ATOM 2749 C C . ASN A 1 332 ? 12.186 -10.963 4.545 1.00 96.31 332 ASN A C 1
ATOM 2751 O O . ASN A 1 332 ? 11.959 -12.168 4.461 1.00 96.31 332 ASN A O 1
ATOM 2755 N N . HIS A 1 333 ? 11.425 -10.031 3.967 1.00 96.19 333 HIS A N 1
ATOM 2756 C CA . HIS A 1 333 ? 10.281 -10.326 3.114 1.00 96.19 333 HIS A CA 1
ATOM 2757 C C . HIS A 1 333 ? 10.335 -9.476 1.848 1.00 96.19 333 HIS A C 1
ATOM 2759 O O . HIS A 1 333 ? 10.673 -8.294 1.890 1.00 96.19 333 HIS A O 1
ATOM 2765 N N . TYR A 1 334 ? 9.984 -10.094 0.726 1.00 95.81 334 TYR A N 1
ATOM 2766 C CA . TYR A 1 334 ? 9.817 -9.450 -0.568 1.00 95.81 334 TYR A CA 1
ATOM 2767 C C . TYR A 1 334 ? 8.406 -9.781 -1.043 1.00 95.81 334 TYR A C 1
ATOM 2769 O O . TYR A 1 334 ? 8.115 -10.945 -1.313 1.00 95.81 334 TYR A O 1
ATOM 2777 N N . ILE A 1 335 ? 7.521 -8.787 -1.075 1.00 96.81 335 ILE A N 1
ATOM 2778 C CA . ILE A 1 335 ? 6.102 -8.995 -1.377 1.00 96.81 335 ILE A CA 1
ATOM 2779 C C . ILE A 1 335 ? 5.754 -8.216 -2.636 1.00 96.81 335 ILE A C 1
ATOM 2781 O O . ILE A 1 335 ? 5.827 -6.985 -2.645 1.00 96.81 335 ILE A O 1
ATOM 2785 N N . LYS A 1 336 ? 5.378 -8.924 -3.703 1.00 97.44 336 LYS A N 1
ATOM 2786 C CA . LYS A 1 336 ? 4.954 -8.289 -4.951 1.00 97.44 336 LYS A CA 1
ATOM 2787 C C . LYS A 1 336 ? 3.582 -7.658 -4.790 1.00 97.44 336 LYS A C 1
ATOM 2789 O O . LYS A 1 336 ? 2.682 -8.251 -4.209 1.00 97.44 336 LYS A O 1
ATOM 2794 N N . MET A 1 337 ? 3.433 -6.454 -5.322 1.00 97.94 337 MET A N 1
ATOM 2795 C CA . MET A 1 337 ? 2.215 -5.652 -5.246 1.00 97.94 337 MET A CA 1
ATOM 2796 C C . MET A 1 337 ? 1.462 -5.612 -6.565 1.00 97.94 337 MET A C 1
ATOM 2798 O O . MET A 1 337 ? 0.235 -5.627 -6.572 1.00 97.94 337 MET A O 1
ATOM 2802 N N . PHE A 1 338 ? 2.173 -5.558 -7.684 1.00 98.56 338 PHE A N 1
ATOM 2803 C CA . PHE A 1 338 ? 1.569 -5.602 -9.007 1.00 98.56 338 PHE A CA 1
ATOM 2804 C C . PHE A 1 338 ? 2.590 -6.065 -10.038 1.00 98.56 338 PHE A C 1
ATOM 2806 O O . PHE A 1 338 ? 3.794 -6.013 -9.795 1.00 98.56 338 PHE A O 1
ATOM 2813 N N . ARG A 1 339 ? 2.096 -6.482 -11.202 1.00 98.56 339 ARG A N 1
ATOM 2814 C CA . ARG A 1 339 ? 2.910 -6.884 -12.347 1.00 98.56 339 ARG A CA 1
ATOM 2815 C C . ARG A 1 339 ? 2.179 -6.586 -13.649 1.00 98.56 339 ARG A C 1
ATOM 2817 O O . ARG A 1 339 ? 0.989 -6.870 -13.766 1.00 98.56 339 ARG A O 1
ATOM 2824 N N . ILE A 1 340 ? 2.905 -6.066 -14.628 1.00 98.69 340 ILE A N 1
ATOM 2825 C CA . ILE A 1 340 ? 2.448 -5.825 -15.994 1.00 98.69 340 ILE A CA 1
ATOM 2826 C C . ILE A 1 340 ? 3.437 -6.510 -16.938 1.00 98.69 340 ILE A C 1
ATOM 2828 O O . ILE A 1 340 ? 4.624 -6.189 -16.931 1.00 98.69 340 ILE A O 1
ATOM 2832 N N . ASP A 1 341 ? 2.956 -7.445 -17.755 1.00 98.31 341 ASP A N 1
ATOM 2833 C CA . ASP A 1 341 ? 3.719 -8.009 -18.874 1.00 98.31 341 ASP A CA 1
ATOM 2834 C C . ASP A 1 341 ? 3.047 -7.635 -20.197 1.00 98.31 341 ASP A C 1
ATOM 2836 O O . ASP A 1 341 ? 1.823 -7.718 -20.323 1.00 98.31 341 ASP A O 1
ATOM 2840 N N . GLY A 1 342 ? 3.829 -7.268 -21.209 1.00 96.25 342 GLY A N 1
ATOM 2841 C CA . GLY A 1 342 ? 3.297 -6.957 -22.537 1.00 96.25 342 GLY A CA 1
ATOM 2842 C C . GLY A 1 342 ? 4.065 -5.845 -23.229 1.00 96.25 342 GLY A C 1
ATOM 2843 O O . GLY A 1 342 ? 5.274 -5.779 -23.108 1.00 96.25 342 GLY A O 1
ATOM 2844 N N . ASN A 1 343 ? 3.391 -4.987 -23.987 1.00 96.50 343 ASN A N 1
ATOM 2845 C CA . ASN A 1 343 ? 4.013 -3.810 -24.590 1.00 96.50 343 ASN A CA 1
ATOM 2846 C C . ASN A 1 343 ? 3.597 -2.573 -23.794 1.00 96.50 343 ASN A C 1
ATOM 2848 O O . ASN A 1 343 ? 2.475 -2.079 -23.938 1.00 96.50 343 ASN A O 1
ATOM 2852 N N . ILE A 1 344 ? 4.473 -2.114 -22.905 1.00 97.06 344 ILE A N 1
ATOM 2853 C CA . ILE A 1 344 ? 4.205 -0.969 -22.038 1.00 97.06 344 ILE A CA 1
ATOM 2854 C C . ILE A 1 344 ? 4.752 0.282 -22.725 1.00 97.06 344 ILE A C 1
ATOM 2856 O O . ILE A 1 344 ? 5.947 0.371 -23.017 1.00 97.06 344 ILE A O 1
ATOM 2860 N N . ASP A 1 345 ? 3.874 1.251 -22.988 1.00 94.25 345 ASP A N 1
ATOM 2861 C CA . ASP A 1 345 ? 4.297 2.556 -23.493 1.00 94.25 345 ASP A CA 1
ATOM 2862 C C . ASP A 1 345 ? 5.259 3.227 -22.503 1.00 94.25 345 ASP A C 1
ATOM 2864 O O . ASP A 1 345 ? 5.124 3.098 -21.286 1.00 94.25 345 ASP A O 1
ATOM 2868 N N . LEU A 1 346 ? 6.246 3.945 -23.029 1.00 91.62 346 LEU A N 1
ATOM 2869 C CA . LEU A 1 346 ? 7.308 4.516 -22.213 1.00 91.62 346 LEU A CA 1
ATOM 2870 C C . LEU A 1 346 ? 6.808 5.626 -21.282 1.00 91.62 346 LEU A C 1
ATOM 2872 O O . LEU A 1 346 ? 7.205 5.657 -20.119 1.00 91.62 346 LEU A O 1
ATOM 2876 N N . ASN A 1 347 ? 5.920 6.502 -21.757 1.00 90.81 347 ASN A N 1
ATOM 2877 C CA . ASN A 1 347 ? 5.340 7.557 -20.923 1.00 90.81 347 ASN A CA 1
ATOM 2878 C C . ASN A 1 347 ? 4.378 6.955 -19.895 1.00 90.81 347 ASN A C 1
ATOM 2880 O O . ASN A 1 347 ? 4.294 7.407 -18.751 1.00 90.81 347 ASN A O 1
ATOM 2884 N N . GLU A 1 348 ? 3.670 5.896 -20.286 1.00 93.56 348 GLU A N 1
ATOM 2885 C CA . GLU A 1 348 ? 2.826 5.144 -19.368 1.00 93.56 348 GLU A CA 1
ATOM 2886 C C . GLU A 1 348 ? 3.640 4.508 -18.239 1.00 93.56 348 GLU A C 1
ATOM 2888 O O . GLU A 1 348 ? 3.315 4.705 -17.068 1.00 93.56 348 GLU A O 1
ATOM 2893 N N . TRP A 1 349 ? 4.747 3.846 -18.576 1.00 95.56 349 TRP A N 1
ATOM 2894 C CA . TRP A 1 349 ? 5.678 3.260 -17.616 1.00 95.56 349 TRP A CA 1
ATOM 2895 C C . TRP A 1 349 ? 6.269 4.291 -16.655 1.00 95.56 349 TRP A C 1
ATOM 2897 O O . TRP A 1 349 ? 6.217 4.072 -15.444 1.00 95.56 349 TRP A O 1
ATOM 2907 N N . VAL A 1 350 ? 6.783 5.417 -17.171 1.00 93.31 350 VAL A N 1
ATOM 2908 C CA . VAL A 1 350 ? 7.356 6.487 -16.339 1.00 93.31 350 VAL A CA 1
ATOM 2909 C C . VAL A 1 350 ? 6.332 6.959 -15.313 1.00 93.31 350 VAL A C 1
ATOM 2911 O O . VAL A 1 350 ? 6.622 6.965 -14.120 1.00 93.31 350 VAL A O 1
ATOM 2914 N N . ALA A 1 351 ? 5.113 7.286 -15.739 1.00 92.56 351 ALA A N 1
ATOM 2915 C CA . ALA A 1 351 ? 4.144 7.828 -14.800 1.00 92.56 351 ALA A CA 1
ATOM 2916 C C . ALA A 1 351 ? 3.538 6.762 -13.859 1.00 92.56 351 ALA A C 1
ATOM 2918 O O . ALA A 1 351 ? 3.255 7.091 -12.710 1.00 92.56 351 ALA A O 1
ATOM 2919 N N . LEU A 1 352 ? 3.426 5.479 -14.245 1.00 95.38 352 LEU A N 1
ATOM 2920 C CA . LEU A 1 352 ? 3.022 4.411 -13.313 1.00 95.38 352 LEU A CA 1
ATOM 2921 C C . LEU A 1 352 ? 4.070 4.251 -12.205 1.00 95.38 352 LEU A C 1
ATOM 2923 O O . LEU A 1 352 ? 3.722 4.157 -11.029 1.00 95.38 352 LEU A O 1
ATOM 2927 N N . LEU A 1 353 ? 5.351 4.271 -12.581 1.00 95.69 353 LEU A N 1
ATOM 2928 C CA . LEU A 1 353 ? 6.481 4.260 -11.656 1.00 95.69 353 LEU A CA 1
ATOM 2929 C C . LEU A 1 353 ? 6.435 5.472 -10.718 1.00 95.69 353 LEU A C 1
ATOM 2931 O O . LEU A 1 353 ? 6.576 5.311 -9.507 1.00 95.69 353 LEU A O 1
ATOM 2935 N N . SER A 1 354 ? 6.190 6.674 -11.243 1.00 93.75 354 SER A N 1
ATOM 2936 C CA . SER A 1 354 ? 6.114 7.893 -10.430 1.00 93.75 354 SER A CA 1
ATOM 2937 C C . SER A 1 354 ? 4.951 7.881 -9.442 1.00 93.75 354 SER A C 1
ATOM 2939 O O . SER A 1 354 ? 5.153 8.200 -8.273 1.00 93.75 354 SER A O 1
ATOM 2941 N N . PHE A 1 355 ? 3.755 7.452 -9.859 1.00 92.69 355 PHE A N 1
ATOM 2942 C CA . PHE A 1 355 ? 2.613 7.350 -8.947 1.00 92.69 355 PHE A CA 1
ATOM 2943 C C . PHE A 1 355 ? 2.788 6.240 -7.909 1.00 92.69 355 PHE A C 1
ATOM 2945 O O . PHE A 1 355 ? 2.362 6.403 -6.762 1.00 92.69 355 PHE A O 1
ATOM 2952 N N . TYR A 1 356 ? 3.455 5.135 -8.257 1.00 94.88 356 TYR A N 1
ATOM 2953 C CA . TYR A 1 356 ? 3.794 4.110 -7.270 1.00 94.88 356 TYR A CA 1
ATOM 2954 C C . TYR A 1 356 ? 4.701 4.672 -6.169 1.00 94.88 356 TYR A C 1
ATOM 2956 O O . TYR A 1 356 ? 4.473 4.403 -4.989 1.00 94.88 356 TYR A O 1
ATOM 2964 N N . PHE A 1 357 ? 5.656 5.526 -6.546 1.00 93.12 357 PHE A N 1
ATOM 2965 C CA . PHE A 1 357 ? 6.547 6.255 -5.645 1.00 93.12 357 PHE A CA 1
ATOM 2966 C C . PHE A 1 357 ? 6.010 7.632 -5.204 1.00 93.12 357 PHE A C 1
ATOM 2968 O O . PHE A 1 357 ? 6.787 8.515 -4.841 1.00 93.12 357 PHE A O 1
ATOM 2975 N N . ARG A 1 358 ? 4.681 7.834 -5.166 1.00 88.69 358 ARG A N 1
ATOM 2976 C CA . ARG A 1 358 ? 4.062 9.064 -4.625 1.00 88.69 358 ARG A CA 1
ATOM 2977 C C . ARG A 1 358 ? 4.718 9.459 -3.295 1.00 88.69 358 ARG A C 1
ATOM 2979 O O . ARG A 1 358 ? 4.931 8.597 -2.437 1.00 88.69 358 ARG A O 1
ATOM 2986 N N . GLY A 1 359 ? 5.054 10.741 -3.137 1.00 87.06 359 GLY A N 1
ATOM 2987 C CA . GLY A 1 359 ? 5.790 11.260 -1.973 1.00 87.06 359 GLY A CA 1
ATOM 2988 C C . GLY A 1 359 ? 7.315 11.308 -2.120 1.00 87.06 359 GLY A C 1
ATOM 2989 O O . GLY A 1 359 ? 7.985 11.757 -1.191 1.00 87.06 359 GLY A O 1
ATOM 2990 N N . ASN A 1 360 ? 7.864 10.863 -3.253 1.00 92.19 360 ASN A N 1
ATOM 2991 C CA . ASN A 1 360 ? 9.302 10.818 -3.492 1.00 92.19 360 ASN A CA 1
ATOM 2992 C C . ASN A 1 360 ? 9.733 11.733 -4.648 1.00 92.19 360 ASN A C 1
ATOM 2994 O O . ASN A 1 360 ? 9.694 11.366 -5.823 1.00 92.19 360 ASN A O 1
ATOM 2998 N N . GLU A 1 361 ? 10.204 12.925 -4.296 1.00 93.12 361 GLU A N 1
ATOM 2999 C CA . GLU A 1 361 ? 10.722 13.935 -5.217 1.00 93.12 361 GLU A CA 1
ATOM 3000 C C . GLU A 1 361 ? 11.979 13.488 -5.973 1.00 93.12 361 GLU A C 1
ATOM 3002 O O . GLU A 1 361 ? 12.269 14.014 -7.045 1.00 93.12 361 GLU A O 1
ATOM 3007 N N . MET A 1 362 ? 12.725 12.514 -5.443 1.00 94.81 362 MET A N 1
ATOM 3008 C CA . MET A 1 362 ? 13.969 12.034 -6.050 1.00 94.81 362 MET A CA 1
ATOM 3009 C C . MET A 1 362 ? 13.714 11.244 -7.337 1.00 94.81 362 MET A C 1
ATOM 3011 O O . MET A 1 362 ? 14.585 11.185 -8.208 1.00 94.81 362 MET A O 1
ATOM 3015 N N . ILE A 1 363 ? 12.512 10.676 -7.489 1.00 94.75 363 ILE A N 1
ATOM 3016 C CA . ILE A 1 363 ? 12.063 10.089 -8.756 1.00 94.75 363 ILE A CA 1
ATOM 3017 C C . ILE A 1 363 ? 11.957 11.185 -9.814 1.00 94.75 363 ILE A C 1
ATOM 3019 O O . ILE A 1 363 ? 12.536 11.050 -10.891 1.00 94.75 363 ILE A O 1
ATOM 3023 N N . THR A 1 364 ? 11.304 12.303 -9.495 1.00 92.31 364 THR A N 1
ATOM 3024 C CA . THR A 1 364 ? 11.237 13.458 -10.400 1.00 92.31 364 THR A CA 1
ATOM 3025 C C . THR A 1 364 ? 12.628 14.030 -10.659 1.00 92.31 364 THR A C 1
ATOM 3027 O O . THR A 1 364 ? 12.975 14.251 -11.810 1.00 92.31 364 THR A O 1
ATOM 3030 N N . GLU A 1 365 ? 13.483 14.164 -9.639 1.00 93.06 365 GLU A N 1
ATOM 3031 C CA . GLU A 1 365 ? 14.872 14.624 -9.809 1.00 93.06 365 GLU A CA 1
ATOM 3032 C C . GLU A 1 365 ? 15.678 13.762 -10.794 1.00 93.06 365 GLU A C 1
ATOM 3034 O O . GLU A 1 365 ? 16.569 14.262 -11.483 1.00 93.06 365 GLU A O 1
ATOM 3039 N N . TYR A 1 366 ? 15.419 12.454 -10.833 1.00 92.94 366 TYR A N 1
ATOM 3040 C CA . TYR A 1 366 ? 16.116 11.541 -11.732 1.00 92.94 366 TYR A CA 1
ATOM 3041 C C . TYR A 1 366 ? 15.542 11.565 -13.153 1.00 92.94 366 TYR A C 1
ATOM 3043 O O . TYR A 1 366 ? 16.302 11.652 -14.117 1.00 92.94 366 TYR A O 1
ATOM 3051 N N . PHE A 1 367 ? 14.220 11.457 -13.284 1.00 91.19 367 PHE A N 1
ATOM 3052 C CA . PHE A 1 367 ? 13.560 11.286 -14.578 1.00 91.19 367 PHE A CA 1
ATOM 3053 C C . PHE A 1 367 ? 13.270 12.613 -15.292 1.00 91.19 367 PHE A C 1
ATOM 3055 O O . PHE A 1 367 ? 13.304 12.633 -16.516 1.00 91.19 367 PHE A O 1
ATOM 3062 N N . ASP A 1 368 ? 13.035 13.704 -14.559 1.00 90.56 368 ASP A N 1
ATOM 3063 C CA . ASP A 1 368 ? 12.749 15.042 -15.092 1.00 90.56 368 ASP A CA 1
ATOM 3064 C C . ASP A 1 368 ? 13.420 16.134 -14.225 1.00 90.56 368 ASP A C 1
ATOM 3066 O O . ASP A 1 368 ? 12.769 16.827 -13.430 1.00 90.56 368 ASP A O 1
ATOM 3070 N N . PRO A 1 369 ? 14.754 16.299 -14.353 1.00 89.62 369 PRO A N 1
ATOM 3071 C CA . PRO A 1 369 ? 15.513 17.269 -13.564 1.00 89.62 369 PRO A CA 1
ATOM 3072 C C . PRO A 1 369 ? 15.037 18.712 -13.761 1.00 89.62 369 PRO A C 1
ATOM 3074 O O . PRO A 1 369 ? 15.171 19.534 -12.857 1.00 89.62 369 PRO A O 1
ATOM 3077 N N . GLN A 1 370 ? 14.481 19.024 -14.937 1.00 89.94 370 GLN A N 1
ATOM 3078 C CA . GLN A 1 370 ? 13.972 20.355 -15.243 1.00 89.94 370 GLN A CA 1
ATOM 3079 C C . GLN A 1 370 ? 12.742 20.671 -14.391 1.00 89.94 370 GLN A C 1
ATOM 3081 O O . GLN A 1 370 ? 12.726 21.707 -13.724 1.00 89.94 370 GLN A O 1
ATOM 3086 N N . THR A 1 371 ? 11.747 19.779 -14.371 1.00 89.31 371 THR A N 1
ATOM 3087 C CA . THR A 1 371 ? 10.571 19.925 -13.500 1.00 89.31 371 THR A CA 1
ATOM 3088 C C . THR A 1 371 ? 10.987 19.966 -12.031 1.00 89.31 371 THR A C 1
ATOM 3090 O O . THR A 1 371 ? 10.517 20.817 -11.276 1.00 89.31 371 THR A O 1
ATOM 3093 N N . PHE A 1 372 ? 11.938 19.121 -11.615 1.00 91.12 372 PHE A N 1
ATOM 3094 C CA . PHE A 1 372 ? 12.460 19.156 -10.247 1.00 91.12 372 PHE A CA 1
ATOM 3095 C C . PHE A 1 372 ? 13.042 20.529 -9.868 1.00 91.12 372 PHE A C 1
ATOM 3097 O O . PHE A 1 372 ? 12.723 21.073 -8.808 1.00 91.12 372 PHE A O 1
ATOM 3104 N N . ASP A 1 373 ? 13.875 21.111 -10.731 1.00 92.69 373 ASP A N 1
ATOM 3105 C CA . ASP A 1 373 ? 14.505 22.409 -10.482 1.00 92.69 373 ASP A CA 1
ATOM 3106 C C . ASP A 1 373 ? 13.505 23.569 -10.475 1.00 92.69 373 ASP A C 1
ATOM 3108 O O . ASP A 1 373 ? 13.699 24.535 -9.736 1.00 92.69 373 ASP A O 1
ATOM 3112 N N . GLN A 1 374 ? 12.443 23.476 -11.275 1.00 91.94 374 GLN A N 1
ATOM 3113 C CA . GLN A 1 374 ? 11.430 24.524 -11.400 1.00 91.94 374 GLN A CA 1
ATOM 3114 C C . GLN A 1 374 ? 10.383 24.476 -10.282 1.00 91.94 374 GLN A C 1
ATOM 3116 O O . GLN A 1 374 ? 9.982 25.528 -9.788 1.00 91.94 374 GLN A O 1
ATOM 3121 N N . GLU A 1 375 ? 9.958 23.282 -9.865 1.00 89.50 375 GLU A N 1
ATOM 3122 C CA . GLU A 1 375 ? 8.802 23.113 -8.975 1.00 89.50 375 GLU A CA 1
ATOM 3123 C C . GLU A 1 375 ? 9.185 22.653 -7.563 1.00 89.50 375 GLU A C 1
ATOM 3125 O O . GLU A 1 375 ? 8.629 23.141 -6.580 1.00 89.50 375 GLU A O 1
ATOM 3130 N N . PHE A 1 376 ? 10.162 21.752 -7.427 1.00 90.25 376 PHE A N 1
ATOM 3131 C CA . PHE A 1 376 ? 10.487 21.120 -6.141 1.00 90.25 376 PHE A CA 1
ATOM 3132 C C . PHE A 1 376 ? 11.609 21.853 -5.406 1.00 90.25 376 PHE A C 1
ATOM 3134 O O . PHE A 1 376 ? 11.502 22.130 -4.207 1.00 90.25 376 PHE A O 1
ATOM 3141 N N . ARG A 1 377 ? 12.688 22.206 -6.115 1.00 92.00 377 ARG A N 1
ATOM 3142 C CA . ARG A 1 377 ? 13.858 22.870 -5.524 1.00 92.00 377 ARG A CA 1
ATOM 3143 C C . ARG A 1 377 ? 13.507 24.177 -4.792 1.00 92.00 377 ARG A C 1
ATOM 3145 O O . ARG A 1 377 ? 13.962 24.315 -3.653 1.00 92.00 377 ARG A O 1
ATOM 3152 N N . PRO A 1 378 ? 12.675 25.089 -5.338 1.00 93.06 378 PRO A N 1
ATOM 3153 C CA . PRO A 1 378 ? 12.325 26.326 -4.639 1.00 93.06 378 PRO A CA 1
ATOM 3154 C C . PRO A 1 378 ? 11.570 26.075 -3.328 1.00 93.06 378 PRO A C 1
ATOM 3156 O O . PRO A 1 378 ? 11.843 26.733 -2.325 1.00 93.06 378 PRO A O 1
ATOM 3159 N N . VAL A 1 379 ? 10.668 25.086 -3.304 1.00 90.75 379 VAL A N 1
ATOM 3160 C CA . VAL A 1 379 ? 9.890 24.717 -2.108 1.00 90.75 379 VAL A CA 1
ATOM 3161 C C . VAL A 1 379 ? 10.808 24.164 -1.016 1.00 90.75 379 VAL A C 1
ATOM 3163 O O . VAL A 1 379 ? 10.697 24.558 0.147 1.00 90.75 379 VAL A O 1
ATOM 3166 N N . ILE A 1 380 ? 11.764 23.302 -1.383 1.00 90.56 380 ILE A N 1
ATOM 3167 C CA . ILE A 1 380 ? 12.766 22.762 -0.451 1.00 90.56 380 ILE A CA 1
ATOM 3168 C C . ILE A 1 380 ? 13.629 23.892 0.135 1.00 90.56 380 ILE A C 1
ATOM 3170 O O . ILE A 1 380 ? 13.882 23.923 1.341 1.00 90.56 380 ILE A O 1
ATOM 3174 N N . GLU A 1 381 ? 14.092 24.828 -0.697 1.00 90.69 381 GLU A N 1
ATOM 3175 C CA . GLU A 1 381 ? 14.928 25.953 -0.260 1.00 90.69 381 GLU A CA 1
ATOM 3176 C C . GLU A 1 381 ? 14.163 26.923 0.652 1.00 90.69 381 GLU A C 1
ATOM 3178 O O . GLU A 1 381 ? 14.683 27.333 1.695 1.00 90.69 381 GLU A O 1
ATOM 3183 N N . GLN A 1 382 ? 12.907 27.234 0.321 1.00 90.19 382 GLN A N 1
ATOM 3184 C CA . GLN A 1 382 ? 12.035 28.055 1.159 1.00 90.19 382 GLN A CA 1
ATOM 3185 C C . GLN A 1 382 ? 11.786 27.403 2.526 1.00 90.19 382 GLN A C 1
ATOM 3187 O O . GLN A 1 382 ? 11.906 28.077 3.553 1.00 90.19 382 GLN A O 1
ATOM 3192 N N . TYR A 1 383 ? 11.489 26.099 2.552 1.00 89.38 383 TYR A N 1
ATOM 3193 C CA . TYR A 1 383 ? 11.244 25.361 3.791 1.00 89.38 383 TYR A CA 1
ATOM 3194 C C . TYR A 1 383 ? 12.451 25.433 4.731 1.00 89.38 383 TYR A C 1
ATOM 3196 O O . TYR A 1 383 ? 12.312 25.825 5.889 1.00 89.38 383 TYR A O 1
ATOM 3204 N N . LYS A 1 384 ? 13.659 25.191 4.211 1.00 84.44 384 LYS A N 1
ATOM 3205 C CA . LYS A 1 384 ? 14.906 25.282 4.986 1.00 84.44 384 LYS A CA 1
ATOM 3206 C C . LYS A 1 384 ? 15.146 26.659 5.599 1.00 84.44 384 LYS A C 1
ATOM 3208 O O . LYS A 1 384 ? 15.567 26.764 6.751 1.00 84.44 384 LYS A O 1
ATOM 3213 N N . ASN A 1 385 ? 14.879 27.721 4.843 1.00 85.62 385 ASN A N 1
ATOM 3214 C CA . ASN A 1 385 ? 15.037 29.085 5.343 1.00 85.62 385 ASN A CA 1
ATOM 3215 C C . ASN A 1 385 ? 14.032 29.392 6.465 1.00 85.62 385 ASN A C 1
ATOM 3217 O O . ASN A 1 385 ? 14.390 30.048 7.446 1.00 85.62 385 ASN A O 1
ATOM 3221 N N . SER A 1 386 ? 12.803 28.875 6.356 1.00 84.44 386 SER A N 1
ATOM 3222 C CA . SER A 1 386 ? 11.770 29.034 7.388 1.00 84.44 386 SER A CA 1
ATOM 3223 C C . SER A 1 386 ? 12.075 28.257 8.673 1.00 84.44 386 SER A C 1
ATOM 3225 O O . SER A 1 386 ? 11.867 28.775 9.766 1.00 84.44 386 SER A O 1
ATOM 3227 N N . THR A 1 387 ? 12.653 27.055 8.575 1.00 77.00 387 THR A N 1
ATOM 3228 C CA . THR A 1 387 ? 13.037 26.269 9.757 1.00 77.00 387 THR A CA 1
ATOM 3229 C C . THR A 1 387 ? 14.251 26.856 10.473 1.00 77.00 387 THR A C 1
ATOM 3231 O O . THR A 1 387 ? 14.324 26.793 11.693 1.00 77.00 387 THR A O 1
ATOM 3234 N N . ASN A 1 388 ? 15.183 27.475 9.740 1.00 72.00 388 ASN A N 1
ATOM 3235 C CA . ASN A 1 388 ? 16.372 28.101 10.330 1.00 72.00 388 ASN A CA 1
ATOM 3236 C C . ASN A 1 388 ? 16.079 29.431 11.043 1.00 72.00 388 ASN A C 1
ATOM 3238 O O . ASN A 1 388 ? 16.869 29.852 11.879 1.00 72.00 388 ASN A O 1
ATOM 3242 N N . THR A 1 389 ? 14.980 30.110 10.704 1.00 63.31 389 THR A N 1
ATOM 3243 C CA . THR A 1 389 ? 14.570 31.383 11.330 1.00 63.31 389 THR A CA 1
ATOM 3244 C C . THR A 1 389 ? 13.648 31.199 12.538 1.00 63.31 389 THR A C 1
ATOM 3246 O O . THR A 1 389 ? 13.405 32.159 13.263 1.00 63.31 389 THR A O 1
ATOM 3249 N N . ALA A 1 390 ? 13.155 29.978 12.770 1.00 55.56 390 ALA A N 1
ATOM 3250 C CA . ALA A 1 390 ? 12.309 29.616 13.907 1.00 55.56 390 ALA A CA 1
ATOM 3251 C C . ALA A 1 390 ? 13.093 29.074 15.126 1.00 55.56 390 ALA A C 1
ATOM 3253 O O . ALA A 1 390 ? 12.467 28.656 16.101 1.00 55.56 390 ALA A O 1
ATOM 3254 N N . CYS A 1 391 ? 14.432 29.072 15.070 1.00 43.69 391 CYS A N 1
ATOM 3255 C CA . CYS A 1 391 ? 15.325 28.680 16.166 1.00 43.69 391 CYS A CA 1
ATOM 3256 C C . CYS A 1 391 ? 15.934 29.882 16.888 1.00 43.69 391 CYS A C 1
ATOM 3258 O O . CYS A 1 391 ? 16.389 30.822 16.196 1.00 43.69 391 CYS A O 1
#

pLDDT: mean 90.8, std 8.32, range [43.69, 98.69]

Organism: NCBI:txid2692883

Radius of gyration: 23.9 Å; chains: 1; bounding box: 53×52×71 Å

Foldseek 3Di:
DLLADFDPVLLVQLLLVCLQLVNQLVCLVVCCVVVPPVSNNVSSVVQLVSQLVRLVPDDPVSNVVLLVPADPVLNVQLPDADVVGDSVSSSSSSSSSSSRSSNVPNPAPVCLQDPDVVQQPCCVVVVVQVVQADPLRWGWDDPQWQFDLQAIDHPQKGWGAQLLQAFVSHHGGLSQLRVLLNVCVVPDPKTKTFHTDSSYMGGNVSDDDDDDDDDDDFDQFFPCVCVLPQVPWDKDKDADDPPFPLVVRFAFGIKIWGWHADPVQSKIKIKIKTQGDLPDARVQKDKIKMKIWIANSVVRFTFKIWIWIFIAGSVQSVQQNVDGPPPHGHGPGIRTGMMIGDGQDPSSRRVSVRSSVPSDLVSCCNGPVPCCVVPPVVNRVVVVVVVVVVD

Sequence (391 aa):
MDILTLNQQDIRELQRQCLHHNIFPIDLSWCAFTKSPEPVYQLLQPLLDECIENLQILNTDELRILLDAMPPGILMGIGKIDTPPSQQQYRRIANQYITMLVERCYSPLRDVIHIDPNSSSVLLECPELKNCFDDDGLLILNKEFTLLPGGIKYRGKILHYHQFLRRSFSAEPNFDFLERFADHSRITNNQCRIAIDHRRIMSEKEYRRIMEYDHWYGPLVFDTSRIDDLNYVGVTVKTRKHPSPFDNNYVLDHTEIYWKSDRSTSVKTLEIEEIASSKDNYEGWHINRYIHSERDTANKTLRHFDGAVKLYSSDNYRDRHNTNMPSHAKANHYIKMFRIDGNIDLNEWVALLSFYFRGNEMITEYFDPQTFDQEFRPVIEQYKNSTNTAC